Protein AF-A0A1M2V8N3-F1 (afdb_monomer)

Nearest PDB structures (foldseek):
  8k3w-assembly1_B  TM=9.137E-01  e=8.144E-29  Saccharomyces cerevisiae
  8k3q-assembly1_A  TM=8.999E-01  e=1.342E-28  Saccharomyces cerevisiae
  8k3x-assembly1_A  TM=9.120E-01  e=1.845E-27  Saccharomyces cerevisiae
  7xs7-assembly1_A  TM=8.877E-01  e=6.797E-28  Saccharomyces cerevisiae
  8k3t-assembly1_B  TM=9.091E-01  e=4.505E-24  Saccharomyces cerevisiae

InterPro domains:
  IPR004835 Chitin synthase [PTHR22914] (131-414)
  IPR013616 Chitin synthase N-terminal [PF08407] (129-198)

pLDDT: mean 71.53, std 28.72, range [25.53, 98.88]

Secondary structure (DSSP, 8-state):
------PPPPPP--------S------------------PPPPPPPPPP----------------PPP----------------PPPP-------------PPP-----------------------------EETTEEEEEEEPPHHHHHH-S--SSHHHHEEEEEEE-S-GGGTTTTT---GGG-GGGT------SEEEEEEESS--HHHHHHHHHHHHHHHHHHHT-TTSTTHHHHGGGGEEEEEEES-TTTS-HHHHHHHHHTTS----TT--SEETTEEP-EEEEEEEEEEE-PBPTTSPBPSSPEEEEEEEEEEEEEESS--HHHHHHHIIIIIIIHHH--SEEEEEETT----TTHHHHHHHHHHH-TT-----PPP---TTS-TT-HHHHHHHHIIIIIHHHHS--

Foldseek 3Di:
DDDDDDDDDDDDDDDDDDDDPDDDDDDDDDDDDDDDDDDDDDDDDDDDDDDDDDDDDDDDDDDDDDDDDDDDDDDDDDDDDDDDDDDDDDDDDDDDDDDDDDDDDDDDDDDDDDDDDDDDDDPDPPPPPDPQDDDLNWRKDKAFFPPVQQVVFPDDDFPQQGIKMKTQALDALLCQVVSPHADCLCDCVRVDDNQAAAEEEEAEEEADAQLLQQLAVVLVLLLQQVLLCDPPQPPHVACSQSNYEYEYAYQAPVGYDPRNQVQCVLQRQDDDDPSNDQDDPNGGGQKMKMWHWGFWGFHADPVSHTDPDIDGRSYIHIYIYIHGNHRPDPVSSVSNVCNRHCVNNVYNDYHYHYRNFRDHSNRVVVQSVVCVVDVPDPDDDDQGAQPPVPDPPDPVSVVVRCCRPVVCCVVVVD

Organism: Trametes pubescens (NCBI:txid154538)

Solvent-accessible surface area (backbone atoms only — not comparable to full-atom values): 26675 Å² total; per-residue (Å²): 141,82,88,81,88,80,85,87,81,83,84,84,78,88,88,84,84,88,86,77,98,79,86,81,90,86,85,88,87,87,86,88,83,88,84,85,88,91,80,90,81,84,82,83,84,85,83,83,88,80,85,84,80,88,81,90,82,86,88,82,88,87,89,86,88,84,87,76,90,77,89,75,83,88,86,91,83,89,79,86,82,86,82,82,82,88,87,81,86,85,90,81,90,81,84,84,89,87,88,84,88,85,90,85,82,87,87,88,89,84,83,90,79,92,78,95,72,94,74,83,88,70,82,78,77,79,80,74,73,73,80,78,65,54,55,80,83,37,50,50,47,81,39,75,52,59,67,70,61,58,74,70,44,89,67,71,86,53,67,60,54,48,33,30,41,38,36,54,37,61,56,57,37,76,42,30,56,82,68,53,53,81,51,77,66,75,32,70,89,70,71,55,71,84,50,63,28,46,36,36,37,39,34,43,42,46,60,61,51,42,58,33,42,30,41,22,52,36,26,52,51,45,18,51,48,48,37,19,67,34,89,87,40,79,60,34,61,87,50,28,43,66,26,36,40,38,35,37,35,35,42,9,60,88,46,46,39,68,62,26,53,49,49,40,31,73,32,55,50,45,82,92,58,87,84,76,57,66,56,55,95,92,32,58,35,44,30,41,35,26,38,23,48,26,46,41,37,43,41,57,42,99,87,66,44,74,45,96,54,72,40,76,47,95,46,60,41,36,36,38,31,36,39,20,51,56,66,64,58,69,71,50,50,48,34,40,48,48,47,26,49,35,63,69,50,60,46,77,39,80,44,85,41,50,59,58,50,65,58,56,55,56,48,62,44,57,54,51,47,52,45,74,76,34,86,86,58,90,76,84,82,81,91,68,73,65,71,77,86,54,54,94,80,38,68,68,52,50,48,51,35,42,46,57,56,50,44,47,56,69,68,68,73,112

Sequence (414 aa):
MPRNLEADEAQHGHFNDGYSPYRESLDSADSGHDLSPNVAIKHPPPSPLGQLSNALQTPQLSSHHPPRRLDSNSYASGFPQLRSSPQICPSSSSTRPEAAPPPSGDAIPTADVHGSVKSDNVPESDETGEKVMLVGGNYVLELQMPTKLLAESRFDADREFKTMRYSAATCDPNDYEESGFRLRQVDDEYNLPHRRTELFIVMTMYNEDERMFCGTMAAIVRNIEYLCKQSDWEGGSESGWEKVVVCIVADGRSKIPERTLNAIAAIGAYQKGSFAQSEVQTKPVTAHIYESTIQSYIPLTSEGHLAEKNQQSAVPVQVIFCLKEKNQKKLNSHRWFFNAFGKLLEPEVCVLLDVGTIPEDQAIYHMWKAFRNNANIGGACGEIIASRKAHKWSPLVSAQYFEYKISNILDKAL

Radius of gyration: 32.74 Å; Cα contacts (8 Å, |Δi|>4): 536; chains: 1; bounding box: 99×75×97 Å

Mean predicted aligned error: 17.3 Å

Structure (mmCIF, N/CA/C/O backbone):
data_AF-A0A1M2V8N3-F1
#
_entry.id   AF-A0A1M2V8N3-F1
#
loop_
_atom_site.group_PDB
_atom_site.id
_atom_site.type_symbol
_atom_site.label_atom_id
_atom_site.label_alt_id
_atom_site.label_comp_id
_atom_site.label_asym_id
_atom_site.label_entity_id
_atom_site.label_seq_id
_atom_site.pdbx_PDB_ins_code
_atom_site.Cartn_x
_atom_site.Cartn_y
_atom_site.Cartn_z
_atom_site.occupancy
_atom_site.B_iso_or_equiv
_atom_site.auth_seq_id
_atom_site.auth_comp_id
_atom_site.auth_asym_id
_atom_site.auth_atom_id
_atom_site.pdbx_PDB_model_num
ATOM 1 N N . MET A 1 1 ? 29.949 37.146 51.689 1.00 43.06 1 MET A N 1
ATOM 2 C CA . MET A 1 1 ? 29.051 37.319 50.529 1.00 43.06 1 MET A CA 1
ATOM 3 C C . MET A 1 1 ? 29.866 37.762 49.319 1.00 43.06 1 MET A C 1
ATOM 5 O O . MET A 1 1 ? 30.056 38.956 49.117 1.00 43.06 1 MET A O 1
ATOM 9 N N . PRO A 1 2 ? 30.389 36.799 48.552 1.00 40.03 2 PRO A N 1
ATOM 10 C CA . PRO A 1 2 ? 30.344 36.915 47.099 1.00 40.03 2 PRO A CA 1
ATOM 11 C C . PRO A 1 2 ? 29.769 35.647 46.446 1.00 40.03 2 PRO A C 1
ATOM 13 O O . PRO A 1 2 ? 29.735 34.577 47.045 1.00 40.03 2 PRO A O 1
ATOM 16 N N . ARG A 1 3 ? 29.235 35.843 45.240 1.00 35.78 3 ARG A N 1
ATOM 17 C CA . ARG A 1 3 ? 28.434 34.906 44.444 1.00 35.78 3 ARG A CA 1
ATOM 18 C C . ARG A 1 3 ? 29.318 33.825 43.821 1.00 35.78 3 ARG A C 1
ATOM 20 O O . ARG A 1 3 ? 30.265 34.177 43.123 1.00 35.78 3 ARG A O 1
ATOM 27 N N . ASN A 1 4 ? 28.942 32.561 44.002 1.00 29.42 4 ASN A N 1
ATOM 28 C CA . ASN A 1 4 ? 29.393 31.455 43.164 1.00 29.42 4 ASN A CA 1
ATOM 29 C C . ASN A 1 4 ? 28.307 31.147 42.129 1.00 29.42 4 ASN A C 1
ATOM 31 O O . ASN A 1 4 ? 27.137 30.990 42.471 1.00 29.42 4 ASN A O 1
ATOM 35 N N . LEU A 1 5 ? 28.723 31.122 40.866 1.00 37.19 5 LEU A N 1
ATOM 36 C CA . LEU A 1 5 ? 28.028 30.476 39.762 1.00 37.19 5 LEU A CA 1
ATOM 37 C C . LEU A 1 5 ? 28.466 29.009 39.790 1.00 37.19 5 LEU A C 1
ATOM 39 O O . LEU A 1 5 ? 29.643 28.736 39.562 1.00 37.19 5 LEU A O 1
ATOM 43 N N . GLU A 1 6 ? 27.546 28.096 40.085 1.00 31.09 6 GLU A N 1
ATOM 44 C CA . GLU A 1 6 ? 27.730 26.662 39.858 1.00 31.09 6 GLU A CA 1
ATOM 45 C C . GLU A 1 6 ? 26.900 26.244 38.643 1.00 31.09 6 GLU A C 1
ATOM 47 O O . GLU A 1 6 ? 25.746 26.643 38.477 1.00 31.09 6 GLU A O 1
ATOM 52 N N . ALA A 1 7 ? 27.567 25.511 37.758 1.00 30.84 7 ALA A N 1
ATOM 53 C CA . ALA A 1 7 ? 27.002 24.822 36.618 1.00 30.84 7 ALA A CA 1
ATOM 54 C C . ALA A 1 7 ? 26.476 23.463 37.093 1.00 30.84 7 ALA A C 1
ATOM 56 O O . ALA A 1 7 ? 27.214 22.742 37.759 1.00 30.84 7 ALA A O 1
ATOM 57 N N . ASP A 1 8 ? 25.241 23.113 36.730 1.00 28.39 8 ASP A N 1
ATOM 58 C CA . ASP A 1 8 ? 24.701 21.772 36.956 1.00 28.39 8 ASP A CA 1
ATOM 59 C C . ASP A 1 8 ? 24.943 20.890 35.725 1.00 28.39 8 ASP A C 1
ATOM 61 O O . ASP A 1 8 ? 24.518 21.190 34.604 1.00 28.39 8 ASP A O 1
ATOM 65 N N . GLU A 1 9 ? 25.669 19.802 35.971 1.00 29.88 9 GLU A N 1
ATOM 66 C CA . GLU A 1 9 ? 25.993 18.726 35.045 1.00 29.88 9 GLU A CA 1
ATOM 67 C C . GLU A 1 9 ? 24.779 17.822 34.780 1.00 29.88 9 GLU A C 1
ATOM 69 O O . GLU A 1 9 ? 24.028 17.433 35.675 1.00 29.88 9 GLU A O 1
ATOM 74 N N . ALA A 1 10 ? 24.618 17.444 33.513 1.00 29.02 10 ALA A N 1
ATOM 75 C CA . ALA A 1 10 ? 23.605 16.514 33.042 1.00 29.02 10 ALA A CA 1
ATOM 76 C C . ALA A 1 10 ? 23.940 15.064 33.440 1.00 29.02 10 ALA A C 1
ATOM 78 O O . ALA A 1 10 ? 24.962 14.510 33.032 1.00 29.02 10 ALA A O 1
ATOM 79 N N . GLN A 1 11 ? 23.032 14.422 34.177 1.00 28.41 11 GLN A N 1
ATOM 80 C CA . GLN A 1 11 ? 23.100 12.997 34.495 1.00 28.41 11 GLN A CA 1
ATOM 81 C C . GLN A 1 11 ? 22.875 12.129 33.246 1.00 28.41 11 GLN A C 1
ATOM 83 O O . GLN A 1 11 ? 21.833 12.183 32.593 1.00 28.41 11 GLN A O 1
ATOM 88 N N . HIS A 1 12 ? 23.872 11.296 32.944 1.00 28.89 12 HIS A N 1
ATOM 89 C CA . HIS A 1 12 ? 23.793 10.170 32.018 1.00 28.89 12 HIS A CA 1
ATOM 90 C C . HIS A 1 12 ? 22.973 9.025 32.632 1.00 28.89 12 HIS A C 1
ATOM 92 O O . HIS A 1 12 ? 23.352 8.464 33.658 1.00 28.89 12 HIS A O 1
ATOM 98 N N . GLY A 1 13 ? 21.875 8.650 31.971 1.00 26.05 13 GLY A N 1
ATOM 99 C CA . GLY A 1 13 ? 21.113 7.431 32.241 1.00 26.05 13 GLY A CA 1
ATOM 100 C C . GLY A 1 13 ? 21.392 6.377 31.171 1.00 26.05 13 GLY A C 1
ATOM 101 O O . GLY A 1 13 ? 21.183 6.617 29.985 1.00 26.05 13 GLY A O 1
ATOM 102 N N . HIS A 1 14 ? 21.898 5.228 31.610 1.00 26.94 14 HIS A N 1
ATOM 103 C CA . HIS A 1 14 ? 22.282 4.068 30.814 1.00 26.94 14 HIS A CA 1
ATOM 104 C C . HIS A 1 14 ? 21.156 3.531 29.911 1.00 26.94 14 HIS A C 1
ATOM 106 O O . HIS A 1 14 ? 20.071 3.207 30.385 1.00 26.94 14 HIS A O 1
ATOM 112 N N . PHE A 1 15 ? 21.464 3.349 28.623 1.00 26.98 15 PHE A N 1
ATOM 113 C CA . PHE A 1 15 ? 20.713 2.494 27.704 1.00 26.98 15 PHE A CA 1
ATOM 114 C C . PHE A 1 15 ? 21.304 1.085 27.743 1.00 26.98 15 PHE A C 1
ATOM 116 O O . PHE A 1 15 ? 22.464 0.886 27.381 1.00 26.98 15 PHE A O 1
ATOM 123 N N . ASN A 1 16 ? 20.498 0.110 28.145 1.00 29.02 16 ASN A N 1
ATOM 124 C CA . ASN A 1 16 ? 20.711 -1.289 27.813 1.00 29.02 16 ASN A CA 1
ATOM 125 C C . ASN A 1 16 ? 19.332 -1.932 27.654 1.00 29.02 16 ASN A C 1
ATOM 127 O O . ASN A 1 16 ? 18.529 -1.840 28.573 1.00 29.02 16 ASN A O 1
ATOM 131 N N . ASP A 1 17 ? 19.058 -2.486 26.474 1.00 31.64 17 ASP A N 1
ATOM 132 C CA . ASP A 1 17 ? 18.306 -3.732 26.304 1.00 31.64 17 ASP A CA 1
ATOM 133 C C . ASP A 1 17 ? 18.324 -4.117 24.822 1.00 31.64 17 ASP A C 1
ATOM 135 O O . ASP A 1 17 ? 17.626 -3.560 23.972 1.00 31.64 17 ASP A O 1
ATOM 139 N N . GLY A 1 18 ? 19.209 -5.066 24.519 1.00 28.75 18 GLY A N 1
ATOM 140 C CA . GLY A 1 18 ? 19.229 -5.797 23.265 1.00 28.75 18 GLY A CA 1
ATOM 141 C C . GLY A 1 18 ? 18.177 -6.902 23.284 1.00 28.75 18 GLY A C 1
ATOM 142 O O . GLY A 1 18 ? 18.017 -7.605 24.279 1.00 28.75 18 GLY A O 1
ATOM 143 N N . TYR A 1 19 ? 17.487 -7.083 22.162 1.00 33.22 19 TYR A N 1
ATOM 144 C CA . TYR A 1 19 ? 16.591 -8.213 21.942 1.00 33.22 19 TYR A CA 1
ATOM 145 C C . TYR A 1 19 ? 17.042 -8.970 20.690 1.00 33.22 19 TYR A C 1
ATOM 147 O O . TYR A 1 19 ? 17.068 -8.412 19.595 1.00 33.22 19 TYR A O 1
ATOM 155 N N . SER A 1 20 ? 17.414 -10.238 20.870 1.00 33.88 20 SER A N 1
ATOM 156 C CA . SER A 1 20 ? 17.672 -11.226 19.817 1.00 33.88 20 SER A CA 1
ATOM 157 C C . SER A 1 20 ? 16.682 -12.382 20.018 1.00 33.88 20 SER A C 1
ATOM 159 O O . SER A 1 20 ? 16.570 -12.858 21.149 1.00 33.88 20 SER A O 1
ATOM 161 N N . PRO A 1 21 ? 15.936 -12.836 18.992 1.00 33.72 21 PRO A N 1
ATOM 162 C CA . PRO A 1 21 ? 14.768 -13.693 19.199 1.00 33.72 21 PRO A CA 1
ATOM 163 C C . PRO A 1 21 ? 15.055 -15.203 19.281 1.00 33.72 21 PRO A C 1
ATOM 165 O O . PRO A 1 21 ? 14.108 -15.981 19.272 1.00 33.72 21 PRO A O 1
ATOM 168 N N . TYR A 1 22 ? 16.308 -15.650 19.394 1.00 38.22 22 TYR A N 1
ATOM 169 C CA . TYR A 1 22 ? 16.615 -17.081 19.509 1.00 38.22 22 TYR A CA 1
ATOM 170 C C . TYR A 1 22 ? 17.710 -17.350 20.538 1.00 38.22 22 TYR A C 1
ATOM 172 O O . TYR A 1 22 ? 18.896 -17.222 20.238 1.00 38.22 22 TYR A O 1
ATOM 180 N N . ARG A 1 23 ? 17.316 -17.760 21.749 1.00 29.58 23 ARG A N 1
ATOM 181 C CA . ARG A 1 23 ? 18.163 -18.576 22.631 1.00 29.58 23 ARG A CA 1
ATOM 182 C C . ARG A 1 23 ? 17.340 -19.211 23.752 1.00 29.58 23 ARG A C 1
ATOM 184 O O . ARG A 1 23 ? 17.082 -18.584 24.769 1.00 29.58 23 ARG A O 1
ATOM 191 N N . GLU A 1 24 ? 16.997 -20.481 23.569 1.00 31.22 24 GLU A N 1
ATOM 192 C CA . GLU A 1 24 ? 16.757 -21.412 24.669 1.00 31.22 24 GLU A CA 1
ATOM 193 C C . GLU A 1 24 ? 17.458 -22.745 24.380 1.00 31.22 24 GLU A C 1
ATOM 195 O O . GLU A 1 24 ? 17.523 -23.207 23.241 1.00 31.22 24 GLU A O 1
ATOM 200 N N . SER A 1 25 ? 17.941 -23.346 25.468 1.00 30.42 25 SER A N 1
ATOM 201 C CA . SER A 1 25 ? 18.590 -24.653 25.625 1.00 30.42 25 SER A CA 1
ATOM 202 C C . SER A 1 25 ? 20.039 -24.785 25.137 1.00 30.42 25 SER A C 1
ATOM 204 O O . SER A 1 25 ? 20.320 -24.974 23.959 1.00 30.42 25 SER A O 1
ATOM 206 N N . LEU A 1 26 ? 20.974 -24.714 26.089 1.00 29.59 26 LEU A N 1
ATOM 207 C CA . LEU A 1 26 ? 21.889 -25.812 26.439 1.00 29.59 26 LEU A CA 1
ATOM 208 C C . LEU A 1 26 ? 22.814 -25.322 27.560 1.00 29.59 26 LEU A C 1
ATOM 210 O O . LEU A 1 26 ? 23.743 -24.555 27.320 1.00 29.59 26 LEU A O 1
ATOM 214 N N . ASP A 1 27 ? 22.532 -25.774 28.780 1.00 29.14 27 ASP A N 1
ATOM 215 C CA . ASP A 1 27 ? 23.445 -25.667 29.912 1.00 29.14 27 ASP A CA 1
ATOM 216 C C . ASP A 1 27 ? 24.253 -26.961 30.068 1.00 29.14 27 ASP A C 1
ATOM 218 O O . ASP A 1 27 ? 23.740 -28.070 29.910 1.00 29.14 27 ASP A O 1
ATOM 222 N N . SER A 1 28 ? 25.495 -26.762 30.512 1.00 29.86 28 SER A N 1
ATOM 223 C CA . SER A 1 28 ? 26.404 -27.691 31.199 1.00 29.86 28 SER A CA 1
ATOM 224 C C . SER A 1 28 ? 27.083 -28.821 30.404 1.00 29.86 28 SER A C 1
ATOM 226 O O . SER A 1 28 ? 26.545 -29.908 30.225 1.00 29.86 28 SER A O 1
ATOM 228 N N . ALA A 1 29 ? 28.363 -28.608 30.078 1.00 29.62 29 ALA A N 1
ATOM 229 C CA . ALA A 1 29 ? 29.450 -29.458 30.577 1.00 29.62 29 ALA A CA 1
ATOM 230 C C . ALA A 1 29 ? 30.809 -28.742 30.456 1.00 29.62 29 ALA A C 1
ATOM 232 O O . ALA A 1 29 ? 31.114 -28.088 29.463 1.00 29.62 29 ALA A O 1
ATOM 233 N N . ASP A 1 30 ? 31.573 -28.871 31.532 1.00 30.06 30 ASP A N 1
ATOM 234 C CA . ASP A 1 30 ? 32.817 -28.200 31.891 1.00 30.06 30 ASP A CA 1
ATOM 235 C C . ASP A 1 30 ? 34.078 -28.926 31.359 1.00 30.06 30 ASP A C 1
ATOM 237 O O . ASP A 1 30 ? 34.023 -30.069 30.902 1.00 30.06 30 ASP A O 1
ATOM 241 N N . SER A 1 31 ? 35.222 -28.272 31.568 1.00 31.92 31 SER A N 1
ATOM 242 C CA . SER A 1 31 ? 36.627 -28.706 31.532 1.00 31.92 31 SER A CA 1
ATOM 243 C C . SER A 1 31 ? 37.435 -28.407 30.262 1.00 31.92 31 SER A C 1
ATOM 245 O O . SER A 1 31 ? 37.184 -28.896 29.163 1.00 31.92 31 SER A O 1
ATOM 247 N N . GLY A 1 32 ? 38.436 -27.542 30.460 1.00 27.14 32 GLY A N 1
ATOM 248 C CA . GLY A 1 32 ? 39.327 -27.023 29.431 1.00 27.14 32 GLY A CA 1
ATOM 249 C C . GLY A 1 32 ? 40.602 -27.829 29.211 1.00 27.14 32 GLY A C 1
ATOM 250 O O . GLY A 1 32 ? 40.800 -28.882 29.798 1.00 27.14 32 GLY A O 1
ATOM 251 N N . HIS A 1 33 ? 41.478 -27.289 28.365 1.00 32.47 33 HIS A N 1
ATOM 252 C CA . HIS A 1 33 ? 42.924 -27.214 28.570 1.00 32.47 33 HIS A CA 1
ATOM 253 C C . HIS A 1 33 ? 43.557 -26.374 27.449 1.00 32.47 33 HIS A C 1
ATOM 255 O O . HIS A 1 33 ? 43.086 -26.329 26.317 1.00 32.47 33 HIS A O 1
ATOM 261 N N . ASP A 1 34 ? 44.604 -25.672 27.858 1.00 32.66 34 ASP A N 1
ATOM 262 C CA . ASP A 1 34 ? 45.449 -24.716 27.152 1.00 32.66 34 ASP A CA 1
ATOM 263 C C . ASP A 1 34 ? 46.373 -25.374 26.096 1.00 32.66 34 ASP A C 1
ATOM 265 O O . ASP A 1 34 ? 46.552 -26.593 26.098 1.00 32.66 34 ASP A O 1
ATOM 269 N N . LEU A 1 35 ? 47.043 -24.516 25.309 1.00 31.64 35 LEU A N 1
ATOM 270 C CA . LEU A 1 35 ? 48.249 -24.706 24.473 1.00 31.64 35 LEU A CA 1
ATOM 271 C C . LEU A 1 35 ? 48.071 -24.723 22.935 1.00 31.64 35 LEU A C 1
ATOM 273 O O . LEU A 1 35 ? 47.712 -25.713 22.304 1.00 31.64 35 LEU A O 1
ATOM 277 N N . SER A 1 36 ? 48.473 -23.602 22.319 1.00 29.92 36 SER A N 1
ATOM 278 C CA . SER A 1 36 ? 49.040 -23.507 20.953 1.00 29.92 36 SER A CA 1
ATOM 279 C C . SER A 1 36 ? 50.588 -23.624 21.023 1.00 29.92 36 SER A C 1
ATOM 281 O O . SER A 1 36 ? 51.099 -23.605 22.145 1.00 29.92 36 SER A O 1
ATOM 283 N N . PRO A 1 37 ? 51.391 -23.619 19.923 1.00 44.84 37 PRO A N 1
ATOM 284 C CA . PRO A 1 37 ? 51.062 -23.533 18.488 1.00 44.84 37 PRO A CA 1
ATOM 285 C C . PRO A 1 37 ? 51.870 -24.502 17.567 1.00 44.84 37 PRO A C 1
ATOM 287 O O . PRO A 1 37 ? 52.714 -25.270 18.016 1.00 44.84 37 PRO A O 1
ATOM 290 N N . ASN A 1 38 ? 51.668 -24.340 16.249 1.00 30.38 38 ASN A N 1
ATOM 291 C CA . ASN A 1 38 ? 52.479 -24.789 15.096 1.00 30.38 38 ASN A CA 1
ATOM 292 C C . ASN A 1 38 ? 52.097 -26.108 14.406 1.00 30.38 38 ASN A C 1
ATOM 294 O O . ASN A 1 38 ? 52.711 -27.144 14.638 1.00 30.38 38 ASN A O 1
ATOM 298 N N . VAL A 1 39 ? 51.232 -26.011 13.388 1.00 33.06 39 VAL A N 1
ATOM 299 C CA . VAL A 1 39 ? 51.313 -26.868 12.192 1.00 33.06 39 VAL A CA 1
ATOM 300 C C . VAL A 1 39 ? 51.087 -26.014 10.944 1.00 33.06 39 VAL A C 1
ATOM 302 O O . VAL A 1 39 ? 50.048 -25.382 10.774 1.00 33.06 39 VAL A O 1
ATOM 305 N N . ALA A 1 40 ? 52.093 -25.992 10.071 1.00 33.56 40 ALA A N 1
ATOM 306 C CA . ALA A 1 40 ? 52.042 -25.386 8.750 1.00 33.56 40 ALA A CA 1
ATOM 307 C C . ALA A 1 40 ? 51.135 -26.207 7.817 1.00 33.56 40 ALA A C 1
ATOM 309 O O . ALA A 1 40 ? 51.367 -27.401 7.619 1.00 33.56 40 ALA A O 1
ATOM 310 N N . ILE A 1 41 ? 50.135 -25.566 7.210 1.00 35.03 41 ILE A N 1
ATOM 311 C CA . ILE A 1 41 ? 49.263 -26.184 6.204 1.00 35.03 41 ILE A CA 1
ATOM 312 C C . ILE A 1 41 ? 49.735 -25.742 4.813 1.00 35.03 41 ILE A C 1
ATOM 314 O O . ILE A 1 41 ? 49.784 -24.555 4.500 1.00 35.03 41 ILE A O 1
ATOM 318 N N . LYS A 1 42 ? 50.118 -26.720 3.986 1.00 32.81 42 LYS A N 1
ATOM 319 C CA . LYS A 1 42 ? 50.508 -26.549 2.579 1.00 32.81 42 LYS A CA 1
ATOM 320 C C . LYS A 1 42 ? 49.270 -26.305 1.707 1.00 32.81 42 LYS A C 1
ATOM 322 O O . LYS A 1 42 ? 48.312 -27.068 1.779 1.00 32.81 42 LYS A O 1
ATOM 327 N N . HIS A 1 43 ? 49.327 -25.295 0.840 1.00 37.16 43 HIS A N 1
ATOM 328 C CA . HIS A 1 43 ? 48.334 -25.059 -0.212 1.00 37.16 43 HIS A CA 1
ATOM 329 C C . HIS A 1 43 ? 48.476 -26.074 -1.368 1.00 37.16 43 HIS A C 1
ATOM 331 O O . HIS A 1 43 ? 49.605 -26.342 -1.788 1.00 37.16 43 HIS A O 1
ATOM 337 N N . PRO A 1 44 ? 47.371 -26.603 -1.929 1.00 44.44 44 PRO A N 1
ATOM 338 C CA . PRO A 1 44 ? 47.389 -27.318 -3.204 1.00 44.44 44 PRO A CA 1
ATOM 339 C C . PRO A 1 44 ? 47.390 -26.344 -4.408 1.00 44.44 44 PRO A C 1
ATOM 341 O O . PRO A 1 44 ? 46.876 -25.228 -4.290 1.00 44.44 44 PRO A O 1
ATOM 344 N N . PRO A 1 45 ? 47.966 -26.731 -5.566 1.00 44.88 45 PRO A N 1
ATOM 345 C CA . PRO A 1 45 ? 48.073 -25.872 -6.749 1.00 44.88 45 PRO A CA 1
ATOM 346 C C . PRO A 1 45 ? 46.744 -25.740 -7.528 1.00 44.88 45 PRO A C 1
ATOM 348 O O . PRO A 1 45 ? 45.873 -26.605 -7.413 1.00 44.88 45 PRO A O 1
ATOM 351 N N . PRO A 1 46 ? 46.580 -24.678 -8.345 1.00 43.22 46 PRO A N 1
ATOM 352 C CA . PRO A 1 46 ? 45.336 -24.394 -9.059 1.00 43.22 46 PRO A CA 1
ATOM 353 C C . PRO A 1 46 ? 45.132 -25.301 -10.283 1.00 43.22 46 PRO A C 1
ATOM 355 O O . PRO A 1 46 ? 46.080 -25.657 -10.983 1.00 43.22 46 PRO A O 1
ATOM 358 N N . SER A 1 47 ? 43.870 -25.637 -10.563 1.00 41.09 47 SER A N 1
ATOM 359 C CA . SER A 1 47 ? 43.451 -26.360 -11.774 1.00 41.09 47 SER A CA 1
ATOM 360 C C . SER A 1 47 ? 43.346 -25.409 -12.981 1.00 41.09 47 SER A C 1
ATOM 362 O O . SER A 1 47 ? 42.889 -24.277 -12.808 1.00 41.09 47 SER A O 1
ATOM 364 N N . PRO A 1 48 ? 43.751 -25.820 -14.198 1.00 40.56 48 PRO A N 1
ATOM 365 C CA . PRO A 1 48 ? 43.788 -24.932 -15.359 1.00 40.56 48 PRO A CA 1
ATOM 366 C C . PRO A 1 48 ? 42.408 -24.696 -15.997 1.00 40.56 48 PRO A C 1
ATOM 368 O O . PRO A 1 48 ? 41.627 -25.625 -16.200 1.00 40.56 48 PRO A O 1
ATOM 371 N N . LEU A 1 49 ? 42.155 -23.433 -16.363 1.00 32.22 49 LEU A N 1
ATOM 372 C CA . LEU A 1 49 ? 41.047 -22.993 -17.215 1.00 32.22 49 LEU A CA 1
ATOM 373 C C . LEU A 1 49 ? 41.125 -23.662 -18.598 1.00 32.22 49 LEU A C 1
ATOM 375 O O . LEU A 1 49 ? 42.060 -23.415 -19.360 1.00 32.22 49 LEU A O 1
ATOM 379 N N . GLY A 1 50 ? 40.101 -24.441 -18.945 1.00 30.86 50 GLY A N 1
ATOM 380 C CA . GLY A 1 50 ? 39.844 -24.887 -20.311 1.00 30.86 50 GLY A CA 1
ATOM 381 C C . GLY A 1 50 ? 39.050 -23.835 -21.084 1.00 30.86 50 GLY A C 1
ATOM 382 O O . GLY A 1 50 ? 37.906 -23.539 -20.748 1.00 30.86 50 GLY A O 1
ATOM 383 N N . GLN A 1 51 ? 39.671 -23.275 -22.120 1.00 29.52 51 GLN A N 1
ATOM 384 C CA . GLN A 1 51 ? 39.021 -22.483 -23.160 1.00 29.52 51 GLN A CA 1
ATOM 385 C C . GLN A 1 51 ? 38.104 -23.388 -23.997 1.00 29.52 51 GLN A C 1
ATOM 387 O O . GLN A 1 51 ? 38.561 -24.399 -24.524 1.00 29.52 51 GLN A O 1
ATOM 392 N N . LEU A 1 52 ? 36.839 -23.003 -24.178 1.00 30.12 52 LEU A N 1
ATOM 393 C CA . LEU A 1 52 ? 36.004 -23.508 -25.268 1.00 30.12 52 LEU A CA 1
ATOM 394 C C . LEU A 1 52 ? 35.679 -22.343 -26.198 1.00 30.12 52 LEU A C 1
ATOM 396 O O . LEU A 1 52 ? 34.946 -21.419 -25.851 1.00 30.12 52 LEU A O 1
ATOM 400 N N . SER A 1 53 ? 36.311 -22.384 -27.365 1.00 30.77 53 SER A N 1
ATOM 401 C CA . SER A 1 53 ? 36.098 -21.497 -28.497 1.00 30.77 53 SER A CA 1
ATOM 402 C C . SER A 1 53 ? 35.020 -22.048 -29.439 1.00 30.77 53 SER A C 1
ATOM 404 O O . SER A 1 53 ? 34.805 -23.250 -29.560 1.00 30.77 53 SER A O 1
ATOM 406 N N . ASN A 1 54 ? 34.356 -21.096 -30.090 1.00 30.53 54 ASN A N 1
ATOM 407 C CA . ASN A 1 54 ? 33.319 -21.175 -31.118 1.00 30.53 54 ASN A CA 1
ATOM 408 C C . ASN A 1 54 ? 33.346 -22.380 -32.078 1.00 30.53 54 ASN A C 1
ATOM 410 O O . ASN A 1 54 ? 34.351 -22.636 -32.739 1.00 30.53 54 ASN A O 1
ATOM 414 N N . ALA A 1 55 ? 32.159 -22.941 -32.331 1.00 30.42 55 ALA A N 1
ATOM 415 C CA . ALA A 1 55 ? 31.789 -23.492 -33.633 1.00 30.42 55 ALA A CA 1
ATOM 416 C C . ALA A 1 55 ? 30.316 -23.166 -33.948 1.00 30.42 55 ALA A C 1
ATOM 418 O O . ALA A 1 55 ? 29.417 -23.403 -33.145 1.00 30.42 55 ALA A O 1
ATOM 419 N N . LEU A 1 56 ? 30.119 -22.558 -35.118 1.00 29.64 56 LEU A N 1
ATOM 420 C CA . LEU A 1 56 ? 28.854 -22.147 -35.720 1.00 29.64 56 LEU A CA 1
ATOM 421 C C . LEU A 1 56 ? 28.001 -23.351 -36.162 1.00 29.64 56 LEU A C 1
ATOM 423 O O . LEU A 1 56 ? 28.568 -24.318 -36.656 1.00 29.64 56 LEU A O 1
ATOM 427 N N . GLN A 1 57 ? 26.667 -23.222 -36.157 1.00 28.06 57 GLN A N 1
ATOM 428 C CA . GLN A 1 57 ? 25.848 -23.121 -37.385 1.00 28.06 57 GLN A CA 1
ATOM 429 C C . GLN A 1 57 ? 24.339 -23.171 -37.092 1.00 28.06 57 GLN A C 1
ATOM 431 O O . GLN A 1 57 ? 23.827 -24.048 -36.405 1.00 28.06 57 GLN A O 1
ATOM 436 N N . THR A 1 58 ? 23.639 -22.201 -37.672 1.00 29.73 58 THR A N 1
ATOM 437 C CA . THR A 1 58 ? 22.191 -22.152 -37.894 1.00 29.73 58 THR A CA 1
ATOM 438 C C . THR A 1 58 ? 21.743 -23.194 -38.924 1.00 29.73 58 THR A C 1
ATOM 440 O O . THR A 1 58 ? 22.522 -23.586 -39.795 1.00 29.73 58 THR A O 1
ATOM 443 N N . PRO A 1 59 ? 20.448 -23.546 -38.917 1.00 29.52 59 PRO A N 1
ATOM 444 C CA . PRO A 1 59 ? 19.712 -23.548 -40.182 1.00 29.52 59 PRO A CA 1
ATOM 445 C C . PRO A 1 59 ? 18.416 -22.725 -40.113 1.00 29.52 59 PRO A C 1
ATOM 447 O O . PRO A 1 59 ? 17.674 -22.757 -39.135 1.00 29.52 59 PRO A O 1
ATOM 450 N N . GLN A 1 60 ? 18.151 -21.997 -41.197 1.00 26.23 60 GLN A N 1
ATOM 451 C CA . GLN A 1 60 ? 16.896 -21.310 -41.510 1.00 26.23 60 GLN A CA 1
ATOM 452 C C . GLN A 1 60 ? 16.116 -22.073 -42.598 1.00 26.23 60 GLN A C 1
ATOM 454 O O . GLN A 1 60 ? 16.717 -22.806 -43.381 1.00 26.23 60 GLN A O 1
ATOM 459 N N . LEU A 1 61 ? 14.815 -21.740 -42.686 1.00 28.55 61 LEU A N 1
ATOM 460 C CA . LEU A 1 61 ? 13.782 -22.074 -43.694 1.00 28.55 61 LEU A CA 1
ATOM 461 C C . LEU A 1 61 ? 13.113 -23.463 -43.534 1.00 28.55 61 LEU A C 1
ATOM 463 O O . LEU A 1 61 ? 13.791 -24.459 -43.366 1.00 28.55 61 LEU A O 1
ATOM 467 N N . SER A 1 62 ? 11.782 -23.634 -43.598 1.00 26.70 62 SER A N 1
ATOM 468 C CA . SER A 1 62 ? 10.749 -22.919 -44.374 1.00 26.70 62 SER A CA 1
ATOM 469 C C . SER A 1 62 ? 9.299 -23.178 -43.876 1.00 26.70 62 SER A C 1
ATOM 471 O O . SER A 1 62 ? 9.044 -24.019 -43.021 1.00 26.70 62 SER A O 1
ATOM 473 N N . SER A 1 63 ? 8.367 -22.400 -44.436 1.00 28.84 63 SER A N 1
ATOM 474 C CA . SER A 1 63 ? 6.914 -22.237 -44.220 1.00 28.84 63 SER A CA 1
ATOM 475 C C . SER A 1 63 ? 5.988 -23.428 -44.548 1.00 28.84 63 SER A C 1
ATOM 477 O O . SER A 1 63 ? 6.174 -24.048 -45.588 1.00 28.84 63 SER A O 1
ATOM 479 N N . HIS A 1 64 ? 4.895 -23.627 -43.780 1.00 29.97 64 HIS A N 1
ATOM 480 C CA . HIS A 1 64 ? 3.480 -23.508 -44.228 1.00 29.97 64 HIS A CA 1
ATOM 481 C C . HIS A 1 64 ? 2.427 -24.109 -43.254 1.00 29.97 64 HIS A C 1
ATOM 483 O O . HIS A 1 64 ? 2.520 -25.258 -42.846 1.00 29.97 64 HIS A O 1
ATOM 489 N N . HIS A 1 65 ? 1.358 -23.321 -43.054 1.00 30.09 65 HIS A N 1
ATOM 490 C CA . HIS A 1 65 ? -0.038 -23.622 -42.666 1.00 30.09 65 HIS A CA 1
ATOM 491 C C . HIS A 1 65 ? -0.450 -24.020 -41.223 1.00 30.09 65 HIS A C 1
ATOM 493 O O . HIS A 1 65 ? 0.235 -24.789 -40.557 1.00 30.09 65 HIS A O 1
ATOM 499 N N . PRO A 1 66 ? -1.612 -23.501 -40.743 1.00 34.75 66 PRO A N 1
ATOM 500 C CA . PRO A 1 66 ? -2.071 -23.632 -39.358 1.00 34.75 66 PRO A CA 1
ATOM 501 C C . PRO A 1 66 ? -3.007 -24.839 -39.169 1.00 34.75 66 PRO A C 1
ATOM 503 O O . PRO A 1 66 ? -3.743 -25.186 -40.100 1.00 34.75 66 PRO A O 1
ATOM 506 N N . PRO A 1 67 ? -3.106 -25.430 -37.965 1.00 33.75 67 PRO A N 1
ATOM 507 C CA . PRO A 1 67 ? -4.217 -26.308 -37.653 1.00 33.75 67 PRO A CA 1
ATOM 508 C C . PRO A 1 67 ? -5.405 -25.531 -37.071 1.00 33.75 67 PRO A C 1
ATOM 510 O O . PRO A 1 67 ? -5.281 -24.532 -36.364 1.00 33.75 67 PRO A O 1
ATOM 513 N N . ARG A 1 68 ? -6.579 -26.032 -37.451 1.00 27.75 68 ARG A N 1
ATOM 514 C CA . ARG A 1 68 ? -7.930 -25.556 -37.160 1.00 27.75 68 ARG A CA 1
ATOM 515 C C . ARG A 1 68 ? -8.276 -25.565 -35.669 1.00 27.75 68 ARG A C 1
ATOM 517 O O . ARG A 1 68 ? -7.813 -26.417 -34.918 1.00 27.75 68 ARG A O 1
ATOM 524 N N . ARG A 1 69 ? -9.226 -24.685 -35.329 1.00 29.41 69 ARG A N 1
ATOM 525 C CA . ARG A 1 69 ? -10.118 -24.791 -34.166 1.00 29.41 69 ARG A CA 1
ATOM 526 C C . ARG A 1 69 ? -10.686 -26.206 -34.041 1.00 29.41 69 ARG A C 1
ATOM 528 O O . ARG A 1 69 ? -11.214 -26.745 -35.015 1.00 29.41 69 ARG A O 1
ATOM 535 N N . LEU A 1 70 ? -10.630 -26.741 -32.829 1.00 28.78 70 LEU A N 1
ATOM 536 C CA . LEU A 1 70 ? -11.452 -27.852 -32.376 1.00 28.78 70 LEU A CA 1
ATOM 537 C C . LEU A 1 70 ? -12.326 -27.322 -31.244 1.00 28.78 70 LEU A C 1
ATOM 539 O O . LEU A 1 70 ? -11.844 -27.052 -30.147 1.00 28.78 70 LEU A O 1
ATOM 543 N N . ASP A 1 71 ? -13.605 -27.147 -31.560 1.00 29.98 71 ASP A N 1
ATOM 544 C CA . ASP A 1 71 ? -14.668 -27.167 -30.570 1.00 29.98 71 ASP A CA 1
ATOM 545 C C . ASP A 1 71 ? -14.743 -28.591 -30.006 1.00 29.98 71 ASP A C 1
ATOM 547 O O . ASP A 1 71 ? -14.867 -29.558 -30.760 1.00 29.98 71 ASP A O 1
ATOM 551 N N . SER A 1 72 ? -14.693 -28.733 -28.685 1.00 30.64 72 SER A N 1
ATOM 552 C CA . SER A 1 72 ? -15.092 -29.971 -28.019 1.00 30.64 72 SER A CA 1
ATOM 553 C C . SER A 1 72 ? -15.863 -29.648 -26.750 1.00 30.64 72 SER A C 1
ATOM 555 O O . SER A 1 72 ? -15.307 -29.449 -25.672 1.00 30.64 72 SER A O 1
ATOM 557 N N . ASN A 1 73 ? -17.180 -29.613 -26.925 1.00 27.39 73 ASN A N 1
ATOM 558 C CA . ASN A 1 73 ? -18.139 -29.957 -25.892 1.00 27.39 73 ASN A CA 1
ATOM 559 C C . ASN A 1 73 ? -17.968 -31.446 -25.524 1.00 27.39 73 ASN A C 1
ATOM 561 O O . ASN A 1 73 ? -17.583 -32.253 -26.369 1.00 27.39 73 ASN A O 1
ATOM 565 N N . SER A 1 74 ? -18.366 -31.797 -24.300 1.00 29.20 74 SER A N 1
ATOM 566 C CA . SER A 1 74 ? -18.477 -33.147 -23.716 1.00 29.20 74 SER A CA 1
ATOM 567 C C . SER A 1 74 ? -17.187 -33.813 -23.217 1.00 29.20 74 SER A C 1
ATOM 569 O O . SER A 1 74 ? -16.460 -34.424 -23.981 1.00 29.20 74 SER A O 1
ATOM 571 N N . TYR A 1 75 ? -16.986 -33.784 -21.894 1.00 29.08 75 TYR A N 1
ATOM 572 C CA . TYR A 1 75 ? -16.790 -34.999 -21.095 1.00 29.08 75 TYR A CA 1
ATOM 573 C C . TYR A 1 75 ? -17.390 -34.781 -19.704 1.00 29.08 75 TYR A C 1
ATOM 575 O O . TYR A 1 75 ? -16.954 -33.937 -18.927 1.00 29.08 75 TYR A O 1
ATOM 583 N N . ALA A 1 76 ? -18.444 -35.547 -19.437 1.00 28.19 76 ALA A N 1
ATOM 584 C CA . ALA A 1 76 ? -19.054 -35.725 -18.137 1.00 28.19 76 ALA A CA 1
ATOM 585 C C . ALA A 1 76 ? -18.402 -36.930 -17.445 1.00 28.19 76 ALA A C 1
ATOM 587 O O . ALA A 1 76 ? -18.401 -38.029 -17.993 1.00 28.19 76 ALA A O 1
ATOM 588 N N . SER A 1 77 ? -17.885 -36.713 -16.240 1.00 30.83 77 SER A N 1
ATOM 589 C CA . SER A 1 77 ? -17.590 -37.715 -15.202 1.00 30.83 77 SER A CA 1
ATOM 590 C C . SER A 1 77 ? -17.147 -36.901 -13.981 1.00 30.83 77 SER A C 1
ATOM 592 O O . SER A 1 77 ? -16.174 -36.168 -14.072 1.00 30.83 77 SER A O 1
ATOM 594 N N . GLY A 1 78 ? -17.843 -36.839 -12.853 1.00 27.17 78 GLY A N 1
ATOM 595 C CA . GLY A 1 78 ? -18.490 -37.923 -12.133 1.00 27.17 78 GLY A CA 1
ATOM 596 C C . GLY A 1 78 ? -17.806 -38.018 -10.769 1.00 27.17 78 GLY A C 1
ATOM 597 O O . GLY A 1 78 ? -16.940 -38.860 -10.591 1.00 27.17 78 GLY A O 1
ATOM 598 N N . PHE A 1 79 ? -18.175 -37.141 -9.829 1.00 29.94 79 PHE A N 1
ATOM 599 C CA . PHE A 1 79 ? -17.893 -37.315 -8.400 1.00 29.94 79 PHE A CA 1
ATOM 600 C C . PHE A 1 79 ? -19.121 -36.902 -7.566 1.00 29.94 79 PHE A C 1
ATOM 602 O O . PHE A 1 79 ? -19.865 -36.011 -7.984 1.00 29.94 79 PHE A O 1
ATOM 609 N N . PRO A 1 80 ? -19.400 -37.589 -6.442 1.00 30.34 80 PRO A N 1
ATOM 610 C CA . PRO A 1 80 ? -20.742 -37.670 -5.869 1.00 30.34 80 PRO A CA 1
ATOM 611 C C . PRO A 1 80 ? -21.114 -36.446 -5.027 1.00 30.34 80 PRO A C 1
ATOM 613 O O . PRO A 1 80 ? -20.367 -36.036 -4.143 1.00 30.34 80 PRO A O 1
ATOM 616 N N . GLN A 1 81 ? -22.328 -35.932 -5.242 1.00 26.64 81 GLN A N 1
ATOM 617 C CA . GLN A 1 81 ? -22.994 -35.022 -4.314 1.00 26.64 81 GLN A CA 1
ATOM 618 C C . GLN A 1 81 ? -23.451 -35.783 -3.063 1.00 26.64 81 GLN A C 1
ATOM 620 O O . GLN A 1 81 ? -24.320 -36.653 -3.140 1.00 26.64 81 GLN A O 1
ATOM 625 N N . LEU A 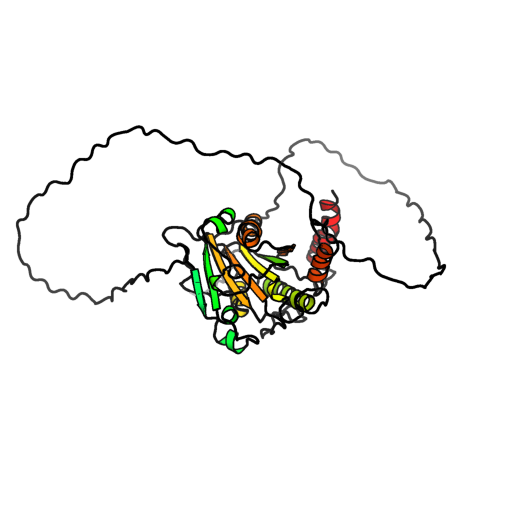1 82 ? -22.931 -35.403 -1.897 1.00 26.58 82 LEU A N 1
ATOM 626 C CA . LEU A 1 82 ? -23.565 -35.694 -0.613 1.00 26.58 82 LEU A CA 1
ATOM 627 C C . LEU A 1 82 ? -24.703 -34.688 -0.399 1.00 26.58 82 LEU A C 1
ATOM 629 O O . LEU A 1 82 ? -24.499 -33.563 0.046 1.00 26.58 82 LEU A O 1
ATOM 633 N N . ARG A 1 83 ? -25.919 -35.115 -0.755 1.00 25.53 83 ARG A N 1
ATOM 634 C CA . ARG A 1 83 ? -27.173 -34.516 -0.286 1.00 25.53 83 ARG A CA 1
ATOM 635 C C . ARG A 1 83 ? -27.397 -34.922 1.170 1.00 25.53 83 ARG A C 1
ATOM 637 O O . ARG A 1 83 ? -27.573 -36.105 1.447 1.00 25.53 83 ARG A O 1
ATOM 644 N N . SER A 1 84 ? -27.535 -33.950 2.060 1.00 27.83 84 SER A N 1
ATOM 645 C CA . SER A 1 84 ? -28.336 -34.099 3.275 1.00 27.83 84 SER A CA 1
ATOM 646 C C . SER A 1 84 ? -29.462 -33.065 3.231 1.00 27.83 84 SER A C 1
ATOM 648 O O . SER A 1 84 ? -29.246 -31.858 3.246 1.00 27.83 84 SER A O 1
ATOM 650 N N . SER A 1 85 ? -30.688 -33.561 3.081 1.00 28.92 85 SER A N 1
ATOM 651 C CA . SER A 1 85 ? -31.925 -32.790 3.226 1.00 28.92 85 SER A CA 1
ATOM 652 C C . SER A 1 85 ? -32.466 -32.945 4.659 1.00 28.92 85 SER A C 1
ATOM 654 O O . SER A 1 85 ? -32.070 -33.879 5.359 1.00 28.92 85 SER A O 1
ATOM 656 N N . PRO A 1 86 ? -33.328 -32.021 5.115 1.00 31.38 86 PRO A N 1
ATOM 657 C CA . PRO A 1 86 ? -33.487 -31.673 6.524 1.00 31.38 86 PRO A CA 1
ATOM 658 C C . PRO A 1 86 ? -34.517 -32.549 7.246 1.00 31.38 86 PRO A C 1
ATOM 660 O O . PRO A 1 86 ? -35.524 -32.948 6.661 1.00 31.38 86 PRO A O 1
ATOM 663 N N . GLN A 1 87 ? -34.297 -32.788 8.542 1.00 27.30 87 GLN A N 1
ATOM 664 C CA . GLN A 1 87 ? -35.316 -33.326 9.444 1.00 27.30 87 GLN A CA 1
ATOM 665 C C . GLN A 1 87 ? -35.911 -32.230 10.330 1.00 27.30 87 GLN A C 1
ATOM 667 O O . GLN A 1 87 ? -35.215 -31.382 10.883 1.00 27.30 87 GLN A O 1
ATOM 672 N N . ILE A 1 88 ? -37.235 -32.291 10.431 1.00 27.20 88 ILE A N 1
ATOM 673 C CA . ILE A 1 88 ? -38.148 -31.417 11.161 1.00 27.20 88 ILE A CA 1
ATOM 674 C C . ILE A 1 88 ? -38.503 -32.083 12.507 1.00 27.20 88 ILE A C 1
ATOM 676 O O . ILE A 1 88 ? -39.005 -33.202 12.484 1.00 27.20 88 ILE A O 1
ATOM 680 N N . CYS A 1 89 ? -38.300 -31.334 13.609 1.00 25.83 89 CYS A N 1
ATOM 681 C CA . CYS A 1 89 ? -39.038 -31.278 14.902 1.00 25.83 89 CYS A CA 1
ATOM 682 C C . CYS A 1 89 ? -39.140 -32.548 15.803 1.00 25.83 89 CYS A C 1
ATOM 684 O O . CYS A 1 89 ? -39.156 -33.656 15.281 1.00 25.83 89 CYS A O 1
ATOM 686 N N . PRO A 1 90 ? -39.254 -32.429 17.159 1.00 31.14 90 PRO A N 1
ATOM 687 C CA . PRO A 1 90 ? -40.150 -31.488 17.843 1.00 31.14 90 PRO A CA 1
ATOM 688 C C . PRO A 1 90 ? -39.647 -30.762 19.107 1.00 31.14 90 PRO A C 1
ATOM 690 O O . PRO A 1 90 ? -38.666 -31.100 19.758 1.00 31.14 90 PRO A O 1
ATOM 693 N N . SER A 1 91 ? -40.435 -29.734 19.414 1.00 27.75 91 SER A N 1
ATOM 694 C CA . SER A 1 91 ? -40.491 -28.864 20.583 1.00 27.75 91 SER A CA 1
ATOM 695 C C . SER A 1 91 ? -40.536 -29.580 21.936 1.00 27.75 91 SER A C 1
ATOM 697 O O . SER A 1 91 ? -41.373 -30.460 22.141 1.00 27.75 91 SER A O 1
ATOM 699 N N . SER A 1 92 ? -39.778 -29.064 22.906 1.00 30.77 92 SER A N 1
ATOM 700 C CA . SER A 1 92 ? -40.049 -29.245 24.334 1.00 30.77 92 SER A CA 1
ATOM 701 C C . SER A 1 92 ? -40.186 -27.886 25.019 1.00 30.77 92 SER A C 1
ATOM 703 O O . SER A 1 92 ? -39.249 -27.094 25.095 1.00 30.77 92 SER A O 1
ATOM 705 N N . SER A 1 93 ? -41.399 -27.652 25.500 1.00 27.95 93 SER A N 1
ATOM 706 C CA . SER A 1 93 ? -41.840 -26.605 26.412 1.00 27.95 93 SER A CA 1
ATOM 707 C C . SER A 1 93 ? -40.996 -26.521 27.687 1.00 27.95 93 SER A C 1
ATOM 709 O O . SER A 1 93 ? -40.831 -27.527 28.374 1.00 27.95 93 SER A O 1
ATOM 711 N N . SER A 1 94 ? -40.590 -25.312 28.078 1.00 31.86 94 SER A N 1
ATOM 712 C CA . SER A 1 94 ? -40.359 -24.989 29.488 1.00 31.86 94 SER A CA 1
ATOM 713 C C . SER A 1 94 ? -40.873 -23.586 29.787 1.00 31.86 94 SER A C 1
ATOM 715 O O . SER A 1 94 ? -40.483 -22.594 29.179 1.00 31.86 94 SER A O 1
ATOM 717 N N . THR A 1 95 ? -41.814 -23.571 30.715 1.00 29.48 95 THR A N 1
ATOM 718 C CA . THR A 1 95 ? -42.592 -22.472 31.272 1.00 29.48 95 THR A CA 1
ATOM 719 C C . THR A 1 95 ? -41.754 -21.416 31.997 1.00 29.48 95 THR A C 1
ATOM 721 O O . THR A 1 95 ? -40.826 -21.728 32.738 1.00 29.48 95 THR A O 1
ATOM 724 N N . ARG A 1 96 ? -42.174 -20.160 31.814 1.00 33.19 96 ARG A N 1
ATOM 725 C CA . ARG A 1 96 ? -41.843 -18.959 32.599 1.00 33.19 96 ARG A CA 1
ATOM 726 C C . ARG A 1 96 ? -42.440 -19.065 34.017 1.00 33.19 96 ARG A C 1
ATOM 728 O O . ARG A 1 96 ? -43.436 -19.767 34.195 1.00 33.19 96 ARG A O 1
ATOM 735 N N . PRO A 1 97 ? -41.934 -18.286 34.985 1.00 34.16 97 PRO A N 1
ATOM 736 C CA . PRO A 1 97 ? -42.860 -17.369 35.655 1.00 34.16 97 PRO A CA 1
ATOM 737 C C . PRO A 1 97 ? -42.342 -15.926 35.694 1.00 34.16 97 PRO A C 1
ATOM 739 O O . PRO A 1 97 ? -41.168 -15.657 35.923 1.00 34.16 97 PRO A O 1
ATOM 742 N N . GLU A 1 98 ? -43.273 -15.006 35.465 1.00 31.31 98 GLU A N 1
ATOM 743 C CA . GLU A 1 98 ? -43.164 -13.553 35.582 1.00 31.31 98 GLU A CA 1
ATOM 744 C C . GLU A 1 98 ? -44.027 -13.101 36.770 1.00 31.31 98 GLU A C 1
ATOM 746 O O . GLU A 1 98 ? -45.160 -13.563 36.882 1.00 31.31 98 GLU A O 1
ATOM 751 N N . ALA A 1 99 ? -43.490 -12.227 37.631 1.00 32.50 99 ALA A N 1
ATOM 752 C CA . ALA A 1 99 ? -44.174 -11.283 38.542 1.00 32.50 99 ALA A CA 1
ATOM 753 C C . ALA A 1 99 ? -43.079 -10.574 39.384 1.00 32.50 99 ALA A C 1
ATOM 755 O O . ALA A 1 99 ? -42.129 -11.241 39.778 1.00 32.50 99 ALA A O 1
ATOM 756 N N . ALA A 1 100 ? -43.075 -9.279 39.724 1.00 35.06 100 ALA A N 1
ATOM 757 C CA . ALA A 1 100 ? -44.062 -8.195 39.665 1.00 35.06 100 ALA A CA 1
ATOM 758 C C . ALA A 1 100 ? -43.348 -6.803 39.712 1.00 35.06 100 ALA A C 1
ATOM 760 O O . ALA A 1 100 ? -42.187 -6.743 40.122 1.00 35.06 100 ALA A O 1
ATOM 761 N N . PRO A 1 101 ? -44.020 -5.694 39.326 1.00 39.91 101 PRO A N 1
ATOM 762 C CA . PRO A 1 101 ? -43.536 -4.303 39.437 1.00 39.91 101 PRO A CA 1
ATOM 763 C C . PRO A 1 101 ? -43.854 -3.650 40.821 1.00 39.91 101 PRO A C 1
ATOM 765 O O . PRO A 1 101 ? -44.478 -4.304 41.658 1.00 39.91 101 PRO A O 1
ATOM 768 N N . PRO A 1 102 ? -43.383 -2.410 41.113 1.00 41.62 102 PRO A N 1
ATOM 769 C CA . PRO A 1 102 ? -42.946 -1.966 42.449 1.00 41.62 102 PRO A CA 1
ATOM 770 C C . PRO A 1 102 ? -44.048 -1.314 43.311 1.00 41.62 102 PRO A C 1
ATOM 772 O O . PRO A 1 102 ? -45.091 -0.931 42.780 1.00 41.62 102 PRO A O 1
ATOM 775 N N . PRO A 1 103 ? -43.817 -1.111 44.627 1.00 40.75 103 PRO A N 1
ATOM 776 C CA . PRO A 1 103 ? -44.738 -0.361 45.470 1.00 40.75 103 PRO A CA 1
ATOM 777 C C . PRO A 1 103 ? -44.529 1.159 45.360 1.00 40.75 103 PRO A C 1
ATOM 779 O O . PRO A 1 103 ? -43.422 1.682 45.474 1.00 40.75 103 PRO A O 1
ATOM 782 N N . SER A 1 104 ? -45.650 1.847 45.179 1.00 33.25 104 SER A N 1
ATOM 783 C CA . SER A 1 104 ? -45.885 3.280 45.351 1.00 33.25 104 SER A CA 1
ATOM 784 C C . SER A 1 104 ? -45.919 3.686 46.831 1.00 33.25 104 SER A C 1
ATOM 786 O O . SER A 1 104 ? -46.517 2.971 47.635 1.00 33.25 104 SER A O 1
ATOM 788 N N . GLY A 1 105 ? -45.370 4.860 47.167 1.00 30.67 105 GLY A N 1
ATOM 789 C CA . GLY A 1 105 ? -45.488 5.470 48.495 1.00 30.67 105 GLY A CA 1
ATOM 790 C C . GLY A 1 105 ? -45.141 6.964 48.507 1.00 30.67 105 GLY A C 1
ATOM 791 O O . GLY A 1 105 ? -43.982 7.328 48.361 1.00 30.67 105 GLY A O 1
ATOM 792 N N . ASP A 1 106 ? -46.191 7.765 48.692 1.00 30.28 106 ASP A N 1
ATOM 793 C CA . ASP A 1 106 ? -46.304 9.046 49.406 1.00 30.28 106 ASP A CA 1
ATOM 794 C C . ASP A 1 106 ? -45.633 10.344 48.905 1.00 30.28 106 ASP A C 1
ATOM 796 O O . ASP A 1 106 ? -44.426 10.564 48.957 1.00 30.28 106 ASP A O 1
ATOM 800 N N . ALA A 1 107 ? -46.516 11.281 48.544 1.00 28.22 107 ALA A N 1
ATOM 801 C CA . ALA A 1 107 ? -46.308 12.724 48.542 1.00 28.22 107 ALA A CA 1
ATOM 802 C C . ALA A 1 107 ? -46.753 13.324 49.891 1.00 28.22 107 ALA A C 1
ATOM 804 O O . ALA A 1 107 ? -47.707 12.806 50.468 1.00 28.22 107 ALA A O 1
ATOM 805 N N . ILE A 1 108 ? -46.129 14.432 50.335 1.00 31.33 108 ILE A N 1
ATOM 806 C CA . ILE A 1 108 ? -46.716 15.619 51.025 1.00 31.33 108 ILE A CA 1
ATOM 807 C C . ILE A 1 108 ? -45.582 16.629 51.391 1.00 31.33 108 ILE A C 1
ATOM 809 O O . ILE A 1 108 ? -44.428 16.218 51.493 1.00 31.33 108 ILE A O 1
ATOM 813 N N . PRO A 1 109 ? -45.861 17.952 51.503 1.00 39.72 109 PRO A N 1
ATOM 814 C CA . PRO A 1 109 ? -45.018 19.038 50.983 1.00 39.72 109 PRO A CA 1
ATOM 815 C C . PRO A 1 109 ? -44.405 19.963 52.053 1.00 39.72 109 PRO A C 1
ATOM 817 O O . PRO A 1 109 ? -44.948 20.074 53.146 1.00 39.72 109 PRO A O 1
ATOM 820 N N . THR A 1 110 ? -43.379 20.745 51.688 1.00 29.53 110 THR A N 1
ATOM 821 C CA . THR A 1 110 ? -42.970 22.006 52.361 1.00 29.53 110 THR A CA 1
ATOM 822 C C . THR A 1 110 ? -42.155 22.854 51.367 1.00 29.53 110 THR A C 1
ATOM 824 O O . THR A 1 110 ? -41.174 22.357 50.828 1.00 29.53 110 THR A O 1
ATOM 827 N N . ALA A 1 111 ? -42.646 24.008 50.909 1.00 30.30 111 ALA A N 1
ATOM 828 C CA . ALA A 1 111 ? -42.553 25.347 51.515 1.00 30.30 111 ALA A CA 1
ATOM 829 C C . ALA A 1 111 ? -41.347 26.162 50.994 1.00 30.30 111 ALA A C 1
ATOM 831 O O . ALA A 1 111 ? -40.197 25.744 51.089 1.00 30.30 111 ALA A O 1
ATOM 832 N N . ASP A 1 112 ? -41.674 27.332 50.443 1.00 27.16 112 ASP A N 1
ATOM 833 C CA . ASP A 1 112 ? -40.796 28.355 49.874 1.00 27.16 112 ASP A CA 1
ATOM 834 C C . ASP A 1 112 ? -39.698 28.845 50.826 1.00 27.16 112 ASP A C 1
ATOM 836 O O . ASP A 1 112 ? -39.991 29.218 51.961 1.00 27.16 112 ASP A O 1
ATOM 840 N N . VAL A 1 113 ? -38.472 29.017 50.310 1.00 32.03 113 VAL A N 1
ATOM 841 C CA . VAL A 1 113 ? -37.550 30.065 50.777 1.00 32.03 113 VAL A CA 1
ATOM 842 C C . VAL A 1 113 ? -36.792 30.666 49.588 1.00 32.03 113 VAL A C 1
ATOM 844 O O . VAL A 1 113 ? -36.077 29.993 48.852 1.00 32.03 113 VAL A O 1
ATOM 847 N N . HIS A 1 114 ? -36.971 31.976 49.437 1.00 28.56 114 HIS A N 1
ATOM 848 C CA . HIS A 1 114 ? -36.234 32.902 48.580 1.00 28.56 114 HIS A CA 1
ATOM 849 C C . HIS A 1 114 ? -34.707 32.817 48.776 1.00 28.56 114 HIS A C 1
ATOM 851 O O . HIS A 1 114 ? -34.220 32.910 49.900 1.00 28.56 114 HIS A O 1
ATOM 857 N N . GLY A 1 115 ? -33.947 32.785 47.678 1.00 27.69 115 GLY A N 1
ATOM 858 C CA . GLY A 1 115 ? -32.491 32.941 47.705 1.00 27.69 115 GLY A CA 1
ATOM 859 C C . GLY A 1 115 ? -31.906 33.107 46.307 1.00 27.69 115 GLY A C 1
ATOM 860 O O . GLY A 1 115 ? -31.520 32.137 45.670 1.00 27.69 115 GLY A O 1
ATOM 861 N N . SER A 1 116 ? -31.870 34.346 45.816 1.00 28.52 116 SER A N 1
ATOM 862 C CA . SER A 1 116 ? -31.246 34.713 44.542 1.00 28.52 116 SER A CA 1
ATOM 863 C C . SER A 1 116 ? -29.722 34.581 44.638 1.00 28.52 116 SER A C 1
ATOM 865 O O . SER A 1 116 ? -29.087 35.327 45.383 1.00 28.52 116 SER A O 1
ATOM 867 N N . VAL A 1 117 ? -29.136 33.654 43.876 1.00 30.22 117 VAL A N 1
ATOM 868 C CA . VAL A 1 117 ? -27.692 33.589 43.614 1.00 30.22 117 VAL A CA 1
ATOM 869 C C . VAL A 1 117 ? -27.499 33.446 42.109 1.00 30.22 117 VAL A C 1
ATOM 871 O O . VAL A 1 117 ? -28.018 32.528 41.480 1.00 30.22 117 VAL A O 1
ATOM 874 N N . LYS A 1 118 ? -26.785 34.414 41.530 1.00 32.81 118 LYS A N 1
ATOM 875 C CA . LYS A 1 118 ? -26.390 34.446 40.122 1.00 32.81 118 LYS A CA 1
ATOM 876 C C . LYS A 1 118 ? -25.457 33.265 39.842 1.00 32.81 118 LYS A C 1
ATOM 878 O O . LYS A 1 118 ? -24.413 33.172 40.479 1.00 32.81 118 LYS A O 1
ATOM 883 N N . SER A 1 119 ? -25.835 32.404 38.901 1.00 27.83 119 SER A N 1
ATOM 884 C CA . SER A 1 119 ? -24.967 31.373 38.329 1.00 27.83 119 SER A CA 1
ATOM 885 C C . SER A 1 119 ? -24.604 31.791 36.913 1.00 27.83 119 SER A C 1
ATOM 887 O O . SER A 1 119 ? -25.483 32.099 36.108 1.00 27.83 119 SER A O 1
ATOM 889 N N . ASP A 1 120 ? -23.306 31.829 36.649 1.00 29.19 120 ASP A N 1
ATOM 890 C CA . ASP A 1 120 ? -22.716 32.118 35.353 1.00 29.19 120 ASP A CA 1
ATOM 891 C C . ASP A 1 120 ? -23.198 31.112 34.297 1.00 29.19 120 ASP A C 1
ATOM 893 O O . ASP A 1 120 ? -23.202 29.901 34.522 1.00 29.19 120 ASP A O 1
ATOM 897 N N . ASN A 1 121 ? -23.617 31.625 33.138 1.00 30.27 121 ASN A N 1
ATOM 898 C CA . ASN A 1 121 ? -23.945 30.822 31.964 1.00 30.27 121 ASN A CA 1
ATOM 899 C C . ASN A 1 121 ? -22.653 30.219 31.394 1.00 30.27 121 ASN A C 1
ATOM 901 O O . ASN A 1 121 ? -21.950 30.867 30.617 1.00 30.27 121 ASN A O 1
ATOM 905 N N . VAL A 1 122 ? -22.357 28.974 31.757 1.00 33.41 122 VAL A N 1
ATOM 906 C CA . VAL A 1 122 ? -21.522 28.094 30.935 1.00 33.41 122 VAL A CA 1
ATOM 907 C C . VAL A 1 122 ? -22.445 27.530 29.853 1.00 33.41 122 VAL A C 1
ATOM 909 O O . VAL A 1 122 ? -23.454 26.923 30.211 1.00 33.41 122 VAL A O 1
ATOM 912 N N . PRO A 1 123 ? -22.184 27.745 28.552 1.00 32.91 123 PRO A N 1
ATOM 913 C CA . PRO A 1 123 ? -22.962 27.077 27.525 1.00 32.91 123 PRO A CA 1
ATOM 914 C C . PRO A 1 123 ? -22.663 25.579 27.612 1.00 32.91 123 PRO A C 1
ATOM 916 O O . PRO A 1 123 ? -21.546 25.143 27.334 1.00 32.91 123 PRO A O 1
ATOM 919 N N . GLU A 1 124 ? -23.662 24.818 28.052 1.00 32.03 124 GLU A N 1
ATOM 920 C CA . GLU A 1 124 ? -23.737 23.372 27.879 1.00 32.03 124 GLU A CA 1
ATOM 921 C C . GLU A 1 124 ? -23.556 23.106 26.382 1.00 32.03 124 GLU A C 1
ATOM 923 O O . GLU A 1 124 ? -24.347 23.554 25.551 1.00 32.03 124 GLU A O 1
ATOM 928 N N . SER A 1 125 ? -22.436 22.485 26.017 1.00 34.41 125 SER A N 1
ATOM 929 C CA . SER A 1 125 ? -22.229 22.021 24.657 1.00 34.41 125 SER A CA 1
ATOM 930 C C . SER A 1 125 ? -23.263 20.940 24.394 1.00 34.41 125 SER A C 1
ATOM 932 O O . SER A 1 125 ? -23.166 19.857 24.969 1.00 34.41 125 SER A O 1
ATOM 934 N N . ASP A 1 126 ? -24.236 21.246 23.541 1.00 30.48 126 ASP A N 1
ATOM 935 C CA . ASP A 1 126 ? -25.116 20.258 22.935 1.00 30.48 126 ASP A CA 1
ATOM 936 C C . ASP A 1 126 ? -24.241 19.171 22.289 1.00 30.48 126 ASP A C 1
ATOM 938 O O . ASP A 1 126 ? -23.722 19.329 21.181 1.00 30.48 126 ASP A O 1
ATOM 942 N N . GLU A 1 127 ? -24.066 18.045 22.982 1.00 43.25 127 GLU A N 1
ATOM 943 C CA . GLU A 1 127 ? -23.676 16.780 22.369 1.00 43.25 127 GLU A CA 1
ATOM 944 C C . GLU A 1 127 ? -24.870 16.285 21.545 1.00 43.25 127 GLU A C 1
ATOM 946 O O . GLU A 1 127 ? -25.532 15.294 21.856 1.00 43.25 127 GLU A O 1
ATOM 951 N N . THR A 1 128 ? -25.175 16.991 20.456 1.00 36.94 128 THR A N 1
ATOM 952 C CA . THR A 1 128 ? -25.936 16.414 19.355 1.00 36.94 128 THR A CA 1
ATOM 953 C C . THR A 1 128 ? -25.062 15.326 18.754 1.00 36.94 128 THR A C 1
ATOM 955 O O . THR A 1 128 ? -24.281 15.574 17.838 1.00 36.94 128 THR A O 1
ATOM 958 N N . GLY A 1 129 ? -25.150 14.123 19.323 1.00 40.03 129 GLY A N 1
ATOM 959 C CA . GLY A 1 129 ? -24.574 12.918 18.753 1.00 40.03 129 GLY A CA 1
ATOM 960 C C . GLY A 1 129 ? -25.166 12.724 17.365 1.00 40.03 129 GLY A C 1
ATOM 961 O O . GLY A 1 129 ? -26.280 12.215 17.227 1.00 40.03 129 GLY A O 1
ATOM 962 N N . GLU A 1 130 ? -24.446 13.180 16.338 1.00 46.53 130 GLU A N 1
ATOM 963 C CA . GLU A 1 130 ? -24.781 12.881 14.955 1.00 46.53 130 GLU A CA 1
ATOM 964 C C . GLU A 1 130 ? -24.940 11.368 14.848 1.00 46.53 130 GLU A C 1
ATOM 966 O O . GLU A 1 130 ? -24.022 10.599 15.147 1.00 46.53 130 GLU A O 1
ATOM 971 N N . LYS A 1 131 ? -26.144 10.929 14.471 1.00 52.47 131 LYS A N 1
ATOM 972 C CA . LYS A 1 131 ? -26.412 9.523 14.198 1.00 52.47 131 LYS A CA 1
ATOM 973 C C . LYS A 1 131 ? -25.470 9.090 13.086 1.00 52.47 131 LYS A C 1
ATOM 975 O O . LYS A 1 131 ? -25.666 9.428 11.922 1.00 52.47 131 LYS A O 1
ATOM 980 N N . VAL A 1 132 ? -24.446 8.348 13.481 1.00 63.47 132 VAL A N 1
ATOM 981 C CA . VAL A 1 132 ? -23.454 7.767 12.592 1.00 63.47 132 VAL A CA 1
ATOM 982 C C . VAL A 1 132 ? -24.174 6.932 11.533 1.00 63.47 132 VAL A C 1
ATOM 984 O O . VAL A 1 132 ? -24.850 5.957 11.864 1.00 63.47 132 VAL A O 1
ATOM 987 N N . MET A 1 133 ? -24.065 7.329 10.262 1.00 62.78 133 MET A N 1
ATOM 988 C CA . MET A 1 133 ? -24.590 6.530 9.157 1.00 62.78 133 MET A CA 1
ATOM 989 C C . MET A 1 133 ? -23.767 5.250 9.024 1.00 62.78 133 MET A C 1
ATOM 991 O O . MET A 1 133 ? -22.536 5.280 9.033 1.00 62.78 133 MET A O 1
ATOM 995 N N . LEU A 1 134 ? -24.468 4.124 8.927 1.00 77.81 134 LEU A N 1
ATOM 996 C CA . LEU A 1 134 ? -23.874 2.802 8.802 1.00 77.81 134 LEU A CA 1
ATOM 997 C C . LEU A 1 134 ? -24.235 2.226 7.441 1.00 77.81 134 LEU A C 1
ATOM 999 O O . LEU A 1 134 ? -25.414 2.157 7.092 1.00 77.81 134 LEU A O 1
ATOM 1003 N N . VAL A 1 135 ? -23.233 1.764 6.706 1.00 76.50 135 VAL A N 1
ATOM 1004 C CA . VAL A 1 135 ? -23.412 1.031 5.451 1.00 76.50 135 VAL A CA 1
ATOM 1005 C C . VAL A 1 135 ? -23.338 -0.452 5.788 1.00 76.50 135 VAL A C 1
ATOM 1007 O O . VAL A 1 135 ? -22.321 -0.930 6.285 1.00 76.50 135 VAL A O 1
ATOM 1010 N N . GLY A 1 136 ? -24.450 -1.174 5.627 1.00 74.38 136 GLY A N 1
ATOM 1011 C CA . GLY A 1 136 ? -24.516 -2.599 5.978 1.00 74.38 136 GLY A CA 1
ATOM 1012 C C . GLY A 1 136 ? -24.222 -2.904 7.457 1.00 74.38 136 GLY A C 1
ATOM 1013 O O . GLY A 1 136 ? -23.759 -3.992 7.773 1.00 74.38 136 GLY A O 1
ATOM 1014 N N . GLY A 1 137 ? -24.450 -1.945 8.364 1.00 83.50 137 GLY A N 1
ATOM 1015 C CA . GLY A 1 137 ? -24.124 -2.068 9.793 1.00 83.50 137 GLY A CA 1
ATOM 1016 C C . GLY A 1 137 ? -22.697 -1.645 10.170 1.00 83.50 137 GLY A C 1
ATOM 1017 O O . GLY A 1 137 ? -22.392 -1.550 11.360 1.00 83.50 137 GLY A O 1
ATOM 1018 N N . ASN A 1 138 ? -21.861 -1.313 9.184 1.00 90.56 138 ASN A N 1
ATOM 1019 C CA . ASN A 1 138 ? -20.478 -0.883 9.367 1.00 90.56 138 ASN A CA 1
ATOM 1020 C C . ASN A 1 138 ? -20.336 0.637 9.248 1.00 90.56 138 ASN A C 1
ATOM 1022 O O . ASN A 1 138 ? -21.038 1.283 8.471 1.00 90.56 138 ASN A O 1
ATOM 1026 N N . TYR A 1 139 ? -19.412 1.222 10.014 1.00 93.56 139 TYR A N 1
ATOM 1027 C CA . TYR A 1 139 ? -19.117 2.649 9.910 1.00 93.56 139 TYR A CA 1
ATOM 1028 C C . TYR A 1 139 ? -18.182 2.906 8.733 1.00 93.56 139 TYR A C 1
ATOM 1030 O O . TYR A 1 139 ? -16.979 2.633 8.800 1.00 93.56 139 TYR A O 1
ATOM 1038 N N . VAL A 1 140 ? -18.781 3.409 7.657 1.00 93.12 140 VAL A N 1
ATOM 1039 C CA . VAL A 1 140 ? -18.128 3.719 6.391 1.00 93.12 140 VAL A CA 1
ATOM 1040 C C . VAL A 1 140 ? -18.496 5.145 6.013 1.00 93.12 140 VAL A C 1
ATOM 1042 O O . VAL A 1 140 ? -19.663 5.530 6.077 1.00 93.12 140 VAL A O 1
ATOM 1045 N N . LEU A 1 141 ? -17.499 5.932 5.632 1.00 93.19 141 LEU A N 1
ATOM 1046 C CA . LEU A 1 141 ? -17.663 7.309 5.194 1.00 93.19 141 LEU A CA 1
ATOM 1047 C C . LEU A 1 141 ? -17.005 7.513 3.843 1.00 93.19 141 LEU A C 1
ATOM 1049 O O . LEU A 1 141 ? -15.955 6.946 3.549 1.00 93.19 141 LEU A O 1
ATOM 1053 N N . GLU A 1 142 ? -17.584 8.408 3.063 1.00 92.62 142 GLU A N 1
ATOM 1054 C CA . GLU A 1 142 ? -16.950 8.934 1.871 1.00 92.62 142 GLU A CA 1
ATOM 1055 C C . GLU A 1 142 ? -16.497 10.371 2.131 1.00 92.62 142 GLU A C 1
ATOM 1057 O O . GLU A 1 142 ? -17.289 11.254 2.461 1.00 92.62 142 GLU A O 1
ATOM 1062 N N . LEU A 1 143 ? -15.195 10.594 2.009 1.00 94.50 143 LEU A N 1
ATOM 1063 C CA . LEU A 1 143 ? -14.526 11.855 2.285 1.00 94.50 143 LEU A CA 1
ATOM 1064 C C . LEU A 1 143 ? -14.137 12.509 0.966 1.00 94.50 143 LEU A C 1
ATOM 1066 O O . LEU A 1 143 ? -13.593 11.853 0.080 1.00 94.50 143 LEU A O 1
ATOM 1070 N N . GLN A 1 144 ? -14.362 13.813 0.835 1.00 95.44 144 GLN A N 1
ATOM 1071 C CA . GLN A 1 144 ? -13.860 14.558 -0.318 1.00 95.44 144 GLN A CA 1
ATOM 1072 C C . GLN A 1 144 ? -12.336 14.660 -0.253 1.00 95.44 144 GLN A C 1
ATOM 1074 O O . GLN A 1 144 ? -11.758 14.877 0.816 1.00 95.44 144 GLN A O 1
ATOM 1079 N N . MET A 1 145 ? -11.674 14.506 -1.394 1.00 94.88 145 MET A N 1
ATOM 1080 C CA . MET A 1 145 ? -10.232 14.700 -1.483 1.00 94.88 145 MET A CA 1
ATOM 1081 C C . MET A 1 145 ? -9.870 16.179 -1.268 1.00 94.88 145 MET A C 1
ATOM 1083 O O . MET A 1 145 ? -10.613 17.066 -1.699 1.00 94.88 145 MET A O 1
ATOM 1087 N N . PRO A 1 146 ? -8.727 16.485 -0.623 1.00 93.44 146 PRO A N 1
ATOM 1088 C CA . PRO A 1 146 ? -8.278 17.859 -0.437 1.00 93.44 146 PRO A CA 1
ATOM 1089 C C . PRO A 1 146 ? -8.208 18.630 -1.761 1.00 93.44 146 PRO A C 1
ATOM 1091 O O . PRO A 1 146 ? -7.611 18.165 -2.731 1.00 93.44 146 PRO A O 1
ATOM 1094 N N . THR A 1 147 ? -8.742 19.854 -1.781 1.00 92.50 147 THR A N 1
ATOM 1095 C CA . THR A 1 147 ? -8.815 20.699 -2.990 1.00 92.50 147 THR A CA 1
ATOM 1096 C C . THR A 1 147 ? -7.460 20.942 -3.649 1.00 92.50 147 THR A C 1
ATOM 1098 O O . THR A 1 147 ? -7.391 21.030 -4.870 1.00 92.50 147 THR A O 1
ATOM 1101 N N . LYS A 1 148 ? -6.374 20.999 -2.866 1.00 91.44 148 LYS A N 1
ATOM 1102 C CA . LYS A 1 148 ? -5.006 21.105 -3.397 1.00 91.44 148 LYS A CA 1
ATOM 1103 C C . LYS A 1 148 ? -4.613 19.890 -4.243 1.00 91.44 148 LYS A C 1
ATOM 1105 O O . LYS A 1 148 ? -4.087 20.071 -5.330 1.00 91.44 148 LYS A O 1
ATOM 1110 N N . LEU A 1 149 ? -4.920 18.677 -3.778 1.00 90.62 149 LEU A N 1
ATOM 1111 C CA . LEU A 1 149 ? -4.630 17.450 -4.526 1.00 90.62 149 LEU A CA 1
ATOM 1112 C C . LEU A 1 149 ? -5.504 17.341 -5.775 1.00 90.62 149 LEU A C 1
ATOM 1114 O O . LEU A 1 149 ? -5.021 16.939 -6.829 1.00 90.62 149 LEU A O 1
ATOM 1118 N N . LEU A 1 150 ? -6.772 17.752 -5.681 1.00 91.00 150 LEU A N 1
ATOM 1119 C CA . LEU A 1 150 ? -7.672 17.790 -6.835 1.00 91.00 150 LEU A CA 1
ATOM 1120 C C . LEU A 1 150 ? -7.202 18.778 -7.908 1.00 91.00 150 LEU A C 1
ATOM 1122 O O . LEU A 1 150 ? -7.270 18.461 -9.088 1.00 91.00 150 LEU A O 1
ATOM 1126 N N . ALA A 1 151 ? -6.679 19.941 -7.514 1.00 89.50 151 ALA A N 1
ATOM 1127 C CA . ALA A 1 151 ? -6.161 20.938 -8.452 1.00 89.50 151 ALA A CA 1
ATOM 1128 C C . ALA A 1 151 ? -4.898 20.475 -9.205 1.00 89.50 151 ALA A C 1
ATOM 1130 O O . ALA A 1 151 ? -4.632 20.956 -10.303 1.00 89.50 151 ALA A O 1
ATOM 1131 N N . GLU A 1 152 ? -4.123 19.563 -8.617 1.00 86.56 152 GLU A N 1
ATOM 1132 C CA . GLU A 1 152 ? -2.908 18.988 -9.212 1.00 86.56 152 GLU A CA 1
ATOM 1133 C C . GLU A 1 152 ? -3.178 17.663 -9.951 1.00 86.56 152 GLU A C 1
ATOM 1135 O O . GLU A 1 152 ? -2.298 17.134 -10.629 1.00 86.56 152 GLU A O 1
ATOM 1140 N N . SER A 1 153 ? -4.395 17.121 -9.841 1.00 86.50 153 SER A N 1
ATOM 1141 C CA . SER A 1 153 ? -4.767 15.836 -10.431 1.00 86.50 153 SER A CA 1
ATOM 1142 C C . SER A 1 153 ? -4.880 15.919 -11.952 1.00 86.50 153 SER A C 1
ATOM 1144 O O . SER A 1 153 ? -5.446 16.856 -12.509 1.00 86.50 153 SER A O 1
ATOM 1146 N N . ARG A 1 154 ? -4.356 14.898 -12.637 1.00 87.88 154 ARG A N 1
ATOM 1147 C CA . ARG A 1 154 ? -4.447 14.764 -14.099 1.00 87.88 154 ARG A CA 1
ATOM 1148 C C . ARG A 1 154 ? -5.788 14.166 -14.530 1.00 87.88 154 ARG A C 1
ATOM 1150 O O . ARG A 1 154 ? -6.267 14.471 -15.617 1.00 87.88 154 ARG A O 1
ATOM 1157 N N . PHE A 1 155 ? -6.341 13.288 -13.702 1.00 86.88 155 PHE A N 1
ATOM 1158 C CA . PHE A 1 155 ? -7.594 12.581 -13.917 1.00 86.88 155 PHE A CA 1
ATOM 1159 C C . PHE A 1 155 ? -8.627 13.103 -12.917 1.00 86.88 155 PHE A C 1
ATOM 1161 O O . PHE A 1 155 ? -8.388 13.093 -11.711 1.00 86.88 155 PHE A O 1
ATOM 1168 N N . ASP A 1 156 ? -9.766 13.582 -13.404 1.00 83.31 156 ASP A N 1
ATOM 1169 C CA . ASP A 1 156 ? -10.776 14.240 -12.566 1.00 83.31 156 ASP A CA 1
ATOM 1170 C C . ASP A 1 156 ? -12.220 13.917 -12.978 1.00 83.31 156 ASP A C 1
ATOM 1172 O O . ASP A 1 156 ? -13.163 14.446 -12.388 1.00 83.31 156 ASP A O 1
ATOM 1176 N N . ALA A 1 157 ? -12.424 13.050 -13.971 1.00 78.62 157 ALA A N 1
ATOM 1177 C CA . ALA A 1 157 ? -13.757 12.729 -14.466 1.00 78.62 157 ALA A CA 1
ATOM 1178 C C . ALA A 1 157 ? -14.567 11.969 -13.402 1.00 78.62 157 ALA A C 1
ATOM 1180 O O . ALA A 1 157 ? -15.631 12.430 -12.968 1.00 78.62 157 ALA A O 1
ATOM 1181 N N . ASP A 1 158 ? -14.010 10.863 -12.911 1.00 83.81 158 ASP A N 1
ATOM 1182 C CA . ASP A 1 158 ? -14.738 9.884 -12.109 1.00 83.81 158 ASP A CA 1
ATOM 1183 C C . ASP A 1 158 ? -14.763 10.194 -10.608 1.00 83.81 158 ASP A C 1
ATOM 1185 O O . ASP A 1 158 ? -13.876 10.845 -10.046 1.00 83.81 158 ASP A O 1
ATOM 1189 N N . ARG A 1 159 ? -15.801 9.681 -9.932 1.00 87.12 159 ARG A N 1
ATOM 1190 C CA . ARG A 1 159 ? -15.982 9.783 -8.471 1.00 87.12 159 ARG A CA 1
ATOM 1191 C C . ARG A 1 159 ? -14.768 9.242 -7.714 1.00 87.12 159 ARG A C 1
ATOM 1193 O O . ARG A 1 159 ? -14.383 9.831 -6.709 1.00 87.12 159 ARG A O 1
ATOM 1200 N N . GLU A 1 160 ? -14.124 8.189 -8.223 1.00 87.56 160 GLU A N 1
ATOM 1201 C CA . GLU A 1 160 ? -12.987 7.533 -7.563 1.00 87.56 160 GLU A CA 1
ATOM 1202 C C . GLU A 1 160 ? -11.760 8.434 -7.354 1.00 87.56 160 GLU A C 1
ATOM 1204 O O . GLU A 1 160 ? -10.962 8.165 -6.452 1.00 87.56 160 GLU A O 1
ATOM 1209 N N . PHE A 1 161 ? -11.620 9.489 -8.167 1.00 91.62 161 PHE A N 1
ATOM 1210 C CA . PHE A 1 161 ? -10.542 10.476 -8.070 1.00 91.62 161 PHE A CA 1
ATOM 1211 C C . PHE A 1 161 ? -10.899 11.644 -7.144 1.00 91.62 161 PHE A C 1
ATOM 1213 O O . PHE A 1 161 ? -10.021 12.382 -6.703 1.00 91.62 161 PHE A O 1
ATOM 1220 N N . LYS A 1 162 ? -12.192 11.824 -6.854 1.00 93.19 162 LYS A N 1
ATOM 1221 C CA . LYS A 1 162 ? -12.724 12.933 -6.052 1.00 93.19 162 LYS A CA 1
ATOM 1222 C C . LYS A 1 162 ? -12.902 12.571 -4.589 1.00 93.19 162 LYS A C 1
ATOM 1224 O O . LYS A 1 162 ? -12.938 13.467 -3.746 1.00 93.19 162 LYS A O 1
ATOM 1229 N N . THR A 1 163 ? -13.002 11.281 -4.283 1.00 94.12 163 THR A N 1
ATOM 1230 C CA . THR A 1 163 ? -13.325 10.810 -2.941 1.00 94.12 163 THR A CA 1
ATOM 1231 C C . THR A 1 163 ? -12.370 9.739 -2.427 1.00 94.12 163 THR A C 1
ATOM 1233 O O . THR A 1 163 ? -11.776 8.963 -3.175 1.00 94.12 163 THR A O 1
ATOM 1236 N N . MET A 1 164 ? -12.241 9.703 -1.104 1.00 95.38 164 MET A N 1
ATOM 1237 C CA . MET A 1 164 ? -11.593 8.652 -0.334 1.00 95.38 164 MET A CA 1
ATOM 1238 C C . MET A 1 164 ? -12.653 7.951 0.502 1.00 95.38 164 MET A C 1
ATOM 1240 O O . MET A 1 164 ? -13.426 8.611 1.196 1.00 95.38 164 MET A O 1
ATOM 1244 N N . ARG A 1 165 ? -12.668 6.621 0.489 1.00 95.12 165 ARG A N 1
ATOM 1245 C CA . ARG A 1 165 ? -13.524 5.855 1.392 1.00 95.12 165 ARG A CA 1
ATOM 1246 C C . ARG A 1 165 ? -12.772 5.555 2.679 1.00 95.12 165 ARG A C 1
ATOM 1248 O O . ARG A 1 165 ? -11.634 5.100 2.638 1.00 95.12 165 ARG A O 1
ATOM 1255 N N . TYR A 1 166 ? -13.408 5.812 3.809 1.00 97.12 166 TYR A N 1
ATOM 1256 C CA . TYR A 1 166 ? -12.925 5.449 5.130 1.00 97.12 166 TYR A CA 1
ATOM 1257 C C . TYR A 1 166 ? -13.830 4.372 5.722 1.00 97.12 166 TYR A C 1
ATOM 1259 O O . TYR A 1 166 ? -15.046 4.536 5.717 1.00 97.12 166 TYR A O 1
ATOM 1267 N N . SER A 1 167 ? -13.245 3.312 6.275 1.00 96.56 167 SER A N 1
ATOM 1268 C CA . SER A 1 167 ? -13.959 2.276 7.024 1.00 96.56 167 SER A CA 1
ATOM 1269 C C . SER A 1 167 ? -13.301 2.047 8.382 1.00 96.56 167 SER A C 1
ATOM 1271 O O . SER A 1 167 ? -12.085 1.857 8.470 1.00 96.56 167 SER A O 1
ATOM 1273 N N . ALA A 1 168 ? -14.105 2.016 9.443 1.00 97.31 168 ALA A N 1
ATOM 1274 C CA . ALA A 1 168 ? -13.657 1.628 10.777 1.00 97.31 168 ALA A CA 1
ATOM 1275 C C . ALA A 1 168 ? -13.946 0.138 11.006 1.00 97.31 168 ALA A C 1
ATOM 1277 O O . ALA A 1 168 ? -15.072 -0.241 11.340 1.00 97.31 168 ALA A O 1
ATOM 1278 N N . ALA A 1 169 ? -12.942 -0.719 10.811 1.00 97.62 169 ALA A N 1
ATOM 1279 C CA . ALA A 1 169 ? -13.117 -2.149 11.027 1.00 97.62 169 ALA A CA 1
ATOM 1280 C C . ALA A 1 169 ? -13.211 -2.463 12.519 1.00 97.62 169 ALA A C 1
ATOM 1282 O O . ALA A 1 169 ? -12.344 -2.072 13.293 1.00 97.62 169 ALA A O 1
ATOM 1283 N N . THR A 1 170 ? -14.250 -3.194 12.918 1.00 96.88 170 THR A N 1
ATOM 1284 C CA . THR A 1 170 ? -14.510 -3.599 14.315 1.00 96.88 170 THR A CA 1
ATOM 1285 C C . THR A 1 170 ? -14.451 -5.118 14.504 1.00 96.88 170 THR A C 1
ATOM 1287 O O . THR A 1 170 ? -14.990 -5.665 15.465 1.00 96.88 170 THR A O 1
ATOM 1290 N N . CYS A 1 171 ? -13.806 -5.812 13.566 1.00 96.75 171 CYS A N 1
ATOM 1291 C CA . CYS A 1 171 ? -13.715 -7.266 13.497 1.00 96.75 171 CYS A CA 1
ATOM 1292 C C . CYS A 1 171 ? -12.256 -7.735 13.392 1.00 96.75 171 CYS A C 1
ATOM 1294 O O . CYS A 1 171 ? -11.334 -6.939 13.183 1.00 96.75 171 CYS A O 1
ATOM 1296 N N . ASP A 1 172 ? -12.044 -9.041 13.535 1.00 97.75 172 ASP A N 1
ATOM 1297 C CA . ASP A 1 172 ? -10.776 -9.679 13.193 1.00 97.75 172 ASP A CA 1
ATOM 1298 C C . ASP A 1 172 ? -10.587 -9.706 11.656 1.00 97.75 172 ASP A C 1
ATOM 1300 O O . ASP A 1 172 ? -11.582 -9.777 10.928 1.00 97.75 172 ASP A O 1
ATOM 1304 N N . PRO A 1 173 ? -9.344 -9.655 11.130 1.00 97.75 173 PRO A N 1
ATOM 1305 C CA . PRO A 1 173 ? -9.094 -9.748 9.690 1.00 97.75 173 PRO A CA 1
ATOM 1306 C C . PRO A 1 173 ? -9.729 -10.960 9.001 1.00 97.75 173 PRO A C 1
ATOM 1308 O O . PRO A 1 173 ? -10.141 -10.858 7.852 1.00 97.75 173 PRO A O 1
ATOM 1311 N N . ASN A 1 174 ? -9.801 -12.107 9.680 1.00 97.75 174 ASN A N 1
ATOM 1312 C CA . ASN A 1 174 ? -10.374 -13.326 9.108 1.00 97.75 174 ASN A CA 1
ATOM 1313 C C . ASN A 1 174 ? -11.881 -13.191 8.857 1.00 97.75 174 ASN A C 1
ATOM 1315 O O . ASN A 1 174 ? -12.405 -13.800 7.929 1.00 97.75 174 ASN A O 1
ATOM 1319 N N . ASP A 1 175 ? -12.545 -12.362 9.660 1.00 97.31 175 ASP A N 1
ATOM 1320 C CA . ASP A 1 175 ? -13.994 -12.194 9.655 1.00 97.31 175 ASP A CA 1
ATOM 1321 C C . ASP A 1 175 ? -14.413 -10.958 8.842 1.00 97.31 175 ASP A C 1
ATOM 1323 O O . ASP A 1 175 ? -15.578 -10.573 8.876 1.00 97.31 175 ASP A O 1
ATOM 1327 N N . TYR A 1 176 ? -13.485 -10.290 8.144 1.00 96.62 176 TYR A N 1
ATOM 1328 C CA . TYR A 1 176 ? -13.721 -8.987 7.508 1.00 96.62 176 TYR A CA 1
ATOM 1329 C C . TYR A 1 176 ? -14.885 -9.013 6.509 1.00 96.62 176 TYR A C 1
ATOM 1331 O O . TYR A 1 176 ? -15.828 -8.228 6.619 1.00 96.62 176 TYR A O 1
ATOM 1339 N N . GLU A 1 177 ? -14.856 -9.960 5.572 1.00 93.75 177 GLU A N 1
ATOM 1340 C CA . GLU A 1 177 ? -15.921 -10.149 4.584 1.00 93.75 177 GLU A CA 1
ATOM 1341 C C . GLU A 1 177 ? -17.244 -10.598 5.228 1.00 93.75 177 GLU A C 1
ATOM 1343 O O . GLU A 1 177 ? -18.311 -10.100 4.856 1.00 93.75 177 GLU A O 1
ATOM 1348 N N . GLU A 1 178 ? -17.173 -11.524 6.191 1.00 94.12 178 GLU A N 1
ATOM 1349 C CA . GLU A 1 178 ? -18.332 -12.102 6.890 1.00 94.12 178 GLU A CA 1
ATOM 1350 C C . GLU A 1 178 ? -19.017 -11.079 7.805 1.00 94.12 178 GLU A C 1
ATOM 1352 O O . GLU A 1 178 ? -20.235 -11.094 7.966 1.00 94.12 178 GLU A O 1
ATOM 1357 N N . SER A 1 179 ? -18.247 -10.121 8.324 1.00 93.69 179 SER A N 1
ATOM 1358 C CA . SER A 1 179 ? -18.723 -8.953 9.074 1.00 93.69 179 SER A CA 1
ATOM 1359 C C . SER A 1 179 ? -19.341 -7.879 8.168 1.00 93.69 179 SER A C 1
ATOM 1361 O O . SER A 1 179 ? -19.709 -6.805 8.642 1.00 93.69 179 SER A O 1
ATOM 1363 N N . GLY A 1 180 ? -19.455 -8.142 6.863 1.00 91.75 180 GLY A N 1
ATOM 1364 C CA . GLY A 1 180 ? -20.122 -7.267 5.903 1.00 91.75 180 GLY A CA 1
ATOM 1365 C C . GLY A 1 180 ? -19.269 -6.102 5.403 1.00 91.75 180 GLY A C 1
ATOM 1366 O O . GLY A 1 180 ? -19.815 -5.200 4.770 1.00 91.75 180 GLY A O 1
ATOM 1367 N N . PHE A 1 181 ? -17.957 -6.079 5.667 1.00 92.94 181 PHE A N 1
ATOM 1368 C CA . PHE A 1 181 ? -17.079 -5.109 5.014 1.00 92.94 181 PHE A CA 1
ATOM 1369 C C . PHE A 1 181 ? -16.832 -5.515 3.555 1.00 92.94 181 PHE A C 1
ATOM 1371 O O . PHE A 1 181 ? -16.790 -6.698 3.201 1.00 92.94 181 PHE A O 1
ATOM 1378 N N . ARG A 1 182 ? -16.669 -4.517 2.690 1.00 91.19 182 ARG A N 1
ATOM 1379 C CA . ARG A 1 182 ? -16.335 -4.666 1.266 1.00 91.19 182 ARG A CA 1
ATOM 1380 C C . ARG A 1 182 ? -15.165 -3.757 0.930 1.00 91.19 182 ARG A C 1
ATOM 1382 O O . ARG A 1 182 ? -14.857 -2.874 1.722 1.00 91.19 182 ARG A O 1
ATOM 1389 N N . LEU A 1 183 ? -14.536 -3.950 -0.227 1.00 91.88 183 LEU A N 1
ATOM 1390 C CA . LEU A 1 183 ? -13.493 -3.074 -0.779 1.00 91.88 183 LEU A CA 1
ATOM 1391 C C . LEU A 1 183 ? -14.01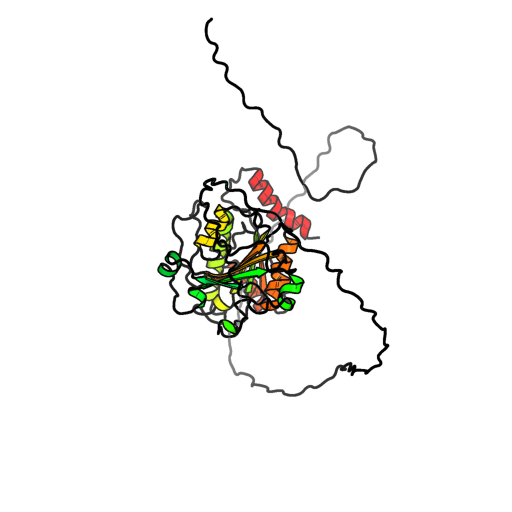9 -2.347 -2.016 1.00 91.88 183 LEU A C 1
ATOM 1393 O O . LEU A 1 183 ? -14.757 -2.943 -2.793 1.00 91.88 183 LEU A O 1
ATOM 1397 N N . ARG A 1 184 ? -13.627 -1.088 -2.218 1.00 88.75 184 ARG A N 1
ATOM 1398 C CA . ARG A 1 184 ? -14.137 -0.210 -3.283 1.00 88.75 184 ARG A CA 1
ATOM 1399 C C . ARG A 1 184 ? -13.961 -0.827 -4.673 1.00 88.75 184 ARG A C 1
ATOM 1401 O O . ARG A 1 184 ? -14.784 -0.599 -5.546 1.00 88.75 184 ARG A O 1
ATOM 1408 N N . GLN A 1 185 ? -12.903 -1.611 -4.868 1.00 86.25 185 GLN A N 1
ATOM 1409 C CA . GLN A 1 185 ? -12.565 -2.287 -6.123 1.00 86.25 185 GLN A CA 1
ATOM 1410 C C . GLN A 1 185 ? -13.579 -3.364 -6.539 1.00 86.25 185 GLN A C 1
ATOM 1412 O O . GLN A 1 185 ? -13.679 -3.668 -7.724 1.00 86.25 185 GLN A O 1
ATOM 1417 N N . VAL A 1 186 ? -14.304 -3.938 -5.575 1.00 84.56 186 VAL A N 1
ATOM 1418 C CA . VAL A 1 186 ? -15.265 -5.040 -5.778 1.00 84.56 186 VAL A CA 1
ATOM 1419 C C . VAL A 1 186 ? -16.676 -4.670 -5.318 1.00 84.56 186 VAL A C 1
ATOM 1421 O O . VAL A 1 186 ? -17.543 -5.529 -5.201 1.00 84.56 186 VAL A O 1
ATOM 1424 N N . ASP A 1 187 ? -16.897 -3.397 -4.998 1.00 77.06 187 ASP A N 1
ATOM 1425 C CA . ASP A 1 187 ? -18.164 -2.894 -4.486 1.00 77.06 187 ASP A CA 1
ATOM 1426 C C . ASP A 1 187 ? -18.996 -2.303 -5.629 1.00 77.06 187 ASP A C 1
ATOM 1428 O O . ASP A 1 187 ? -18.626 -1.286 -6.227 1.00 77.06 187 ASP A O 1
ATOM 1432 N N . ASP A 1 188 ? -20.132 -2.938 -5.914 1.00 68.62 188 ASP A N 1
ATOM 1433 C CA . ASP A 1 188 ? -21.048 -2.547 -6.987 1.00 68.62 188 ASP A CA 1
ATOM 1434 C C . ASP A 1 188 ? -21.588 -1.113 -6.811 1.00 68.62 188 ASP A C 1
ATOM 1436 O O . ASP A 1 188 ? -21.947 -0.464 -7.796 1.00 68.62 188 ASP A O 1
ATOM 1440 N N . GLU A 1 189 ? -21.601 -0.568 -5.584 1.00 66.56 189 GLU A N 1
ATOM 1441 C CA . GLU A 1 189 ? -22.076 0.797 -5.301 1.00 66.56 189 GLU A CA 1
ATOM 1442 C C . GLU A 1 189 ? -21.232 1.880 -5.998 1.00 66.56 189 GLU A C 1
ATOM 1444 O O . GLU A 1 189 ? -21.719 2.974 -6.311 1.00 66.56 189 GLU A O 1
ATOM 1449 N N . TYR A 1 190 ? -19.963 1.587 -6.286 1.00 61.47 190 TYR A N 1
ATOM 1450 C CA . TYR A 1 190 ? -19.082 2.532 -6.968 1.00 61.47 190 TYR A CA 1
ATOM 1451 C C . TYR A 1 190 ? -19.264 2.543 -8.492 1.00 61.47 190 TYR A C 1
ATOM 1453 O O . TYR A 1 190 ? -18.588 3.328 -9.159 1.00 61.47 190 TYR A O 1
ATOM 1461 N N . ASN A 1 191 ? -20.189 1.739 -9.045 1.00 54.00 191 ASN A N 1
ATOM 1462 C CA . ASN A 1 191 ? -20.406 1.568 -10.491 1.00 54.00 191 ASN A CA 1
ATOM 1463 C C . ASN A 1 191 ? -19.104 1.285 -11.262 1.00 54.00 191 ASN A C 1
ATOM 1465 O O . ASN A 1 191 ? -19.003 1.571 -12.458 1.00 54.00 191 ASN A O 1
ATOM 1469 N N . LEU A 1 192 ? -18.094 0.744 -10.581 1.00 64.56 192 LEU A N 1
ATOM 1470 C CA . LEU A 1 192 ? -16.877 0.309 -11.234 1.00 64.56 192 LEU A CA 1
ATOM 1471 C C . LEU A 1 192 ? -17.205 -1.016 -11.933 1.00 64.56 192 LEU A C 1
ATOM 1473 O O . LEU A 1 192 ? -17.790 -1.900 -11.300 1.00 64.56 192 LEU A O 1
ATOM 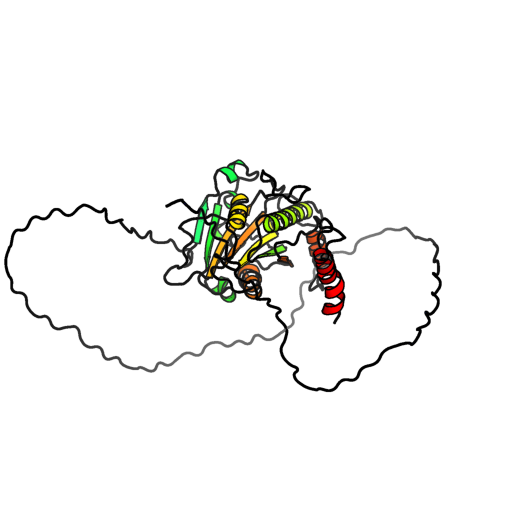1477 N N . PRO A 1 193 ? -16.880 -1.186 -13.229 1.00 64.00 193 PRO A N 1
ATOM 1478 C CA . PRO A 1 193 ? -16.934 -2.513 -13.831 1.00 64.00 193 PRO A CA 1
ATOM 1479 C C . PRO A 1 193 ? -16.089 -3.443 -12.959 1.00 64.00 193 PRO A C 1
ATOM 1481 O O . PRO A 1 193 ? -15.041 -3.004 -12.500 1.00 64.00 193 PRO A O 1
ATOM 1484 N N . HIS A 1 194 ? -16.536 -4.677 -12.700 1.00 65.81 194 HIS A N 1
ATOM 1485 C CA . HIS A 1 194 ? -15.818 -5.632 -11.843 1.00 65.81 194 HIS A CA 1
ATOM 1486 C C . HIS A 1 194 ? -14.323 -5.673 -12.222 1.00 65.81 194 HIS A C 1
ATOM 1488 O O . HIS A 1 194 ? -13.936 -6.286 -13.224 1.00 65.81 194 HIS A O 1
ATOM 1494 N N . ARG A 1 195 ? -13.488 -4.961 -11.449 1.00 78.56 195 ARG A N 1
ATOM 1495 C CA . ARG A 1 195 ? -12.064 -4.789 -11.733 1.00 78.56 195 ARG A CA 1
ATOM 1496 C C . ARG A 1 195 ? -11.358 -6.018 -11.204 1.00 78.56 195 ARG A C 1
ATOM 1498 O O . ARG A 1 195 ? -11.228 -6.220 -10.000 1.00 78.56 195 ARG A O 1
ATOM 1505 N N . ARG A 1 196 ? -10.899 -6.856 -12.124 1.00 86.00 196 ARG A N 1
ATOM 1506 C CA . ARG A 1 196 ? -10.063 -7.997 -11.777 1.00 86.00 196 ARG A CA 1
ATOM 1507 C C . ARG A 1 196 ? -8.722 -7.496 -11.246 1.00 86.00 196 ARG A C 1
ATOM 1509 O O . ARG A 1 196 ? -8.003 -6.804 -11.965 1.00 86.00 196 ARG A O 1
ATOM 1516 N N . THR A 1 197 ? -8.365 -7.891 -10.028 1.00 93.06 197 THR A N 1
ATOM 1517 C CA . THR A 1 197 ? -7.028 -7.623 -9.488 1.00 93.06 197 THR A CA 1
ATOM 1518 C C . THR A 1 197 ? -6.069 -8.699 -9.996 1.00 93.06 197 THR A C 1
ATOM 1520 O O . THR A 1 197 ? -6.239 -9.876 -9.704 1.00 93.06 197 THR A O 1
ATOM 1523 N N . GLU A 1 198 ? -5.054 -8.323 -10.771 1.00 93.88 198 GLU A N 1
ATOM 1524 C CA . GLU A 1 198 ? -3.980 -9.248 -11.169 1.00 93.88 198 GLU A CA 1
ATOM 1525 C C . GLU A 1 198 ? -2.794 -9.153 -10.207 1.00 93.88 198 GLU A C 1
ATOM 1527 O O . GLU A 1 198 ? -2.225 -10.174 -9.825 1.00 93.88 198 GLU A O 1
ATOM 1532 N N . LEU A 1 199 ? -2.451 -7.938 -9.764 1.00 96.44 199 LEU A N 1
ATOM 1533 C CA . LEU A 1 199 ? -1.363 -7.703 -8.817 1.00 96.44 199 LEU A CA 1
ATOM 1534 C C . LEU A 1 199 ? -1.864 -7.031 -7.545 1.00 96.44 199 LEU A C 1
ATOM 1536 O O . LEU A 1 199 ? -2.409 -5.927 -7.584 1.00 96.44 199 LEU A O 1
ATOM 1540 N N . PHE A 1 200 ? -1.585 -7.662 -6.407 1.00 98.31 200 PHE A N 1
ATOM 1541 C CA . PHE A 1 200 ? -1.811 -7.080 -5.091 1.00 98.31 200 PHE A CA 1
ATOM 1542 C C . PHE A 1 200 ? -0.481 -6.917 -4.356 1.00 98.31 200 PHE A C 1
ATOM 1544 O O . PHE A 1 200 ? 0.183 -7.893 -4.008 1.00 98.31 200 PHE A O 1
ATOM 1551 N N . ILE A 1 201 ? -0.049 -5.673 -4.166 1.00 98.69 201 ILE A N 1
ATOM 1552 C CA . ILE A 1 201 ? 1.281 -5.340 -3.646 1.00 98.69 201 ILE A CA 1
ATOM 1553 C C . ILE A 1 201 ? 1.126 -4.839 -2.215 1.00 98.69 201 ILE A C 1
ATOM 1555 O O . ILE A 1 201 ? 0.530 -3.785 -2.011 1.00 98.69 201 ILE A O 1
ATOM 1559 N N . VAL A 1 202 ? 1.673 -5.545 -1.226 1.00 98.75 202 VAL A N 1
ATOM 1560 C CA . VAL A 1 202 ? 1.693 -5.070 0.163 1.00 98.75 202 VAL A CA 1
ATOM 1561 C C . VAL A 1 202 ? 2.986 -4.347 0.499 1.00 98.75 202 VAL A C 1
ATOM 1563 O O . VAL A 1 202 ? 4.073 -4.799 0.151 1.00 98.75 202 VAL A O 1
ATOM 1566 N N . MET A 1 203 ? 2.844 -3.250 1.233 1.00 98.19 203 MET A N 1
ATOM 1567 C CA . MET A 1 203 ? 3.889 -2.546 1.960 1.00 98.19 203 MET A CA 1
ATOM 1568 C C . MET A 1 203 ? 3.602 -2.685 3.456 1.00 98.19 203 MET A C 1
ATOM 1570 O O . MET A 1 203 ? 2.753 -1.969 3.998 1.00 98.19 203 MET A O 1
ATOM 1574 N N . THR A 1 204 ? 4.275 -3.612 4.138 1.00 98.19 204 THR A N 1
ATOM 1575 C CA . THR A 1 204 ? 4.196 -3.694 5.602 1.00 98.19 204 THR A CA 1
ATOM 1576 C C . THR A 1 204 ? 5.126 -2.675 6.246 1.00 98.19 204 THR A C 1
ATOM 1578 O O . THR A 1 204 ? 6.273 -2.521 5.825 1.00 98.19 204 THR A O 1
ATOM 1581 N N . MET A 1 205 ? 4.626 -1.975 7.266 1.00 97.25 205 MET A N 1
ATOM 1582 C CA . MET A 1 205 ? 5.389 -0.969 8.002 1.00 97.25 205 MET A CA 1
ATOM 1583 C C . MET A 1 205 ? 5.035 -0.959 9.494 1.00 97.25 205 MET A C 1
ATOM 1585 O O . MET A 1 205 ? 3.907 -1.274 9.883 1.00 97.25 205 MET A O 1
ATOM 1589 N N . TYR A 1 206 ? 5.996 -0.583 10.329 1.00 96.00 206 TYR A N 1
ATOM 1590 C CA . TYR A 1 206 ? 5.856 -0.383 11.766 1.00 96.00 206 TYR A CA 1
ATOM 1591 C C . TYR A 1 206 ? 6.094 1.082 12.149 1.00 96.00 206 TYR A C 1
ATOM 1593 O O . TYR A 1 206 ? 5.140 1.803 12.447 1.00 96.00 206 TYR A O 1
ATOM 1601 N N . ASN A 1 207 ? 7.355 1.519 12.154 1.00 96.62 207 ASN A N 1
ATOM 1602 C CA . ASN A 1 207 ? 7.769 2.847 12.612 1.00 96.62 207 ASN A CA 1
ATOM 1603 C C . ASN A 1 207 ? 8.753 3.541 11.656 1.00 96.62 207 ASN A C 1
ATOM 1605 O O . ASN A 1 207 ? 9.473 4.454 12.063 1.00 96.62 207 ASN A O 1
ATOM 1609 N N . GLU A 1 208 ? 8.798 3.100 10.402 1.00 97.56 208 GLU A N 1
ATOM 1610 C CA . GLU A 1 208 ? 9.667 3.648 9.372 1.00 97.56 208 GLU A CA 1
ATOM 1611 C C . GLU A 1 208 ? 9.345 5.127 9.101 1.00 97.56 208 GLU A C 1
ATOM 1613 O O . GLU A 1 208 ? 8.188 5.567 9.121 1.00 97.56 208 GLU A O 1
ATOM 1618 N N . ASP A 1 209 ? 10.399 5.901 8.849 1.00 97.38 209 ASP A N 1
ATOM 1619 C CA . ASP A 1 209 ? 10.311 7.327 8.563 1.00 97.38 209 ASP A CA 1
ATOM 1620 C C . ASP A 1 209 ? 9.735 7.633 7.170 1.00 97.38 209 ASP A C 1
ATOM 1622 O O . ASP A 1 209 ? 9.552 6.764 6.306 1.00 97.38 209 ASP A O 1
ATOM 1626 N N . GLU A 1 210 ? 9.459 8.917 6.942 1.00 97.50 210 GLU A N 1
ATOM 1627 C CA . GLU A 1 210 ? 8.880 9.402 5.698 1.00 97.50 210 GLU A CA 1
ATOM 1628 C C . GLU A 1 210 ? 9.778 9.140 4.482 1.00 97.50 210 GLU A C 1
ATOM 1630 O O . GLU A 1 210 ? 9.275 8.995 3.371 1.00 97.50 210 GLU A O 1
ATOM 1635 N N . ARG A 1 211 ? 11.103 9.046 4.660 1.00 96.88 211 ARG A N 1
ATOM 1636 C CA . ARG A 1 211 ? 12.039 8.818 3.551 1.00 96.88 211 ARG A CA 1
ATOM 1637 C C . ARG A 1 211 ? 11.976 7.377 3.078 1.00 96.88 211 ARG A C 1
ATOM 1639 O O . ARG A 1 211 ? 11.915 7.145 1.870 1.00 96.88 211 ARG A O 1
ATOM 1646 N N . MET A 1 212 ? 11.961 6.423 4.005 1.00 97.06 212 MET A N 1
ATOM 1647 C CA . MET A 1 212 ? 11.813 5.001 3.692 1.00 97.06 212 MET A CA 1
ATOM 1648 C C . MET A 1 212 ? 10.456 4.718 3.042 1.00 97.06 212 MET A C 1
ATOM 1650 O O . MET A 1 212 ? 10.399 4.022 2.020 1.00 97.06 212 MET A O 1
ATOM 1654 N N . PHE A 1 213 ? 9.382 5.314 3.573 1.00 98.38 213 PHE A N 1
ATOM 1655 C CA . PHE A 1 213 ? 8.046 5.224 2.983 1.00 98.38 213 PHE A CA 1
ATOM 1656 C C . PHE A 1 213 ? 8.014 5.785 1.557 1.00 98.38 213 PHE A C 1
ATOM 1658 O O . PHE A 1 213 ? 7.700 5.051 0.617 1.00 98.38 213 PHE A O 1
ATOM 1665 N N . CYS A 1 214 ? 8.397 7.053 1.373 1.00 98.25 214 CYS A N 1
ATOM 1666 C CA . CYS A 1 214 ? 8.357 7.711 0.067 1.00 98.25 214 CYS A CA 1
ATOM 1667 C C . CYS A 1 214 ? 9.269 7.024 -0.954 1.00 98.25 214 CYS A C 1
ATOM 1669 O O . CYS A 1 214 ? 8.873 6.856 -2.104 1.00 98.25 214 CYS A O 1
ATOM 1671 N N . GLY A 1 215 ? 10.458 6.566 -0.547 1.00 97.25 215 GLY A N 1
ATOM 1672 C CA . GLY A 1 215 ? 11.368 5.822 -1.421 1.00 97.25 215 GLY A CA 1
ATOM 1673 C C . GLY A 1 215 ? 10.758 4.530 -1.959 1.00 97.25 215 GLY A C 1
ATOM 1674 O O . GLY A 1 215 ? 10.830 4.272 -3.162 1.00 97.25 215 GLY A O 1
ATOM 1675 N N . THR A 1 216 ? 10.112 3.758 -1.081 1.00 98.19 216 THR A N 1
ATOM 1676 C CA . THR A 1 216 ? 9.423 2.510 -1.448 1.00 98.19 216 THR A CA 1
ATOM 1677 C C . THR A 1 216 ? 8.220 2.797 -2.344 1.00 98.19 216 THR A C 1
ATOM 1679 O O . THR A 1 216 ? 8.100 2.221 -3.425 1.00 98.19 216 THR A O 1
ATOM 1682 N N . MET A 1 217 ? 7.361 3.739 -1.939 1.00 98.50 217 MET A N 1
ATOM 1683 C CA . MET A 1 217 ? 6.144 4.085 -2.675 1.00 98.50 217 MET A CA 1
ATOM 1684 C C . MET A 1 217 ? 6.463 4.629 -4.071 1.00 98.50 217 MET A C 1
ATOM 1686 O O . MET A 1 217 ? 5.882 4.184 -5.056 1.00 98.50 217 MET A O 1
ATOM 1690 N N . ALA A 1 218 ? 7.442 5.531 -4.190 1.00 98.00 218 ALA A N 1
ATOM 1691 C CA . ALA A 1 218 ? 7.873 6.074 -5.476 1.00 98.00 218 ALA A CA 1
ATOM 1692 C C . ALA A 1 218 ? 8.394 4.983 -6.426 1.00 98.00 218 ALA A C 1
ATOM 1694 O O . ALA A 1 218 ? 8.180 5.060 -7.633 1.00 98.00 218 ALA A O 1
ATOM 1695 N N . ALA A 1 219 ? 9.086 3.968 -5.902 1.00 97.75 219 ALA A N 1
ATOM 1696 C CA . ALA A 1 219 ? 9.571 2.845 -6.700 1.00 97.75 219 ALA A CA 1
ATOM 1697 C C . ALA A 1 219 ? 8.445 1.906 -7.152 1.00 97.75 219 ALA A C 1
ATOM 1699 O O . ALA A 1 219 ? 8.464 1.445 -8.294 1.00 97.75 219 ALA A O 1
ATOM 1700 N N . ILE A 1 220 ? 7.441 1.672 -6.303 1.00 98.50 220 ILE A N 1
ATOM 1701 C CA . ILE A 1 220 ? 6.228 0.936 -6.685 1.00 98.50 220 ILE A CA 1
ATOM 1702 C C . ILE A 1 220 ? 5.477 1.684 -7.787 1.00 98.50 220 ILE A C 1
ATOM 1704 O O . ILE A 1 220 ? 5.134 1.072 -8.794 1.00 98.50 220 ILE A O 1
ATOM 1708 N N . VAL A 1 221 ? 5.294 3.003 -7.657 1.00 98.12 221 VAL A N 1
ATOM 1709 C CA . VAL A 1 221 ? 4.646 3.817 -8.699 1.00 98.12 221 VAL A CA 1
ATOM 1710 C C . VAL A 1 221 ? 5.391 3.693 -10.031 1.00 98.12 221 VAL A C 1
ATOM 1712 O O . VAL A 1 221 ? 4.769 3.358 -11.036 1.00 98.12 221 VAL A O 1
ATOM 1715 N N . ARG A 1 222 ? 6.724 3.845 -10.050 1.00 97.56 222 ARG A N 1
ATOM 1716 C CA . ARG A 1 222 ? 7.524 3.658 -11.279 1.00 97.56 222 ARG A CA 1
ATOM 1717 C C . ARG A 1 222 ? 7.404 2.252 -11.870 1.00 97.56 222 ARG A C 1
ATOM 1719 O O . ARG A 1 222 ? 7.346 2.116 -13.089 1.00 97.56 222 ARG A O 1
ATOM 1726 N N . ASN A 1 223 ? 7.331 1.218 -11.030 1.00 97.62 223 ASN A N 1
ATOM 1727 C CA . ASN A 1 223 ? 7.091 -0.150 -11.489 1.00 97.62 223 ASN A CA 1
ATOM 1728 C C . ASN A 1 223 ? 5.715 -0.295 -12.153 1.00 97.62 223 ASN A C 1
ATOM 1730 O O . ASN A 1 223 ? 5.620 -0.926 -13.201 1.00 97.62 223 ASN A O 1
ATOM 1734 N N . ILE A 1 224 ? 4.663 0.307 -11.588 1.00 97.31 224 ILE A N 1
ATOM 1735 C CA . ILE A 1 224 ? 3.312 0.294 -12.174 1.00 97.31 224 ILE A CA 1
ATOM 1736 C C . ILE A 1 224 ? 3.296 1.063 -13.501 1.00 97.31 224 ILE A C 1
ATOM 1738 O O . ILE A 1 224 ? 2.748 0.578 -14.490 1.00 97.31 224 ILE A O 1
ATOM 1742 N N . GLU A 1 225 ? 3.950 2.224 -13.568 1.00 95.31 225 GLU A N 1
ATOM 1743 C CA . GLU A 1 225 ? 4.103 2.972 -14.819 1.00 95.31 225 GLU A CA 1
ATOM 1744 C C . GLU A 1 225 ? 4.859 2.172 -15.886 1.00 95.31 225 GLU A C 1
ATOM 1746 O O . GLU A 1 225 ? 4.509 2.230 -17.066 1.00 95.31 225 GLU A O 1
ATOM 1751 N N . TYR A 1 226 ? 5.917 1.454 -15.497 1.00 95.69 226 TYR A N 1
ATOM 1752 C CA . TYR A 1 226 ? 6.673 0.595 -16.402 1.00 95.69 226 TYR A CA 1
ATOM 1753 C C . TYR A 1 226 ? 5.816 -0.571 -16.896 1.00 95.69 226 TYR A C 1
ATOM 1755 O O . TYR A 1 226 ? 5.775 -0.815 -18.101 1.00 95.69 226 TYR A O 1
ATOM 1763 N N . LEU A 1 227 ? 5.108 -1.240 -15.983 1.00 94.75 227 LEU A N 1
ATOM 1764 C CA . LEU A 1 227 ? 4.200 -2.352 -16.251 1.00 94.75 227 LEU A CA 1
ATOM 1765 C C . LEU A 1 227 ? 3.123 -1.965 -17.269 1.00 94.75 227 LEU A C 1
ATOM 1767 O O . LEU A 1 227 ? 2.974 -2.633 -18.286 1.00 94.75 227 LEU A O 1
ATOM 1771 N N . CYS A 1 228 ? 2.455 -0.827 -17.061 1.00 93.94 228 CYS A N 1
ATOM 1772 C CA . CYS A 1 228 ? 1.399 -0.338 -17.951 1.00 93.94 228 CYS A CA 1
ATOM 1773 C C . CYS A 1 228 ? 1.908 0.024 -19.361 1.00 93.94 228 CYS A C 1
ATOM 1775 O O . CYS A 1 228 ? 1.119 0.105 -20.299 1.00 93.94 228 CYS A O 1
ATOM 1777 N N . LYS A 1 229 ? 3.218 0.238 -19.547 1.00 93.19 229 LYS A N 1
ATOM 1778 C CA . LYS A 1 229 ? 3.824 0.470 -20.873 1.00 93.19 229 LYS A CA 1
ATOM 1779 C C . LYS A 1 229 ? 4.133 -0.825 -21.628 1.00 93.19 229 LYS A C 1
ATOM 1781 O O . LYS A 1 229 ? 4.442 -0.750 -22.817 1.00 93.19 229 LYS A O 1
ATOM 1786 N N . GLN A 1 230 ? 4.106 -1.984 -20.969 1.00 92.31 230 GLN A N 1
ATOM 1787 C CA . GLN A 1 230 ? 4.472 -3.246 -21.609 1.00 92.31 230 GLN A CA 1
ATOM 1788 C C . GLN A 1 230 ? 3.323 -3.782 -22.459 1.00 92.31 230 GLN A C 1
ATOM 1790 O O . GLN A 1 230 ? 2.167 -3.784 -22.049 1.00 92.31 230 GLN A O 1
ATOM 1795 N N . SER A 1 231 ? 3.645 -4.261 -23.659 1.00 87.81 231 SER A N 1
ATOM 1796 C CA . SER A 1 231 ? 2.645 -4.763 -24.610 1.00 87.81 231 SER A CA 1
ATOM 1797 C C . SER A 1 231 ? 1.984 -6.070 -24.170 1.00 87.81 231 SER A C 1
ATOM 1799 O O . SER A 1 231 ? 0.894 -6.388 -24.633 1.00 87.81 231 SER A O 1
ATOM 1801 N N . ASP A 1 232 ? 2.667 -6.853 -23.334 1.00 88.00 232 ASP A N 1
ATOM 1802 C CA . ASP A 1 232 ? 2.147 -8.097 -22.770 1.00 88.00 232 ASP A CA 1
ATOM 1803 C C . ASP A 1 232 ? 1.310 -7.878 -21.500 1.00 88.00 232 ASP A C 1
ATOM 1805 O O . ASP A 1 232 ? 0.642 -8.811 -21.062 1.00 88.00 232 ASP A O 1
ATOM 1809 N N . TRP A 1 233 ? 1.277 -6.656 -20.955 1.00 89.62 233 TRP A N 1
ATOM 1810 C CA . TRP A 1 233 ? 0.342 -6.268 -19.903 1.00 89.62 233 TRP A CA 1
ATOM 1811 C C . TRP A 1 233 ? -1.016 -5.895 -20.515 1.00 89.62 233 TRP A C 1
ATOM 1813 O O . TRP A 1 233 ? -1.205 -4.829 -21.112 1.00 89.62 233 TRP A O 1
ATOM 1823 N N . GLU A 1 234 ? -1.975 -6.813 -20.404 1.00 71.50 234 GLU A N 1
ATOM 1824 C CA . GLU A 1 234 ? -3.319 -6.660 -20.961 1.00 71.50 234 GLU A CA 1
ATOM 1825 C C . GLU A 1 234 ? -4.025 -5.416 -20.380 1.00 71.50 234 GLU A C 1
ATOM 1827 O O . GLU A 1 234 ? -4.146 -5.284 -19.164 1.00 71.50 234 GLU A O 1
ATOM 1832 N N . GLY A 1 235 ? -4.538 -4.528 -21.242 1.00 62.50 235 GLY A N 1
ATOM 1833 C CA . GLY A 1 235 ? -5.192 -3.261 -20.856 1.00 62.50 235 GLY A CA 1
ATOM 1834 C C . GLY A 1 235 ? -4.405 -1.997 -21.234 1.00 62.50 235 GLY A C 1
ATOM 1835 O O . GLY A 1 235 ? -4.957 -0.893 -21.200 1.00 62.50 235 GLY A O 1
ATOM 1836 N N . GLY A 1 236 ? -3.142 -2.155 -21.655 1.00 64.00 236 GLY 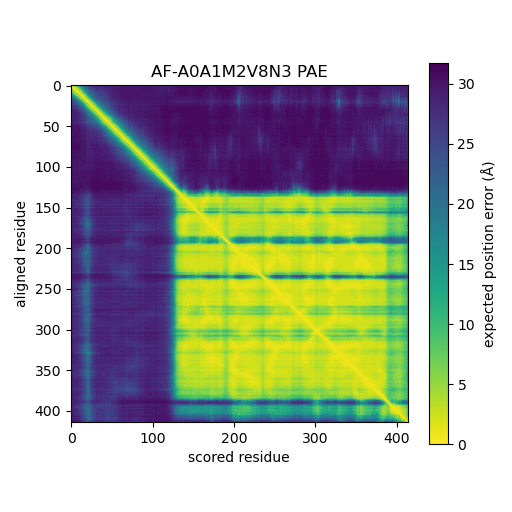A N 1
ATOM 1837 C CA . GLY A 1 236 ? -2.287 -1.062 -22.126 1.00 64.00 236 GLY A CA 1
ATOM 1838 C C . GLY A 1 236 ? -2.056 0.038 -21.081 1.00 64.00 236 GLY A C 1
ATOM 1839 O O . GLY A 1 236 ? -2.399 -0.101 -19.905 1.00 64.00 236 GLY A O 1
ATOM 1840 N N . SER A 1 237 ? -1.489 1.168 -21.515 1.00 64.94 237 SER A N 1
ATOM 1841 C CA . SER A 1 237 ? -1.096 2.257 -20.609 1.00 64.94 237 SER A CA 1
ATOM 1842 C C . SER A 1 237 ? -2.260 2.985 -19.943 1.00 64.94 237 SER A C 1
ATOM 1844 O O . SER A 1 237 ? -2.052 3.643 -18.929 1.00 64.94 237 SER A O 1
ATOM 1846 N N . GLU A 1 238 ? -3.462 2.914 -20.517 1.00 72.19 238 GLU A N 1
ATOM 1847 C CA . GLU A 1 238 ? -4.604 3.723 -20.074 1.00 72.19 238 GLU A CA 1
ATOM 1848 C C . GLU A 1 238 ? -5.415 3.061 -18.955 1.00 72.19 238 GLU A C 1
ATOM 1850 O O . GLU A 1 238 ? -5.851 3.758 -18.042 1.00 72.19 238 GLU A O 1
ATOM 1855 N N . SER A 1 239 ? -5.567 1.731 -18.979 1.00 85.12 239 SER A N 1
ATOM 1856 C CA . SER A 1 239 ? -6.382 0.989 -17.996 1.00 85.12 239 SER A CA 1
ATOM 1857 C C . SER A 1 239 ? -5.608 -0.078 -17.223 1.00 85.12 239 SER A C 1
ATOM 1859 O O . SER A 1 239 ? -6.116 -0.635 -16.254 1.00 85.12 239 SER A O 1
ATOM 1861 N N . GLY A 1 240 ? -4.350 -0.350 -17.592 1.00 91.12 240 GLY A N 1
ATOM 1862 C CA . GLY A 1 240 ? -3.547 -1.392 -16.954 1.00 91.12 240 GLY A CA 1
ATOM 1863 C C . GLY A 1 240 ? -3.361 -1.213 -15.442 1.00 91.12 240 GLY A C 1
ATOM 1864 O O . GLY A 1 240 ? -3.186 -2.200 -14.733 1.00 91.12 240 GLY A O 1
ATOM 1865 N N . TRP A 1 241 ? -3.431 0.019 -14.937 1.00 93.31 241 TRP A N 1
ATOM 1866 C CA . TRP A 1 241 ? -3.307 0.330 -13.512 1.00 93.31 241 TRP A CA 1
ATOM 1867 C C . TRP A 1 241 ? -4.508 -0.148 -12.682 1.00 93.31 241 TRP A C 1
ATOM 1869 O O . TRP A 1 241 ? -4.359 -0.413 -11.490 1.00 93.31 241 TRP A O 1
ATOM 1879 N N . GLU A 1 242 ? -5.682 -0.315 -13.299 1.00 92.38 242 GLU A N 1
ATOM 1880 C CA . GLU A 1 242 ? -6.906 -0.776 -12.629 1.00 92.38 242 GLU A CA 1
ATOM 1881 C C . GLU A 1 242 ? -6.792 -2.218 -12.118 1.00 92.38 242 GLU A C 1
ATOM 1883 O O . GLU A 1 242 ? -7.509 -2.624 -11.205 1.00 92.38 242 GLU A O 1
ATOM 1888 N N . LYS A 1 243 ? -5.853 -2.982 -12.682 1.00 93.88 243 LYS A N 1
ATOM 1889 C CA . LYS A 1 243 ? -5.548 -4.365 -12.303 1.00 93.88 243 LYS A CA 1
ATOM 1890 C C . LYS A 1 243 ? -4.548 -4.474 -11.152 1.00 93.88 243 LYS A C 1
ATOM 1892 O O . LYS A 1 243 ? -4.227 -5.586 -10.727 1.00 93.88 243 LYS A O 1
ATOM 1897 N N . VAL A 1 244 ? -4.020 -3.345 -10.675 1.00 96.38 244 VAL A N 1
ATOM 1898 C CA . VAL A 1 244 ? -3.028 -3.290 -9.600 1.00 96.38 244 VAL A CA 1
ATOM 1899 C C . VAL A 1 244 ? -3.617 -2.582 -8.388 1.00 96.38 244 VAL A C 1
ATOM 1901 O O . VAL A 1 244 ? -4.125 -1.463 -8.491 1.00 96.38 244 VAL A O 1
ATOM 1904 N N . VAL A 1 245 ? -3.495 -3.213 -7.222 1.00 98.00 245 VAL A N 1
ATOM 1905 C CA . VAL A 1 245 ? -3.845 -2.612 -5.932 1.00 98.00 245 VAL A CA 1
ATOM 1906 C C . VAL A 1 245 ? -2.611 -2.599 -5.034 1.00 98.00 245 VAL A C 1
ATOM 1908 O O . VAL A 1 245 ? -1.933 -3.613 -4.869 1.00 98.00 245 VAL A O 1
ATOM 1911 N N . VAL A 1 246 ? -2.315 -1.446 -4.439 1.00 98.75 246 VAL A N 1
ATOM 1912 C CA . VAL A 1 246 ? -1.248 -1.279 -3.447 1.00 98.75 246 VAL A CA 1
ATOM 1913 C C . VAL A 1 246 ? -1.877 -1.214 -2.057 1.00 98.75 246 VAL A C 1
ATOM 1915 O O . VAL A 1 246 ? -2.724 -0.368 -1.790 1.00 98.75 246 VAL A O 1
ATOM 1918 N N . CYS A 1 247 ? -1.468 -2.098 -1.153 1.00 98.81 247 CYS A N 1
ATOM 1919 C CA . CYS A 1 247 ? -1.916 -2.132 0.233 1.00 98.81 247 CYS A CA 1
ATOM 1920 C C . CYS A 1 247 ? -0.793 -1.697 1.169 1.00 98.81 247 CYS A C 1
ATOM 1922 O O . CYS A 1 247 ? 0.230 -2.363 1.272 1.00 98.81 247 CYS A O 1
ATOM 1924 N N . ILE A 1 248 ? -0.983 -0.603 1.893 1.00 98.81 248 ILE A N 1
ATOM 1925 C CA . ILE A 1 248 ? -0.068 -0.161 2.944 1.00 98.81 248 ILE A CA 1
ATOM 1926 C C . ILE A 1 248 ? -0.652 -0.628 4.276 1.00 98.81 248 ILE A C 1
ATOM 1928 O O . ILE A 1 248 ? -1.755 -0.217 4.629 1.00 98.81 248 ILE A O 1
ATOM 1932 N N . VAL A 1 249 ? 0.070 -1.457 5.032 1.00 98.81 249 VAL A N 1
ATOM 1933 C CA . VAL A 1 249 ? -0.375 -1.924 6.356 1.00 98.81 249 VAL A CA 1
ATOM 1934 C C . VAL A 1 249 ? 0.566 -1.396 7.432 1.00 98.81 249 VAL A C 1
ATOM 1936 O O . VAL A 1 249 ? 1.682 -1.897 7.585 1.00 98.81 249 VAL A O 1
ATOM 1939 N N . ALA A 1 250 ? 0.097 -0.407 8.196 1.00 98.62 250 ALA A N 1
ATOM 1940 C CA . ALA A 1 250 ? 0.830 0.191 9.307 1.00 98.62 250 ALA A CA 1
ATOM 1941 C C . ALA A 1 250 ? 0.448 -0.449 10.650 1.00 98.62 250 ALA A C 1
ATOM 1943 O O . ALA A 1 250 ? -0.720 -0.455 11.054 1.00 98.62 250 ALA A O 1
ATOM 1944 N N . ASP A 1 251 ? 1.444 -0.993 11.352 1.00 98.31 251 ASP A N 1
ATOM 1945 C CA . ASP A 1 251 ? 1.273 -1.798 12.563 1.00 98.31 251 ASP A CA 1
ATOM 1946 C C . ASP A 1 251 ? 1.219 -0.971 13.857 1.00 98.31 251 ASP A C 1
ATOM 1948 O O . ASP A 1 251 ? 2.133 -0.974 14.686 1.00 98.31 251 ASP A O 1
ATOM 1952 N N . GLY A 1 252 ? 0.091 -0.290 14.046 1.00 97.75 252 GLY A N 1
ATOM 1953 C CA . GLY A 1 252 ? -0.2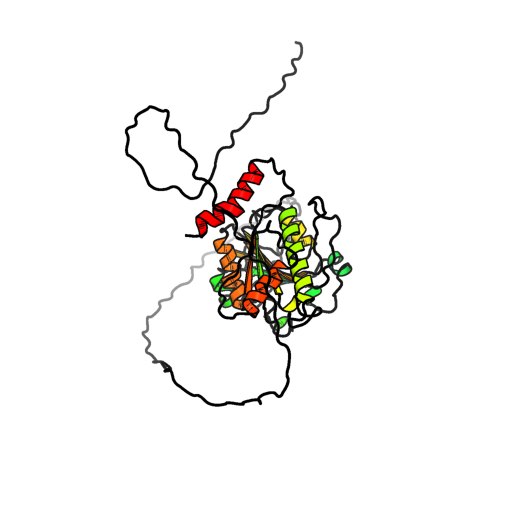38 0.436 15.267 1.00 97.75 252 GLY A CA 1
ATOM 1954 C C . GLY A 1 252 ? -0.324 1.943 15.050 1.00 97.75 252 GLY A C 1
ATOM 1955 O O . GLY A 1 252 ? 0.654 2.606 14.703 1.00 97.75 252 GLY A O 1
ATOM 1956 N N . ARG A 1 253 ? -1.492 2.506 15.357 1.00 97.12 253 ARG A N 1
ATOM 1957 C CA . ARG A 1 253 ? -1.815 3.926 15.182 1.00 97.12 253 ARG A CA 1
ATOM 1958 C C . ARG A 1 253 ? -0.907 4.857 15.980 1.00 97.12 253 ARG A C 1
ATOM 1960 O O . ARG A 1 253 ? -0.576 5.936 15.509 1.00 97.12 253 ARG A O 1
ATOM 1967 N N . SER A 1 254 ? -0.463 4.422 17.157 1.00 96.75 254 SER A N 1
ATOM 1968 C CA . SER A 1 254 ? 0.483 5.161 18.005 1.00 96.75 254 SER A CA 1
ATOM 1969 C C . SER A 1 254 ? 1.958 4.921 17.661 1.00 96.75 254 SER A C 1
ATOM 1971 O O . SER A 1 254 ? 2.832 5.485 18.317 1.00 96.75 254 SER A O 1
ATOM 1973 N N . LYS A 1 255 ? 2.251 4.043 16.693 1.00 98.06 255 LYS A N 1
ATOM 1974 C CA . LYS A 1 255 ? 3.613 3.608 16.346 1.00 98.06 255 LYS A CA 1
ATOM 1975 C C . LYS A 1 255 ? 4.123 4.234 15.060 1.00 98.06 255 LYS A C 1
ATOM 1977 O O . LYS A 1 255 ? 5.316 4.515 14.968 1.00 98.06 255 LYS A O 1
ATOM 1982 N N . ILE A 1 256 ? 3.224 4.496 14.117 1.00 98.06 256 ILE A N 1
ATOM 1983 C CA . ILE A 1 256 ? 3.567 5.212 12.895 1.00 98.06 256 ILE A CA 1
ATOM 1984 C C . ILE A 1 256 ? 4.010 6.658 13.215 1.00 98.06 256 ILE A C 1
ATOM 1986 O O . ILE A 1 256 ? 3.315 7.364 13.953 1.00 98.06 256 ILE A O 1
ATOM 1990 N N . PRO A 1 257 ? 5.145 7.136 12.672 1.00 98.19 257 PRO A N 1
ATOM 1991 C CA . PRO A 1 257 ? 5.571 8.517 12.863 1.00 98.19 257 PRO A CA 1
ATOM 1992 C C . PRO A 1 257 ? 4.598 9.510 12.217 1.00 98.19 257 PRO A C 1
ATOM 1994 O O . PRO A 1 257 ? 4.121 9.297 11.101 1.00 98.19 257 PRO A O 1
ATOM 1997 N N . GLU A 1 258 ? 4.359 10.652 12.871 1.00 97.75 258 GLU A N 1
ATOM 1998 C CA . GLU A 1 258 ? 3.461 11.690 12.336 1.00 97.75 258 GLU A CA 1
ATOM 1999 C C . GLU A 1 258 ? 3.941 12.231 10.981 1.00 97.75 258 GLU A C 1
ATOM 2001 O O . GLU A 1 258 ? 3.131 12.489 10.095 1.00 97.75 258 GLU A O 1
ATOM 2006 N N . ARG A 1 259 ? 5.260 12.339 10.770 1.00 97.75 259 ARG A N 1
ATOM 2007 C CA . ARG A 1 259 ? 5.822 12.737 9.469 1.00 97.75 259 ARG A CA 1
ATOM 2008 C C . ARG A 1 259 ? 5.493 11.740 8.363 1.00 97.75 259 ARG A C 1
ATOM 2010 O O . ARG A 1 259 ? 5.158 12.165 7.260 1.00 97.75 259 ARG A O 1
ATOM 2017 N N . THR A 1 260 ? 5.517 10.444 8.663 1.00 98.25 260 THR A N 1
ATOM 2018 C CA . THR A 1 260 ? 5.131 9.404 7.708 1.00 98.25 260 THR A CA 1
ATOM 2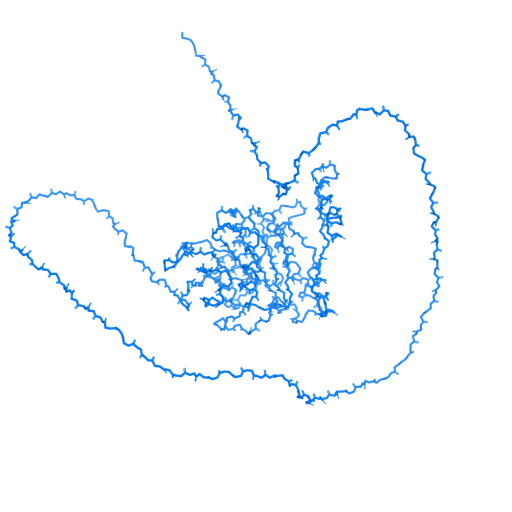019 C C . THR A 1 260 ? 3.633 9.467 7.409 1.00 98.25 260 THR A C 1
ATOM 2021 O O . THR A 1 260 ? 3.256 9.453 6.242 1.00 98.25 260 THR A O 1
ATOM 2024 N N . LEU A 1 261 ? 2.772 9.662 8.419 1.00 97.94 261 LEU A N 1
ATOM 2025 C CA . LEU A 1 261 ? 1.336 9.916 8.197 1.00 97.94 261 LEU A CA 1
ATOM 2026 C C . LEU A 1 261 ? 1.088 11.160 7.334 1.00 97.94 261 LEU A C 1
ATOM 2028 O O . LEU A 1 261 ? 0.236 11.132 6.447 1.00 97.94 261 LEU A O 1
ATOM 2032 N N . ASN A 1 262 ? 1.841 12.238 7.558 1.00 97.69 262 ASN A N 1
ATOM 2033 C CA . ASN A 1 262 ? 1.750 13.451 6.749 1.00 97.69 262 ASN A CA 1
ATOM 2034 C C . ASN A 1 262 ? 2.187 13.199 5.301 1.00 97.69 262 ASN A C 1
ATOM 2036 O O . ASN A 1 262 ? 1.566 13.737 4.390 1.00 97.69 262 ASN A O 1
ATOM 2040 N N . ALA A 1 263 ? 3.199 12.358 5.070 1.00 98.06 263 ALA A N 1
ATOM 2041 C CA . ALA A 1 263 ? 3.600 11.948 3.726 1.00 98.06 263 ALA A CA 1
ATOM 2042 C C . ALA A 1 263 ? 2.512 11.107 3.029 1.00 98.06 263 ALA A C 1
ATOM 2044 O O . ALA A 1 263 ? 2.201 11.359 1.867 1.00 98.06 263 ALA A O 1
ATOM 2045 N N . ILE A 1 264 ? 1.874 10.170 3.743 1.00 98.38 264 ILE A N 1
ATOM 2046 C CA . ILE A 1 264 ? 0.737 9.383 3.229 1.00 98.38 264 ILE A CA 1
ATOM 2047 C C . ILE A 1 264 ? -0.453 10.306 2.897 1.00 98.38 264 ILE A C 1
ATOM 2049 O O . ILE A 1 264 ? -1.096 10.148 1.857 1.00 98.38 264 ILE A O 1
ATOM 2053 N N . ALA A 1 265 ? -0.728 11.314 3.731 1.00 97.81 265 ALA A N 1
ATOM 2054 C CA . ALA A 1 265 ? -1.750 12.322 3.442 1.00 97.81 265 ALA A CA 1
ATOM 2055 C C . ALA A 1 265 ? -1.390 13.198 2.236 1.00 97.81 265 ALA A C 1
ATOM 2057 O O . ALA A 1 265 ? -2.252 13.489 1.408 1.00 97.81 265 ALA A O 1
ATOM 2058 N N . ALA A 1 266 ? -0.121 13.593 2.109 1.00 96.56 266 ALA A N 1
ATOM 2059 C CA . ALA A 1 266 ? 0.364 14.445 1.028 1.00 96.56 266 ALA A CA 1
ATOM 2060 C C . ALA A 1 266 ? 0.269 13.785 -0.354 1.00 96.56 266 ALA A C 1
ATOM 2062 O O . ALA A 1 266 ? 0.185 14.502 -1.344 1.00 96.56 266 ALA A O 1
ATOM 2063 N N . ILE A 1 267 ? 0.248 12.451 -0.435 1.00 96.94 267 ILE A N 1
ATOM 2064 C CA . ILE A 1 267 ? -0.014 11.720 -1.688 1.00 96.94 267 ILE A CA 1
ATOM 2065 C C . ILE A 1 267 ? -1.499 11.379 -1.885 1.00 96.94 267 ILE A C 1
ATOM 2067 O O . ILE A 1 267 ? -1.870 10.832 -2.919 1.00 96.94 267 ILE A O 1
ATOM 2071 N N . GLY A 1 268 ? -2.353 11.702 -0.909 1.00 96.56 268 GLY A N 1
ATOM 2072 C CA . GLY A 1 268 ? -3.794 11.473 -0.973 1.00 96.56 268 GLY A CA 1
ATOM 2073 C C . GLY A 1 268 ? -4.273 10.111 -0.472 1.00 96.56 268 GLY A C 1
ATOM 2074 O O . GLY A 1 268 ? -5.415 9.761 -0.738 1.00 96.56 268 GLY A O 1
ATOM 2075 N N . ALA A 1 269 ? -3.447 9.360 0.261 1.00 98.00 269 ALA A N 1
ATOM 2076 C CA . ALA A 1 269 ? -3.794 8.031 0.777 1.00 98.00 269 ALA A CA 1
ATOM 2077 C C . ALA A 1 269 ? -4.275 8.028 2.243 1.00 98.00 269 ALA A C 1
ATOM 2079 O O . ALA A 1 269 ? -4.626 6.981 2.781 1.00 98.00 269 ALA A O 1
ATOM 2080 N N . TYR A 1 270 ? -4.299 9.188 2.907 1.00 98.12 270 TYR A N 1
ATOM 2081 C CA . TYR A 1 270 ? -4.779 9.338 4.283 1.00 98.12 270 TYR A CA 1
ATOM 2082 C C . TYR A 1 270 ? -5.401 10.720 4.513 1.00 98.12 270 TYR A C 1
ATOM 2084 O O . TYR A 1 270 ? -4.937 11.720 3.968 1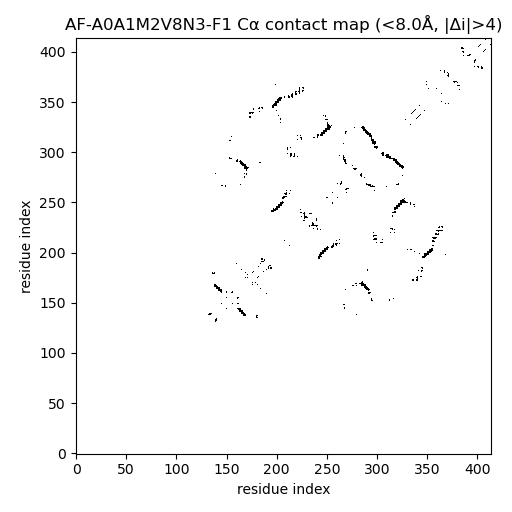.00 98.12 270 TYR A O 1
ATOM 2092 N N . GLN A 1 271 ? -6.424 10.787 5.366 1.00 96.69 271 GLN A N 1
ATOM 2093 C CA . GLN A 1 271 ? -6.952 12.043 5.895 1.00 96.69 271 GLN A CA 1
ATOM 2094 C C . GLN A 1 271 ? -7.089 11.953 7.416 1.00 96.69 271 GLN A C 1
ATOM 2096 O O . GLN A 1 271 ? -7.685 11.018 7.951 1.00 96.69 271 GLN A O 1
ATOM 2101 N N . LYS A 1 272 ? -6.542 12.949 8.120 1.00 94.00 272 LYS A N 1
ATOM 2102 C CA . LYS A 1 272 ? -6.707 13.098 9.570 1.00 94.00 272 LYS A CA 1
ATOM 2103 C C . LYS A 1 272 ? -8.040 13.795 9.844 1.00 94.00 272 LYS A C 1
ATOM 2105 O O . LYS A 1 272 ? -8.294 14.859 9.290 1.00 94.00 272 LYS A O 1
ATOM 2110 N N . GLY A 1 273 ? -8.854 13.242 10.737 1.00 91.31 273 GLY A N 1
ATOM 2111 C CA . GLY A 1 273 ? -10.099 13.878 11.162 1.00 91.31 273 GLY A CA 1
ATOM 2112 C C . GLY A 1 273 ? -10.729 13.205 12.377 1.00 91.31 273 GLY A C 1
ATOM 2113 O O . GLY A 1 273 ? -10.354 12.092 12.748 1.00 91.31 273 GLY A O 1
ATOM 2114 N N . SER A 1 274 ? -11.690 13.896 12.995 1.00 90.06 274 SER A N 1
ATOM 2115 C CA . SER A 1 274 ? -12.448 13.423 14.166 1.00 90.06 274 SER A CA 1
ATOM 2116 C C . SER A 1 274 ? -13.332 12.209 13.870 1.00 90.06 274 SER A C 1
ATOM 2118 O O . SER A 1 274 ? -13.721 11.496 14.789 1.00 90.06 274 SER A O 1
ATOM 2120 N N . PHE A 1 275 ? -13.599 11.934 12.592 1.00 91.88 275 PHE A N 1
ATOM 2121 C CA . PHE A 1 275 ? -14.311 10.740 12.147 1.00 91.88 275 PHE A CA 1
ATOM 2122 C C . PHE A 1 275 ? -13.556 9.435 12.462 1.00 91.88 275 PHE A C 1
ATOM 2124 O O . PHE A 1 275 ? -14.159 8.370 12.519 1.00 91.88 275 PHE A O 1
ATOM 2131 N N . ALA A 1 276 ? -12.237 9.475 12.678 1.00 93.00 276 ALA A N 1
ATOM 2132 C CA . ALA A 1 276 ? -11.441 8.282 12.962 1.00 93.00 276 ALA A CA 1
ATOM 2133 C C . ALA A 1 276 ? -11.495 7.887 14.452 1.00 93.00 276 ALA A C 1
ATOM 2135 O O . ALA A 1 276 ? -10.500 8.015 15.178 1.00 93.00 276 ALA A O 1
ATOM 2136 N N . GLN A 1 277 ? -12.669 7.429 14.896 1.00 90.94 277 GLN A N 1
ATOM 2137 C CA . GLN A 1 277 ? -12.971 7.021 16.275 1.00 90.94 277 GLN A CA 1
ATOM 2138 C C . GLN A 1 277 ? -12.402 5.633 16.611 1.00 90.94 277 GLN A C 1
ATOM 2140 O O . GLN A 1 277 ? -12.387 4.754 15.756 1.00 90.94 277 GLN A O 1
ATOM 2145 N N . SER A 1 278 ? -11.964 5.419 17.856 1.00 93.69 278 SER A N 1
ATOM 2146 C CA . SER A 1 278 ? -11.426 4.125 18.329 1.00 93.69 278 SER A CA 1
ATOM 2147 C C . SER A 1 278 ? -12.505 3.099 18.702 1.00 93.69 278 SER A C 1
ATOM 2149 O O . SER A 1 278 ? -12.190 1.943 18.980 1.00 93.69 278 SER A O 1
ATOM 2151 N N . GLU A 1 279 ? -13.775 3.499 18.712 1.00 94.06 279 GLU A N 1
ATOM 2152 C CA . GLU A 1 279 ? -14.919 2.648 19.031 1.00 94.06 279 GLU A CA 1
ATOM 2153 C C . GLU A 1 279 ? -16.100 3.033 18.138 1.00 94.06 279 GLU A C 1
ATOM 2155 O O . GLU A 1 279 ? -16.341 4.214 17.895 1.00 94.06 279 GLU A O 1
ATOM 2160 N N . VAL A 1 280 ? -16.834 2.038 17.645 1.00 91.88 280 VAL A N 1
ATOM 2161 C CA . VAL A 1 280 ? -18.048 2.213 16.842 1.00 91.88 280 VAL A CA 1
ATOM 2162 C C . VAL A 1 280 ? -19.111 1.284 17.405 1.00 91.88 280 VAL A C 1
ATOM 2164 O O . VAL A 1 280 ? -18.896 0.077 17.477 1.00 91.88 280 VAL A O 1
ATOM 2167 N N . GLN A 1 281 ? -20.271 1.826 17.788 1.00 87.56 281 GLN A N 1
ATOM 2168 C CA . GLN A 1 281 ? -21.378 1.048 18.370 1.00 87.56 281 GLN A CA 1
ATOM 2169 C C . GLN A 1 281 ? -20.919 0.108 19.501 1.00 87.56 281 GLN A C 1
ATOM 2171 O O . GLN A 1 281 ? -21.248 -1.078 19.496 1.00 87.56 281 GLN A O 1
ATOM 2176 N N . THR A 1 282 ? -20.124 0.599 20.456 1.00 89.06 282 THR A N 1
ATOM 2177 C CA . THR A 1 282 ? -19.556 -0.199 21.568 1.00 89.06 282 THR A CA 1
ATOM 2178 C C . THR A 1 282 ? -18.551 -1.284 21.176 1.00 89.06 282 THR A C 1
ATOM 2180 O O . THR A 1 282 ? -18.053 -2.009 22.038 1.00 89.06 282 THR A O 1
ATOM 2183 N N . LYS A 1 283 ? -18.206 -1.402 19.887 1.00 94.56 283 LYS A N 1
ATOM 2184 C CA . LYS A 1 283 ? -17.165 -2.315 19.413 1.00 94.56 283 LYS A CA 1
ATOM 2185 C C . LYS A 1 283 ? -15.857 -1.556 19.194 1.00 94.56 283 LYS A C 1
ATOM 2187 O O . LYS A 1 283 ? -15.854 -0.557 18.470 1.00 94.56 283 LYS A O 1
ATOM 2192 N N . PRO A 1 284 ? -14.735 -2.026 19.763 1.00 96.75 284 PRO A N 1
ATOM 2193 C CA . PRO A 1 284 ? -13.443 -1.401 19.535 1.00 96.75 284 PRO A CA 1
ATOM 2194 C C . PRO A 1 284 ? -13.033 -1.544 18.067 1.00 96.75 284 PRO A C 1
ATOM 2196 O O . PRO A 1 284 ? -13.164 -2.614 17.468 1.00 96.75 284 PRO A O 1
ATOM 2199 N N . VAL A 1 285 ? -12.497 -0.469 17.501 1.00 97.81 285 VAL A N 1
ATOM 2200 C CA . VAL A 1 285 ? -11.920 -0.475 16.158 1.00 97.81 285 VAL A CA 1
ATOM 2201 C C . VAL A 1 285 ? -10.589 -1.225 16.192 1.00 97.81 285 VAL A C 1
ATOM 2203 O O . VAL A 1 285 ? -9.736 -0.998 17.049 1.00 97.81 285 VAL A O 1
ATOM 2206 N N . THR A 1 286 ? -10.415 -2.164 15.269 1.00 98.19 286 THR A N 1
ATOM 2207 C CA . THR A 1 286 ? -9.209 -2.985 15.120 1.00 98.19 286 THR A CA 1
ATOM 2208 C C . THR A 1 286 ? -8.268 -2.408 14.064 1.00 98.19 286 THR A C 1
ATOM 2210 O O . THR A 1 286 ? -7.045 -2.497 14.222 1.00 98.19 286 THR A O 1
ATOM 2213 N N . ALA A 1 287 ? -8.818 -1.773 13.026 1.00 98.44 287 ALA A N 1
ATOM 2214 C CA . ALA A 1 287 ? -8.072 -1.021 12.026 1.00 98.44 287 ALA A CA 1
ATOM 2215 C C . ALA A 1 287 ? -8.919 0.077 11.368 1.00 98.44 287 ALA A C 1
ATOM 2217 O O . ALA A 1 287 ? -10.135 -0.039 11.215 1.00 98.44 287 ALA A O 1
ATOM 2218 N N . HIS A 1 288 ? -8.228 1.120 10.924 1.00 98.50 288 HIS A N 1
ATOM 2219 C CA . HIS A 1 288 ? -8.748 2.191 10.089 1.00 98.50 288 HIS A CA 1
ATOM 2220 C C . HIS A 1 288 ? -8.319 1.949 8.644 1.00 98.50 288 HIS A C 1
ATOM 2222 O O . HIS A 1 288 ? -7.121 1.896 8.361 1.00 98.50 288 HIS A O 1
ATOM 2228 N N . ILE A 1 289 ? -9.280 1.801 7.738 1.00 98.56 289 ILE A N 1
ATOM 2229 C CA . ILE A 1 289 ? -9.025 1.524 6.325 1.00 98.56 289 ILE A CA 1
ATOM 2230 C C . ILE A 1 289 ? -9.372 2.765 5.512 1.00 98.56 289 ILE A C 1
ATOM 2232 O O . ILE A 1 289 ? -10.482 3.281 5.618 1.00 98.56 289 ILE A O 1
ATOM 2236 N N . TYR A 1 290 ? -8.423 3.227 4.706 1.00 98.44 290 TYR A N 1
ATOM 2237 C CA . TYR A 1 290 ? -8.565 4.342 3.780 1.00 98.44 290 TYR A CA 1
ATOM 2238 C C . TYR A 1 290 ? -8.347 3.830 2.360 1.00 98.44 290 TYR A C 1
ATOM 2240 O O . TYR A 1 290 ? -7.309 3.244 2.060 1.00 98.44 290 TYR A O 1
ATOM 2248 N N . GLU A 1 291 ? -9.307 4.057 1.475 1.00 97.62 291 GLU A N 1
ATOM 2249 C CA . GLU A 1 291 ? -9.254 3.617 0.084 1.00 97.62 291 GLU A CA 1
ATOM 2250 C C . GLU A 1 291 ? -9.336 4.829 -0.831 1.00 97.62 291 GLU A C 1
ATOM 2252 O O . GLU A 1 291 ? -10.251 5.648 -0.728 1.00 97.62 291 GLU A O 1
ATOM 2257 N N . SER A 1 292 ? -8.362 4.956 -1.724 1.00 96.38 292 SER A N 1
ATOM 2258 C CA . SER A 1 292 ? -8.236 6.106 -2.621 1.00 96.38 292 SER A CA 1
ATOM 2259 C C . SER A 1 292 ? -7.528 5.706 -3.910 1.00 96.38 292 SER A C 1
ATOM 2261 O O . SER A 1 292 ? -6.814 4.702 -3.955 1.00 96.38 292 SER A O 1
ATOM 2263 N N . THR A 1 293 ? -7.728 6.488 -4.969 1.00 95.88 293 THR A N 1
ATOM 2264 C CA . THR A 1 293 ? -6.922 6.385 -6.189 1.00 95.88 293 THR A CA 1
ATOM 2265 C C . THR A 1 293 ? -5.986 7.585 -6.222 1.00 95.88 293 THR A C 1
ATOM 2267 O O . THR A 1 293 ? -6.417 8.707 -6.488 1.00 95.88 293 THR A O 1
ATOM 2270 N N . ILE A 1 294 ? -4.710 7.364 -5.912 1.00 96.25 294 ILE A N 1
ATOM 2271 C CA . ILE A 1 294 ? -3.714 8.436 -5.896 1.00 96.25 294 ILE A CA 1
ATOM 2272 C C . ILE A 1 294 ? -3.206 8.712 -7.310 1.00 96.25 294 ILE A C 1
ATOM 2274 O O . ILE A 1 294 ? -3.197 7.835 -8.175 1.00 96.25 294 ILE A O 1
ATOM 2278 N N . GLN A 1 295 ? -2.735 9.935 -7.534 1.00 95.44 295 GLN A N 1
ATOM 2279 C CA . GLN A 1 295 ? -2.177 10.356 -8.826 1.00 95.44 295 GLN A CA 1
ATOM 2280 C C . GLN A 1 295 ? -0.814 11.037 -8.698 1.00 95.44 295 GLN A C 1
ATOM 2282 O O . GLN A 1 295 ? -0.216 11.426 -9.698 1.00 95.44 295 GLN A O 1
ATOM 2287 N N . SER A 1 296 ? -0.310 11.175 -7.474 1.00 95.44 296 SER A N 1
ATOM 2288 C CA . SER A 1 296 ? 0.960 11.828 -7.187 1.00 95.44 296 SER A CA 1
ATOM 2289 C C . SER A 1 296 ? 1.737 11.034 -6.146 1.00 95.44 296 SER A C 1
ATOM 2291 O O . SER A 1 296 ? 1.148 10.304 -5.348 1.00 95.44 296 SER A O 1
ATOM 2293 N N . TYR A 1 297 ? 3.055 11.176 -6.151 1.00 96.88 297 TYR A N 1
ATOM 2294 C CA . TYR A 1 297 ? 3.946 10.577 -5.165 1.00 96.88 297 TYR A CA 1
ATOM 2295 C C . TYR A 1 297 ? 5.091 11.536 -4.836 1.00 96.88 297 TYR A C 1
ATOM 2297 O O . TYR A 1 297 ? 5.365 12.470 -5.586 1.00 96.88 297 TYR A O 1
ATOM 2305 N N . ILE A 1 298 ? 5.783 11.311 -3.720 1.00 97.25 298 ILE A N 1
ATOM 2306 C CA . ILE A 1 298 ? 6.943 12.121 -3.323 1.00 97.25 298 ILE A CA 1
ATOM 2307 C C . ILE A 1 298 ? 8.218 11.358 -3.711 1.00 97.25 298 ILE A C 1
ATOM 2309 O O . ILE A 1 298 ? 8.516 10.335 -3.090 1.00 97.25 298 ILE A O 1
ATOM 2313 N N . PRO A 1 299 ? 8.975 11.791 -4.736 1.00 95.75 299 PRO A N 1
ATOM 2314 C CA . PRO A 1 299 ? 10.221 11.130 -5.106 1.00 95.75 299 PRO A CA 1
ATOM 2315 C C . PRO A 1 299 ? 11.345 11.426 -4.106 1.00 95.75 299 PRO A C 1
ATOM 2317 O O . PRO A 1 299 ? 11.310 12.402 -3.352 1.00 95.75 299 PRO A O 1
ATOM 2320 N N . LEU A 1 300 ? 12.388 10.594 -4.158 1.00 93.19 300 LEU A N 1
ATOM 2321 C CA . LEU A 1 300 ? 13.673 10.899 -3.538 1.00 93.19 300 LEU A CA 1
ATOM 2322 C C . LEU A 1 300 ? 14.589 11.609 -4.541 1.00 93.19 300 LEU A C 1
ATOM 2324 O O . LEU A 1 300 ? 14.635 11.234 -5.713 1.00 93.19 300 LEU A O 1
ATOM 2328 N N . THR A 1 301 ? 15.351 12.596 -4.077 1.00 91.12 301 THR A N 1
ATOM 2329 C CA . THR A 1 301 ? 16.432 13.213 -4.851 1.00 91.12 301 THR A CA 1
ATOM 2330 C C . THR A 1 301 ? 17.594 12.231 -5.042 1.00 91.12 301 THR A C 1
ATOM 2332 O O . THR A 1 301 ? 17.670 11.181 -4.394 1.00 91.12 301 THR A O 1
ATOM 2335 N N . SER A 1 302 ? 18.555 12.580 -5.900 1.00 84.81 302 SER A N 1
ATOM 2336 C CA . SER A 1 302 ? 19.776 11.790 -6.121 1.00 84.81 302 SER A CA 1
ATOM 2337 C C . SER A 1 302 ? 20.566 11.532 -4.828 1.00 84.81 302 SER A C 1
ATOM 2339 O O . SER A 1 302 ? 21.206 10.481 -4.682 1.00 84.81 302 SER A O 1
ATOM 2341 N N . GLU A 1 303 ? 20.476 12.460 -3.878 1.00 83.81 303 GLU A N 1
ATOM 2342 C CA . GLU A 1 303 ? 21.095 12.445 -2.549 1.00 83.81 303 GLU A CA 1
ATOM 2343 C C . GLU A 1 303 ? 20.275 11.651 -1.514 1.00 83.81 303 GLU A C 1
ATOM 2345 O O . GLU A 1 303 ? 20.750 11.411 -0.407 1.00 83.81 303 GLU A O 1
ATOM 2350 N N . GLY A 1 304 ? 19.064 11.201 -1.862 1.00 84.06 304 GLY A N 1
ATOM 2351 C CA . GLY A 1 304 ? 18.185 10.439 -0.968 1.00 84.06 304 GLY A CA 1
ATOM 2352 C C . GLY A 1 304 ? 17.349 11.303 -0.018 1.00 84.06 304 GLY A C 1
ATOM 2353 O O . GLY A 1 304 ? 16.885 10.815 1.014 1.00 84.06 304 GLY A O 1
ATOM 2354 N N . HIS A 1 305 ? 17.163 12.585 -0.331 1.00 90.19 305 HIS A N 1
ATOM 2355 C CA . HIS A 1 305 ? 16.241 13.465 0.389 1.00 90.19 305 HIS A CA 1
ATOM 2356 C C . HIS A 1 305 ? 14.850 13.421 -0.242 1.00 90.19 305 HIS A C 1
ATOM 2358 O O . HIS A 1 305 ? 14.722 13.075 -1.410 1.00 90.19 305 HIS A O 1
ATOM 2364 N N . LEU A 1 306 ? 13.804 13.774 0.510 1.00 93.44 306 LEU A N 1
ATOM 2365 C CA . LEU A 1 306 ? 12.488 13.983 -0.094 1.00 93.44 306 LEU A CA 1
ATOM 2366 C C . LEU A 1 306 ? 12.554 15.180 -1.046 1.00 93.44 306 LEU A C 1
ATOM 2368 O O . LEU A 1 306 ? 13.127 16.212 -0.694 1.00 93.44 306 LEU A O 1
ATOM 2372 N N . ALA A 1 307 ? 11.962 15.049 -2.228 1.00 92.56 307 ALA A N 1
ATOM 2373 C CA . ALA A 1 307 ? 11.761 16.192 -3.103 1.00 92.56 307 ALA A CA 1
ATOM 2374 C C . ALA A 1 307 ? 10.770 17.190 -2.484 1.00 92.56 307 ALA A C 1
ATOM 2376 O O . ALA A 1 307 ? 9.839 16.809 -1.777 1.00 92.56 307 ALA A O 1
ATOM 2377 N N . GLU A 1 308 ? 10.953 18.476 -2.787 1.00 88.19 308 GLU A N 1
ATOM 2378 C CA . 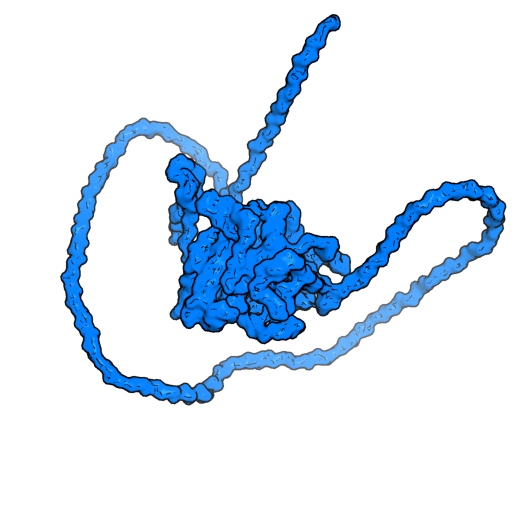GLU A 1 308 ? 10.096 19.553 -2.268 1.00 88.19 308 GLU A CA 1
ATOM 2379 C C . GLU A 1 308 ? 8.682 19.542 -2.856 1.00 88.19 308 GLU A C 1
ATOM 2381 O O . GLU A 1 308 ? 7.755 20.094 -2.264 1.00 88.19 308 GLU A O 1
ATOM 2386 N N . LYS A 1 309 ? 8.522 18.950 -4.043 1.00 87.00 309 LYS A N 1
ATOM 2387 C CA . LYS A 1 309 ? 7.252 18.874 -4.759 1.00 87.00 309 LYS A CA 1
ATOM 2388 C C . LYS A 1 309 ? 6.881 17.428 -5.018 1.00 87.00 309 LYS A C 1
ATOM 2390 O O . LYS A 1 309 ? 7.741 16.608 -5.350 1.00 87.00 309 LYS A O 1
ATOM 2395 N N . ASN A 1 310 ? 5.583 17.164 -4.939 1.00 90.00 310 ASN A N 1
ATOM 2396 C CA . ASN A 1 310 ? 5.015 15.932 -5.446 1.00 90.00 310 ASN A CA 1
ATOM 2397 C C . ASN A 1 310 ? 5.296 15.823 -6.948 1.00 90.00 310 ASN A C 1
ATOM 2399 O O . ASN A 1 310 ? 5.290 16.814 -7.685 1.00 90.00 310 ASN A O 1
ATOM 2403 N N . GLN A 1 311 ? 5.536 14.600 -7.393 1.00 92.62 311 GLN A N 1
ATOM 2404 C CA . GLN A 1 311 ? 5.622 14.256 -8.795 1.00 92.62 311 GLN A CA 1
ATOM 2405 C C . GLN A 1 311 ? 4.314 13.606 -9.226 1.00 92.62 311 GLN A C 1
ATOM 2407 O O . GLN A 1 311 ? 3.775 12.744 -8.529 1.00 92.62 311 GLN A O 1
ATOM 2412 N N . GLN A 1 312 ? 3.821 14.015 -10.392 1.00 93.50 312 GLN A N 1
ATOM 2413 C CA . GLN A 1 312 ? 2.650 13.396 -10.987 1.00 93.50 312 GLN A CA 1
ATOM 2414 C C . GLN A 1 312 ? 3.008 12.010 -11.519 1.00 93.50 312 GLN A C 1
ATOM 2416 O O . GLN A 1 312 ? 3.995 11.853 -12.240 1.00 93.50 312 GLN A O 1
ATOM 2421 N N . SER A 1 313 ? 2.181 11.027 -11.180 1.00 89.56 313 SER A N 1
ATOM 2422 C CA . SER A 1 313 ? 2.252 9.689 -11.752 1.00 89.56 313 SER A CA 1
ATOM 2423 C C . SER A 1 313 ? 1.706 9.698 -13.180 1.00 89.56 313 SER A C 1
ATOM 2425 O O . SER A 1 313 ? 0.706 10.359 -13.482 1.00 89.56 313 SER A O 1
ATOM 2427 N N . ALA A 1 314 ? 2.342 8.951 -14.077 1.00 90.50 314 ALA A N 1
ATOM 2428 C CA . ALA A 1 314 ? 1.888 8.804 -15.456 1.00 90.50 314 ALA A CA 1
ATOM 2429 C C . ALA A 1 314 ? 0.540 8.067 -15.547 1.00 90.50 314 ALA A C 1
ATOM 2431 O O . ALA A 1 314 ? -0.234 8.341 -16.468 1.00 90.50 314 ALA A O 1
ATOM 2432 N N . VAL A 1 315 ? 0.263 7.178 -14.586 1.00 93.81 315 VAL A N 1
ATOM 2433 C CA . VAL A 1 315 ? -0.998 6.434 -14.423 1.00 93.81 315 VAL A CA 1
ATOM 2434 C C . VAL A 1 315 ? -1.494 6.531 -12.970 1.00 93.81 315 VAL A C 1
ATOM 2436 O O . VAL A 1 315 ? -0.666 6.661 -12.067 1.00 93.81 315 VAL A O 1
ATOM 2439 N N . PRO A 1 316 ? -2.806 6.481 -12.694 1.00 95.12 316 PRO A N 1
ATOM 2440 C CA . PRO A 1 316 ? -3.306 6.425 -11.321 1.00 95.12 316 PRO A CA 1
ATOM 2441 C C . PRO A 1 316 ? -2.865 5.150 -10.585 1.00 95.12 316 PRO A C 1
ATOM 2443 O O . PRO A 1 316 ? -2.483 4.164 -11.210 1.00 95.12 316 PRO A O 1
ATOM 2446 N N . VAL A 1 317 ? -2.923 5.153 -9.251 1.00 96.44 317 VAL A N 1
ATOM 2447 C CA . VAL A 1 317 ? -2.606 3.978 -8.421 1.00 96.44 317 VAL A CA 1
ATOM 2448 C C . VAL A 1 317 ? -3.685 3.779 -7.362 1.00 96.44 317 VAL A C 1
ATOM 2450 O O . VAL A 1 317 ? -3.965 4.680 -6.571 1.00 96.44 317 VAL A O 1
ATOM 2453 N N . GLN A 1 318 ? -4.282 2.587 -7.325 1.00 96.44 318 GLN A N 1
ATOM 2454 C CA . GLN A 1 318 ? -5.279 2.222 -6.317 1.00 96.44 318 GLN A CA 1
ATOM 2455 C C . GLN A 1 318 ? -4.578 1.868 -5.007 1.00 96.44 318 GLN A C 1
ATOM 2457 O O . GLN A 1 318 ? -3.747 0.958 -4.977 1.00 96.44 318 GLN A O 1
ATOM 2462 N N . VAL A 1 319 ? -4.921 2.569 -3.927 1.00 98.50 319 VAL A N 1
ATOM 2463 C CA . VAL A 1 319 ? -4.285 2.406 -2.618 1.00 98.50 319 VAL A CA 1
ATOM 2464 C C . VAL A 1 319 ? -5.315 2.039 -1.558 1.00 98.50 319 VAL A C 1
ATOM 2466 O O . VAL A 1 319 ? -6.330 2.718 -1.403 1.00 98.50 319 VAL A O 1
ATOM 2469 N N . ILE A 1 320 ? -5.002 0.993 -0.796 1.00 98.69 320 ILE A N 1
ATOM 2470 C CA . ILE A 1 320 ? -5.640 0.642 0.472 1.00 98.69 320 ILE A CA 1
ATOM 2471 C C . ILE A 1 320 ? -4.627 0.939 1.577 1.00 98.69 320 ILE A C 1
ATOM 2473 O O . ILE A 1 320 ? -3.635 0.228 1.710 1.00 98.69 320 ILE A O 1
ATOM 2477 N N . PHE A 1 321 ? -4.857 1.965 2.386 1.00 98.88 321 PHE A N 1
ATOM 2478 C CA . PHE A 1 321 ? -4.072 2.216 3.589 1.00 98.88 321 PHE A CA 1
ATOM 2479 C C . PHE A 1 321 ? -4.813 1.681 4.816 1.00 98.88 321 PHE A C 1
ATOM 2481 O O . PHE A 1 321 ? -5.852 2.198 5.211 1.00 98.88 321 PHE A O 1
ATOM 2488 N N . CYS A 1 322 ? -4.269 0.628 5.418 1.00 98.81 322 CYS A N 1
ATOM 2489 C CA . CYS A 1 322 ? -4.766 -0.009 6.627 1.00 98.81 322 CYS A CA 1
ATOM 2490 C C . CYS A 1 322 ? -3.886 0.383 7.820 1.00 98.81 322 CYS A C 1
ATOM 2492 O O . CYS A 1 322 ? -2.784 -0.141 8.008 1.00 98.81 322 CYS A O 1
ATOM 2494 N N . LEU A 1 323 ? -4.393 1.281 8.660 1.00 98.69 323 LEU A N 1
ATOM 2495 C CA . LEU A 1 323 ? -3.761 1.694 9.907 1.00 98.69 323 LEU A CA 1
ATOM 2496 C C . LEU A 1 323 ? -4.353 0.899 11.071 1.00 98.69 323 LEU A C 1
ATOM 2498 O O . LEU A 1 323 ? -5.467 1.165 11.522 1.00 98.69 323 LEU A O 1
ATOM 2502 N N . LYS A 1 324 ? -3.610 -0.091 11.565 1.00 98.62 324 LYS A N 1
ATOM 2503 C CA . LYS A 1 324 ? -4.051 -0.929 12.686 1.00 98.62 324 LYS A CA 1
ATOM 2504 C C . LYS A 1 324 ? -4.143 -0.098 13.957 1.00 98.62 324 LYS A C 1
ATOM 2506 O O . LYS A 1 324 ? -3.233 0.672 14.249 1.00 98.62 324 LYS A O 1
ATOM 2511 N N . GLU A 1 325 ? -5.182 -0.306 14.759 1.00 98.12 325 GLU A N 1
ATOM 2512 C CA . GLU A 1 325 ? -5.346 0.459 16.002 1.00 98.12 325 GLU A CA 1
ATOM 2513 C C . GLU A 1 325 ? -4.247 0.104 17.017 1.00 98.12 325 GLU A C 1
ATOM 2515 O O . GLU A 1 325 ? -3.659 0.971 17.666 1.00 98.12 325 GLU A O 1
ATOM 2520 N N . LYS A 1 326 ? -3.886 -1.183 17.091 1.00 97.94 326 LYS A N 1
ATOM 2521 C CA . LYS A 1 326 ? -2.854 -1.718 17.994 1.00 97.94 326 LYS A CA 1
ATOM 2522 C C . LYS A 1 326 ? -1.716 -2.378 17.216 1.00 97.94 326 LYS A C 1
ATOM 2524 O O . LYS A 1 326 ? -1.959 -3.009 16.189 1.00 97.94 326 LYS A O 1
ATOM 2529 N N . ASN A 1 327 ? -0.502 -2.303 17.767 1.00 97.81 327 ASN A N 1
ATOM 2530 C CA . ASN A 1 327 ? 0.629 -3.110 17.303 1.00 97.81 327 ASN A CA 1
ATOM 2531 C C . ASN A 1 327 ? 0.353 -4.591 17.607 1.00 97.81 327 ASN A C 1
ATOM 2533 O O . ASN A 1 327 ? 0.195 -4.970 18.769 1.00 97.81 327 ASN A O 1
ATOM 2537 N N . GLN A 1 328 ? 0.293 -5.412 16.562 1.00 97.06 328 GLN A N 1
ATOM 2538 C CA . GLN A 1 328 ? 0.046 -6.856 16.635 1.00 97.06 328 GLN A CA 1
ATOM 2539 C C . GLN A 1 328 ? 1.076 -7.671 15.840 1.00 97.06 328 GLN A C 1
ATOM 2541 O O . GLN A 1 328 ? 0.847 -8.847 15.546 1.00 97.06 328 GLN A O 1
ATOM 2546 N N . LYS A 1 329 ? 2.224 -7.063 15.525 1.00 95.94 329 LYS A N 1
ATOM 2547 C CA . LYS A 1 329 ? 3.335 -7.633 14.758 1.00 95.94 329 LYS A CA 1
ATOM 2548 C C . LYS A 1 329 ? 2.992 -7.918 13.287 1.00 95.94 329 LYS A C 1
ATOM 2550 O O . LYS A 1 329 ? 1.832 -7.974 12.859 1.00 95.94 329 LYS A O 1
ATOM 2555 N N . LYS A 1 330 ? 4.051 -8.184 12.514 1.00 93.88 330 LYS A N 1
ATOM 2556 C CA . LYS A 1 330 ? 4.020 -8.414 11.060 1.00 93.88 330 LYS A CA 1
ATOM 2557 C C . LYS A 1 330 ? 3.082 -9.543 10.622 1.00 93.88 330 LYS A C 1
ATOM 2559 O O . LYS A 1 330 ? 2.370 -9.389 9.636 1.00 93.88 330 LYS A O 1
ATOM 2564 N N . LEU A 1 331 ? 3.015 -10.647 11.373 1.00 96.12 331 LEU A N 1
ATOM 2565 C CA . LEU A 1 331 ? 2.132 -11.769 11.027 1.00 96.12 331 LEU A CA 1
ATOM 2566 C C . LEU A 1 331 ? 0.654 -11.347 11.003 1.00 96.12 331 LEU A C 1
ATOM 2568 O O . LEU A 1 331 ? -0.086 -11.740 10.107 1.00 96.12 331 LEU A O 1
ATOM 2572 N N . ASN A 1 332 ? 0.223 -10.502 11.944 1.00 98.00 332 ASN A N 1
ATOM 2573 C CA . ASN A 1 332 ? -1.133 -9.961 11.928 1.00 98.00 332 ASN A CA 1
ATOM 2574 C C . ASN A 1 332 ? -1.337 -8.960 10.777 1.00 98.00 332 ASN A C 1
ATOM 2576 O O . ASN A 1 332 ? -2.409 -8.935 10.182 1.00 98.00 332 ASN A O 1
ATOM 2580 N N . SER A 1 333 ? -0.314 -8.186 10.405 1.00 98.44 333 SER A N 1
ATOM 2581 C CA . SER A 1 333 ? -0.379 -7.321 9.217 1.00 98.44 333 SER A CA 1
ATOM 2582 C C . SER A 1 333 ? -0.585 -8.126 7.926 1.00 98.44 333 SER A C 1
ATOM 2584 O O . SER A 1 333 ? -1.384 -7.734 7.080 1.00 98.44 333 SER A O 1
ATOM 2586 N N . HIS A 1 334 ? 0.030 -9.306 7.806 1.00 98.25 334 HIS A N 1
ATOM 2587 C CA . HIS A 1 334 ? -0.250 -10.224 6.696 1.00 98.25 334 HIS A CA 1
ATOM 2588 C C . HIS A 1 334 ? -1.654 -10.843 6.755 1.00 98.25 334 HIS A C 1
ATOM 2590 O O . HIS A 1 334 ? -2.211 -11.133 5.704 1.00 98.25 334 HIS A O 1
ATOM 2596 N N . ARG A 1 335 ? -2.268 -11.012 7.936 1.00 98.44 335 ARG A N 1
ATOM 2597 C CA . ARG A 1 335 ? -3.677 -11.449 8.031 1.00 98.44 335 ARG A CA 1
ATOM 2598 C C . ARG A 1 335 ? -4.632 -10.406 7.453 1.00 98.44 335 ARG A C 1
ATOM 2600 O O . ARG A 1 335 ? -5.545 -10.782 6.732 1.00 98.44 335 ARG A O 1
ATOM 2607 N N . TRP A 1 336 ? -4.396 -9.116 7.708 1.00 98.69 336 TRP A N 1
ATOM 2608 C CA . TRP A 1 336 ? -5.127 -8.037 7.026 1.00 98.69 336 TRP A CA 1
ATOM 2609 C C . TRP A 1 336 ? -4.957 -8.120 5.510 1.00 98.69 336 TRP A C 1
ATOM 2611 O O . TRP A 1 336 ? -5.933 -8.090 4.770 1.00 98.69 336 TRP A O 1
ATOM 2621 N N . PHE A 1 337 ? -3.723 -8.296 5.046 1.00 98.69 337 PHE A N 1
ATOM 2622 C CA . PHE A 1 337 ? -3.453 -8.391 3.619 1.00 98.69 337 PHE A CA 1
ATOM 2623 C C . PHE A 1 337 ? -4.112 -9.614 2.958 1.00 98.69 337 PHE A C 1
ATOM 2625 O O . PHE A 1 337 ? -4.867 -9.442 2.011 1.00 98.69 337 PHE A O 1
ATOM 2632 N N . PHE A 1 338 ? -3.879 -10.834 3.448 1.00 98.50 338 PHE A N 1
ATOM 2633 C CA . PHE A 1 338 ? -4.371 -12.057 2.802 1.00 98.50 338 PHE A CA 1
ATOM 2634 C C . PHE A 1 338 ? -5.824 -12.390 3.152 1.00 98.50 338 PHE A C 1
ATOM 2636 O O . PHE A 1 338 ? -6.630 -12.620 2.255 1.00 98.50 338 PHE A O 1
ATOM 2643 N N . ASN A 1 339 ? -6.169 -12.414 4.441 1.00 98.12 339 ASN A N 1
ATOM 2644 C CA . ASN A 1 339 ? -7.438 -12.985 4.898 1.00 98.12 339 ASN A CA 1
ATOM 2645 C C . ASN A 1 339 ? -8.589 -11.975 4.842 1.00 98.12 339 ASN A C 1
ATOM 2647 O O . ASN A 1 339 ? -9.723 -12.387 4.618 1.00 98.12 339 ASN A O 1
ATOM 2651 N N . ALA A 1 340 ? -8.301 -10.679 5.013 1.00 98.12 340 ALA A N 1
ATOM 2652 C CA . ALA A 1 340 ? -9.307 -9.631 4.856 1.00 98.12 340 ALA A CA 1
ATOM 2653 C C . ALA A 1 340 ? -9.384 -9.156 3.400 1.00 98.12 340 ALA A C 1
ATOM 2655 O O . ALA A 1 340 ? -10.381 -9.376 2.716 1.00 98.12 340 ALA A O 1
ATOM 2656 N N . PHE A 1 341 ? -8.325 -8.506 2.914 1.00 98.31 341 PHE A N 1
ATOM 2657 C CA . PHE A 1 341 ? -8.368 -7.818 1.623 1.00 98.31 341 PHE A CA 1
ATOM 2658 C C . PHE A 1 341 ? -8.175 -8.768 0.441 1.00 98.31 341 PHE A C 1
ATOM 2660 O O . PHE A 1 341 ? -8.932 -8.709 -0.521 1.00 98.31 341 PHE A O 1
ATOM 2667 N N . GLY A 1 342 ? -7.203 -9.679 0.521 1.00 97.69 342 GLY A N 1
ATOM 2668 C CA . GLY A 1 342 ? -6.911 -10.650 -0.534 1.00 97.69 342 GLY A CA 1
ATOM 2669 C C . GLY A 1 342 ? -8.079 -11.595 -0.805 1.00 97.69 342 GLY A C 1
ATOM 2670 O O . GLY A 1 342 ? -8.339 -11.908 -1.960 1.00 97.69 342 GLY A O 1
ATOM 2671 N N . LYS A 1 343 ? -8.829 -11.975 0.237 1.00 95.94 343 LYS A N 1
ATOM 2672 C CA . LYS A 1 343 ? -10.054 -12.777 0.113 1.00 95.94 343 LYS A CA 1
ATOM 2673 C C . LYS A 1 343 ? -11.136 -12.081 -0.722 1.00 95.94 343 LYS A C 1
ATOM 2675 O O . LYS A 1 343 ? -11.834 -12.751 -1.466 1.00 95.94 343 LYS A O 1
ATOM 2680 N N . LEU A 1 344 ? -11.249 -10.754 -0.618 1.00 94.62 344 LEU A N 1
ATOM 2681 C CA . LEU A 1 344 ? -12.205 -9.958 -1.395 1.00 94.62 344 LEU A CA 1
ATOM 2682 C C . LEU A 1 344 ? -11.702 -9.640 -2.810 1.00 94.62 344 LEU A C 1
ATOM 2684 O O . LEU A 1 344 ? -12.496 -9.617 -3.741 1.00 94.62 344 LEU A O 1
ATOM 2688 N N . LEU A 1 345 ? -10.408 -9.341 -2.965 1.00 95.50 345 LEU A N 1
ATOM 2689 C CA . LEU A 1 345 ? -9.825 -8.936 -4.252 1.00 95.50 345 LEU A CA 1
ATOM 2690 C C . LEU A 1 345 ? -9.497 -10.113 -5.179 1.00 95.50 345 LEU A C 1
ATOM 2692 O O . LEU A 1 345 ? -9.338 -9.891 -6.378 1.00 95.50 345 LEU A O 1
ATOM 2696 N N . GLU A 1 346 ? -9.328 -11.315 -4.617 1.00 95.56 346 GLU A N 1
ATOM 2697 C CA . GLU A 1 346 ? -8.926 -12.550 -5.307 1.00 95.56 346 GLU A CA 1
ATOM 2698 C C . GLU A 1 346 ? -7.780 -12.341 -6.326 1.00 95.56 346 GLU A C 1
ATOM 2700 O O . GLU A 1 346 ? -7.935 -12.641 -7.515 1.00 95.56 346 GLU A O 1
ATOM 2705 N N . PRO A 1 347 ? -6.620 -11.793 -5.901 1.00 95.81 347 PRO A N 1
ATOM 2706 C CA . PRO A 1 347 ? -5.548 -11.440 -6.824 1.00 95.81 347 PRO A CA 1
ATOM 2707 C C . PRO A 1 347 ? -4.862 -12.669 -7.434 1.00 95.81 347 PRO A C 1
ATOM 2709 O O . PRO A 1 347 ? -4.671 -13.678 -6.756 1.00 95.81 347 PRO A O 1
ATOM 2712 N N . GLU A 1 348 ? -4.395 -12.562 -8.683 1.00 93.38 348 GLU A N 1
ATOM 2713 C CA . GLU A 1 348 ? -3.570 -13.620 -9.293 1.00 93.38 348 GLU A CA 1
ATOM 2714 C C . GLU A 1 348 ? -2.187 -13.733 -8.636 1.00 93.38 348 GLU A C 1
ATOM 2716 O O . GLU A 1 348 ? -1.690 -14.836 -8.406 1.00 93.38 348 GLU A O 1
ATOM 2721 N N . VAL A 1 349 ? -1.544 -12.594 -8.361 1.00 95.56 349 VAL A N 1
ATOM 2722 C CA . VAL A 1 349 ? -0.186 -12.528 -7.813 1.00 95.56 349 VAL A CA 1
ATOM 2723 C C . VAL A 1 349 ? -0.128 -11.526 -6.662 1.00 95.56 349 VAL A C 1
ATOM 2725 O O . VAL A 1 349 ? -0.472 -10.351 -6.803 1.00 95.56 349 VAL A O 1
ATOM 2728 N N . CYS A 1 350 ? 0.387 -11.983 -5.522 1.00 97.88 350 CYS A N 1
ATOM 2729 C CA . CYS A 1 350 ? 0.682 -11.141 -4.367 1.00 97.88 350 CYS A CA 1
ATOM 2730 C C . CYS A 1 350 ? 2.179 -10.819 -4.300 1.00 97.88 350 CYS A C 1
ATOM 2732 O O . CYS A 1 350 ? 3.014 -11.722 -4.348 1.00 97.88 350 CYS A O 1
ATOM 2734 N N . VAL A 1 351 ? 2.524 -9.543 -4.121 1.00 97.88 351 VAL A N 1
ATOM 2735 C CA . VAL A 1 351 ? 3.909 -9.073 -3.958 1.00 97.88 351 VAL A CA 1
ATOM 2736 C C . VAL A 1 351 ? 4.083 -8.525 -2.548 1.00 97.88 351 VAL A C 1
ATOM 2738 O O . VAL A 1 351 ? 3.338 -7.641 -2.135 1.00 97.88 351 VAL A O 1
ATOM 2741 N N . LEU A 1 352 ? 5.066 -9.038 -1.806 1.00 97.62 352 LEU A N 1
ATOM 2742 C CA . LEU A 1 352 ? 5.310 -8.656 -0.417 1.00 97.62 352 LEU A CA 1
ATOM 2743 C C . LEU A 1 352 ? 6.554 -7.775 -0.317 1.00 97.62 352 LEU A C 1
ATOM 2745 O O . LEU A 1 352 ? 7.654 -8.224 -0.637 1.00 97.62 352 LEU A O 1
ATOM 2749 N N . LEU A 1 353 ? 6.380 -6.539 0.149 1.00 96.81 353 LEU A N 1
ATOM 2750 C CA . LEU A 1 353 ? 7.455 -5.580 0.382 1.00 96.81 353 LEU A CA 1
ATOM 2751 C C . LEU A 1 353 ? 7.380 -5.028 1.808 1.00 96.81 353 LEU A C 1
ATOM 2753 O O . LEU A 1 353 ? 6.304 -4.762 2.342 1.00 96.81 353 LEU A O 1
ATOM 2757 N N . ASP A 1 354 ? 8.548 -4.810 2.406 1.00 95.69 354 ASP A N 1
ATOM 2758 C CA . ASP A 1 354 ? 8.685 -3.998 3.613 1.00 95.69 354 ASP A CA 1
ATOM 2759 C C . ASP A 1 354 ? 9.007 -2.557 3.224 1.00 95.69 354 ASP A C 1
ATOM 2761 O O . ASP A 1 354 ? 9.787 -2.314 2.291 1.00 95.69 354 ASP A O 1
ATOM 2765 N N . VAL A 1 355 ? 8.449 -1.594 3.959 1.00 97.62 355 VAL A N 1
ATOM 2766 C CA . VAL A 1 355 ? 8.864 -0.196 3.821 1.00 97.62 355 VAL A CA 1
ATOM 2767 C C . VAL A 1 355 ? 10.363 -0.075 4.109 1.00 97.62 355 VAL A C 1
ATOM 2769 O O . VAL A 1 355 ? 10.878 -0.603 5.087 1.00 97.62 355 VAL A O 1
ATOM 2772 N N . GLY A 1 356 ? 11.070 0.604 3.207 1.00 94.00 356 GLY A N 1
ATOM 2773 C CA . GLY A 1 356 ? 12.532 0.672 3.166 1.00 94.00 356 GLY A CA 1
ATOM 2774 C C . GLY A 1 356 ? 13.141 -0.159 2.031 1.00 94.00 356 GLY A C 1
ATOM 2775 O O . GLY A 1 356 ? 14.292 0.077 1.660 1.00 94.00 356 GLY A O 1
ATOM 2776 N N . THR A 1 357 ? 12.375 -1.070 1.422 1.00 94.00 357 THR A N 1
ATOM 2777 C CA . THR A 1 357 ? 12.798 -1.814 0.226 1.00 94.00 357 THR A CA 1
ATOM 2778 C C . THR A 1 357 ? 12.470 -1.023 -1.035 1.00 94.00 357 THR A C 1
ATOM 2780 O O . THR A 1 357 ? 11.318 -0.703 -1.293 1.00 94.00 357 THR A O 1
ATOM 2783 N N . ILE A 1 358 ? 13.471 -0.737 -1.866 1.00 94.56 358 ILE A N 1
ATOM 2784 C CA . ILE A 1 358 ? 13.285 0.011 -3.116 1.00 94.56 358 ILE A CA 1
ATOM 2785 C C . ILE A 1 358 ? 13.414 -0.969 -4.290 1.00 94.56 358 ILE A C 1
ATOM 2787 O O . ILE A 1 358 ? 14.546 -1.302 -4.651 1.00 94.56 358 ILE A O 1
ATOM 2791 N N . PRO A 1 359 ? 12.305 -1.461 -4.881 1.00 95.19 359 PRO A N 1
ATOM 2792 C CA . PRO A 1 359 ? 12.387 -2.292 -6.078 1.00 95.19 359 PRO A CA 1
ATOM 2793 C C . PRO A 1 359 ? 12.994 -1.507 -7.248 1.00 95.19 359 PRO A C 1
ATOM 2795 O O . PRO A 1 359 ? 12.721 -0.318 -7.421 1.00 95.19 359 PRO A O 1
ATOM 2798 N N . GLU A 1 360 ? 13.798 -2.176 -8.076 1.00 95.12 360 GLU A N 1
ATOM 2799 C CA . GLU A 1 360 ? 14.216 -1.614 -9.365 1.00 95.12 360 GLU A CA 1
ATOM 2800 C C . GLU A 1 360 ? 12.997 -1.406 -10.273 1.00 95.12 360 GLU A C 1
ATOM 2802 O O . GLU A 1 360 ? 12.003 -2.119 -10.146 1.00 95.12 360 GLU A O 1
ATOM 2807 N N . ASP A 1 361 ? 13.069 -0.457 -11.208 1.00 94.56 361 ASP A N 1
ATOM 2808 C CA . ASP A 1 361 ? 11.910 0.012 -11.988 1.00 94.56 361 ASP A CA 1
ATOM 2809 C C . ASP A 1 361 ? 11.212 -1.082 -12.829 1.00 94.56 361 ASP A C 1
ATOM 2811 O O . ASP A 1 361 ? 10.076 -0.891 -13.253 1.00 94.56 361 ASP A O 1
ATOM 2815 N N . GLN A 1 362 ? 11.868 -2.224 -13.071 1.00 95.56 362 GLN A N 1
ATOM 2816 C CA . GLN A 1 362 ? 11.318 -3.363 -13.826 1.00 95.56 362 GLN A CA 1
ATOM 2817 C C . GLN A 1 362 ? 11.062 -4.609 -12.963 1.00 95.56 362 GLN A C 1
ATOM 2819 O O . GLN A 1 362 ? 10.621 -5.637 -13.482 1.00 95.56 362 GLN A O 1
ATOM 2824 N N . ALA A 1 363 ? 11.377 -4.567 -11.667 1.00 96.12 363 ALA A N 1
ATOM 2825 C CA . ALA A 1 363 ? 11.421 -5.756 -10.819 1.00 96.12 363 ALA A CA 1
ATOM 2826 C C . ALA A 1 363 ? 10.050 -6.439 -10.694 1.00 96.12 363 ALA A C 1
ATOM 2828 O O . ALA A 1 363 ? 9.951 -7.659 -10.837 1.00 96.12 363 ALA A O 1
ATOM 2829 N N . ILE A 1 364 ? 8.988 -5.658 -10.478 1.00 96.31 364 ILE A N 1
ATOM 2830 C CA . ILE A 1 364 ? 7.625 -6.186 -10.316 1.00 96.31 364 ILE A CA 1
ATOM 2831 C C . ILE A 1 364 ? 7.110 -6.761 -11.639 1.00 96.31 364 ILE A C 1
ATOM 2833 O O . ILE A 1 364 ? 6.492 -7.823 -11.638 1.00 96.31 364 ILE A O 1
ATOM 2837 N N . TYR A 1 365 ? 7.427 -6.123 -12.771 1.00 95.12 365 TYR A N 1
ATOM 2838 C CA . TYR A 1 365 ? 7.079 -6.650 -14.093 1.00 95.12 365 TYR A CA 1
ATOM 2839 C C . TYR A 1 365 ? 7.696 -8.027 -14.342 1.00 95.12 365 TYR A C 1
ATOM 2841 O O . TYR A 1 365 ? 6.985 -8.953 -14.726 1.00 95.12 365 TYR A O 1
ATOM 2849 N N . HIS A 1 366 ? 9.000 -8.192 -14.098 1.00 94.56 366 HIS A N 1
ATOM 2850 C CA . HIS A 1 366 ? 9.667 -9.482 -14.311 1.00 94.56 366 HIS A CA 1
ATOM 2851 C C . HIS A 1 366 ? 9.151 -10.564 -13.359 1.00 94.56 366 HIS A C 1
ATOM 2853 O O . HIS A 1 366 ? 9.007 -11.716 -13.769 1.00 94.56 366 HIS A O 1
ATOM 2859 N N . MET A 1 367 ? 8.818 -10.195 -12.118 1.00 93.50 367 MET A N 1
ATOM 2860 C CA . MET A 1 367 ? 8.190 -11.107 -11.162 1.00 93.50 367 MET A CA 1
ATOM 2861 C C . MET A 1 367 ? 6.821 -11.577 -11.662 1.00 93.50 367 MET A C 1
ATOM 2863 O O . MET A 1 367 ? 6.604 -12.780 -11.772 1.00 93.50 367 MET A O 1
ATOM 2867 N N . TRP A 1 368 ? 5.934 -10.653 -12.042 1.00 94.00 368 TRP A N 1
ATOM 2868 C CA . TRP A 1 368 ? 4.631 -10.982 -12.630 1.00 94.00 368 TRP A CA 1
ATOM 2869 C C . TRP A 1 368 ? 4.772 -11.845 -13.892 1.00 94.00 368 TRP A C 1
ATOM 2871 O O . TRP A 1 368 ? 4.105 -12.871 -14.034 1.00 94.00 368 TRP A O 1
ATOM 2881 N N . LYS A 1 369 ? 5.703 -11.489 -14.782 1.00 93.00 369 LYS A N 1
ATOM 2882 C CA . LYS A 1 369 ? 5.958 -12.214 -16.031 1.00 93.00 369 LYS A CA 1
ATOM 2883 C C . LYS A 1 369 ? 6.384 -13.663 -15.796 1.00 93.00 369 LYS A C 1
ATOM 2885 O O . LYS A 1 369 ? 6.040 -14.526 -16.600 1.00 93.00 369 LYS A O 1
ATOM 2890 N N . ALA A 1 370 ? 7.086 -13.960 -14.700 1.00 93.69 370 ALA A N 1
ATOM 2891 C CA . ALA A 1 370 ? 7.410 -15.336 -14.330 1.00 93.69 370 ALA A CA 1
ATOM 2892 C C . ALA A 1 370 ? 6.138 -16.167 -14.081 1.00 93.69 370 ALA A C 1
ATOM 2894 O O . ALA A 1 370 ? 5.981 -17.221 -14.699 1.00 93.69 370 ALA A O 1
ATOM 2895 N N . PHE A 1 371 ? 5.206 -15.663 -13.263 1.00 93.56 371 PHE A N 1
ATOM 2896 C CA . PHE A 1 371 ? 3.913 -16.315 -13.016 1.00 93.56 371 PHE A CA 1
ATOM 2897 C C . PHE A 1 371 ? 3.083 -16.441 -14.298 1.00 93.56 371 PHE A C 1
ATOM 2899 O O . PHE A 1 371 ? 2.512 -17.498 -14.563 1.00 93.56 371 PHE A O 1
ATOM 2906 N N . ARG A 1 372 ? 3.076 -15.401 -15.145 1.00 90.62 372 ARG A N 1
ATOM 2907 C CA . ARG A 1 372 ? 2.353 -15.422 -16.426 1.00 90.62 372 ARG A CA 1
ATOM 2908 C C . ARG A 1 372 ? 2.885 -16.491 -17.384 1.00 90.62 372 ARG A C 1
ATOM 2910 O O . ARG A 1 372 ? 2.102 -17.133 -18.080 1.00 90.62 372 ARG A O 1
ATOM 2917 N N . ASN A 1 373 ? 4.201 -16.697 -17.413 1.00 93.00 373 ASN A N 1
ATOM 2918 C CA . ASN A 1 373 ? 4.851 -17.645 -18.319 1.00 93.00 373 ASN A CA 1
ATOM 2919 C C . ASN A 1 373 ? 4.724 -19.109 -17.875 1.00 93.00 373 ASN A C 1
ATOM 2921 O O . ASN A 1 373 ? 4.865 -20.006 -18.707 1.00 93.00 373 ASN A O 1
ATOM 2925 N N . ASN A 1 374 ? 4.513 -19.374 -16.584 1.00 93.19 374 ASN A N 1
ATOM 2926 C CA . ASN A 1 374 ? 4.433 -20.734 -16.067 1.00 93.19 374 ASN A CA 1
ATOM 2927 C C . ASN A 1 374 ? 3.464 -20.833 -14.884 1.00 93.19 374 ASN A C 1
ATOM 2929 O O . ASN A 1 374 ? 3.807 -20.497 -13.752 1.00 93.19 374 ASN A O 1
ATOM 2933 N N . ALA A 1 375 ? 2.293 -21.418 -15.144 1.00 92.19 375 ALA A N 1
ATOM 2934 C CA . ALA A 1 375 ? 1.244 -21.637 -14.149 1.00 92.19 375 ALA A CA 1
ATOM 2935 C C . ALA A 1 375 ? 1.648 -22.567 -12.985 1.00 92.19 375 ALA A C 1
ATOM 2937 O O . ALA A 1 375 ? 0.946 -22.617 -11.982 1.00 92.19 375 ALA A O 1
ATOM 2938 N N . ASN A 1 376 ? 2.766 -23.300 -13.090 1.00 95.12 376 ASN A N 1
ATOM 2939 C CA . ASN A 1 376 ? 3.272 -24.154 -12.008 1.00 95.12 376 ASN A CA 1
ATOM 2940 C C . ASN A 1 376 ? 4.169 -23.403 -11.005 1.00 95.12 376 ASN A C 1
ATOM 2942 O O . ASN A 1 376 ? 4.674 -24.015 -10.063 1.00 95.12 376 ASN A O 1
ATOM 2946 N N . ILE A 1 377 ? 4.427 -22.106 -11.205 1.00 93.94 377 ILE A N 1
ATOM 2947 C CA . ILE A 1 377 ? 5.217 -21.305 -10.265 1.00 93.94 377 ILE A CA 1
ATOM 2948 C C . ILE A 1 377 ? 4.332 -20.889 -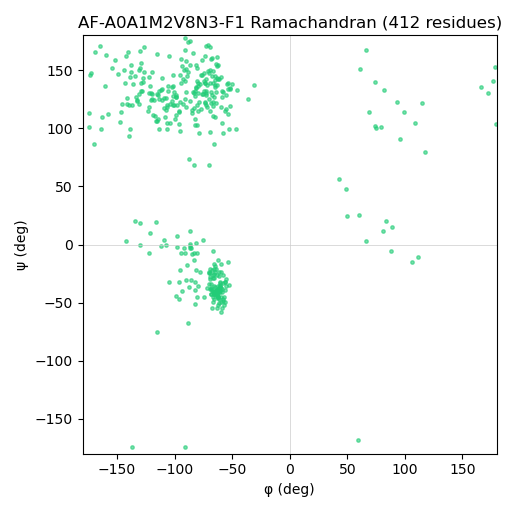9.087 1.00 93.94 377 ILE A C 1
ATOM 2950 O O . ILE A 1 377 ? 3.400 -20.110 -9.246 1.00 93.94 377 ILE A O 1
ATOM 2954 N N . GLY A 1 378 ? 4.662 -21.386 -7.892 1.00 92.06 378 GLY A N 1
ATOM 2955 C CA . GLY A 1 378 ? 4.004 -21.002 -6.636 1.00 92.06 378 GLY A CA 1
ATOM 2956 C C . GLY A 1 378 ? 4.657 -19.821 -5.906 1.00 92.06 378 GLY A C 1
ATOM 2957 O O . GLY A 1 378 ? 4.115 -19.343 -4.916 1.00 92.06 378 GLY A O 1
ATOM 2958 N N . GLY A 1 379 ? 5.823 -19.352 -6.364 1.00 93.44 379 GLY A N 1
ATOM 2959 C CA . GLY A 1 379 ? 6.558 -18.258 -5.733 1.00 93.44 379 GLY A CA 1
ATOM 2960 C C . GLY A 1 379 ? 7.758 -17.795 -6.556 1.00 93.44 379 GLY A C 1
ATOM 2961 O O . GLY A 1 379 ? 8.411 -18.595 -7.224 1.00 93.44 379 GLY A O 1
ATOM 2962 N N . ALA A 1 380 ? 8.064 -16.501 -6.479 1.00 91.50 380 ALA A N 1
ATOM 2963 C CA . ALA A 1 380 ? 9.260 -15.890 -7.046 1.00 91.50 380 ALA A CA 1
ATOM 2964 C C . ALA A 1 380 ? 9.839 -14.886 -6.040 1.00 91.50 380 ALA A C 1
ATOM 2966 O O . ALA A 1 380 ? 9.100 -14.274 -5.271 1.00 91.50 380 ALA A O 1
ATOM 2967 N N . CYS A 1 381 ? 11.159 -14.719 -6.037 1.00 90.00 381 CYS A N 1
ATOM 2968 C CA . CYS A 1 381 ? 11.852 -13.793 -5.146 1.00 90.00 381 CYS A CA 1
ATOM 2969 C C . CYS A 1 381 ? 12.910 -13.017 -5.936 1.00 90.00 381 CYS A C 1
ATOM 2971 O O . CYS A 1 381 ? 13.597 -13.593 -6.780 1.00 90.00 381 CYS A O 1
ATOM 2973 N N . GLY A 1 382 ? 13.020 -11.714 -5.674 1.00 84.81 382 GLY A N 1
ATOM 2974 C CA . GLY A 1 382 ? 14.098 -10.881 -6.205 1.00 84.81 382 GLY A CA 1
ATOM 2975 C C . GLY A 1 382 ? 15.362 -10.967 -5.347 1.00 84.81 382 GLY A C 1
ATOM 2976 O O . GLY A 1 382 ? 15.323 -11.397 -4.195 1.00 84.81 382 GLY A O 1
ATOM 2977 N N . GLU A 1 383 ? 16.493 -10.516 -5.887 1.00 84.50 383 GLU A N 1
ATOM 2978 C CA . GLU A 1 383 ? 17.701 -10.308 -5.084 1.00 84.50 383 GLU A CA 1
ATOM 2979 C C . GLU A 1 383 ? 17.599 -8.972 -4.332 1.00 84.50 383 GLU A C 1
ATOM 2981 O O . GLU A 1 383 ? 17.318 -7.934 -4.930 1.00 84.50 383 GLU A O 1
ATOM 2986 N N . ILE A 1 384 ? 17.860 -8.987 -3.022 1.00 82.75 384 ILE A N 1
ATOM 2987 C CA . ILE A 1 384 ? 17.924 -7.775 -2.198 1.00 82.75 384 ILE A CA 1
ATOM 2988 C C . ILE A 1 384 ? 19.389 -7.411 -1.971 1.00 82.75 384 ILE A C 1
ATOM 2990 O O . ILE A 1 384 ? 20.184 -8.224 -1.497 1.00 82.75 384 ILE A O 1
ATOM 2994 N N . ILE A 1 385 ? 19.740 -6.160 -2.267 1.00 79.75 385 ILE A N 1
ATOM 2995 C CA . ILE A 1 385 ? 21.064 -5.607 -1.986 1.00 79.75 385 ILE A CA 1
ATOM 2996 C C . ILE A 1 385 ? 20.950 -4.388 -1.074 1.00 79.75 385 ILE A C 1
ATOM 2998 O O . ILE A 1 385 ? 20.124 -3.503 -1.286 1.00 79.75 385 ILE A O 1
ATOM 3002 N N . ALA A 1 386 ? 21.828 -4.309 -0.072 1.00 77.19 386 ALA A N 1
ATOM 3003 C CA . ALA A 1 386 ? 21.977 -3.086 0.705 1.00 77.19 386 ALA A CA 1
ATOM 3004 C C . ALA A 1 386 ? 22.481 -1.956 -0.211 1.00 77.19 386 ALA A C 1
ATOM 3006 O O . ALA A 1 386 ? 23.377 -2.162 -1.039 1.00 77.19 386 ALA A O 1
ATOM 3007 N N . SER A 1 387 ? 21.911 -0.757 -0.064 1.00 68.88 387 SER A N 1
ATOM 3008 C CA . SER A 1 387 ? 22.278 0.396 -0.889 1.00 68.88 387 SER A CA 1
ATOM 3009 C C . SER A 1 387 ? 23.778 0.687 -0.792 1.00 68.88 387 SER A C 1
ATOM 3011 O O . SER A 1 387 ? 24.295 1.087 0.252 1.00 68.88 387 SER A O 1
ATOM 3013 N N . ARG A 1 388 ? 24.490 0.534 -1.917 1.00 59.09 388 ARG A N 1
ATOM 3014 C CA . ARG A 1 388 ? 25.949 0.747 -2.020 1.00 59.09 388 ARG A CA 1
ATOM 3015 C C . ARG A 1 388 ? 26.382 2.205 -1.828 1.00 59.09 388 ARG A C 1
ATOM 3017 O O . ARG A 1 388 ? 27.581 2.478 -1.822 1.00 59.09 388 ARG A O 1
ATOM 3024 N N . LYS A 1 389 ? 25.432 3.142 -1.713 1.00 56.38 389 LYS A N 1
ATOM 3025 C CA . LYS A 1 389 ? 25.720 4.556 -1.428 1.00 56.38 389 LYS A CA 1
ATOM 3026 C C . LYS A 1 389 ? 26.246 4.758 -0.004 1.00 56.38 389 LYS A C 1
ATOM 3028 O O . LYS A 1 389 ? 26.923 5.749 0.247 1.00 56.38 389 LYS A O 1
ATOM 3033 N N . ALA A 1 390 ? 25.984 3.821 0.906 1.00 54.12 390 ALA A N 1
ATOM 3034 C CA . ALA A 1 390 ? 26.557 3.850 2.240 1.00 54.12 390 ALA A CA 1
ATOM 3035 C C . ALA A 1 390 ? 27.982 3.259 2.206 1.00 54.12 390 ALA A C 1
ATOM 3037 O O . ALA A 1 390 ? 28.232 2.204 1.629 1.00 54.12 390 ALA A O 1
ATOM 3038 N N . HIS A 1 391 ? 28.932 4.017 2.751 1.00 56.53 391 HIS A N 1
ATOM 3039 C CA . HIS A 1 391 ? 30.382 3.835 2.659 1.00 56.53 391 HIS A CA 1
ATOM 3040 C C . HIS A 1 391 ? 30.864 2.372 2.654 1.00 56.53 391 HIS A C 1
ATOM 3042 O O . HIS A 1 391 ? 30.656 1.651 3.625 1.00 56.53 391 HIS A O 1
ATOM 3048 N N . LYS A 1 392 ? 31.644 1.985 1.628 1.00 55.28 392 LYS A N 1
ATOM 3049 C CA . LYS A 1 392 ? 32.331 0.674 1.512 1.00 55.28 392 LYS A CA 1
ATOM 3050 C C . LYS A 1 392 ? 33.207 0.300 2.723 1.00 55.28 392 LYS A C 1
ATOM 3052 O O . LYS A 1 392 ? 33.614 -0.847 2.850 1.00 55.28 392 LYS A O 1
ATOM 3057 N N . TRP A 1 393 ? 33.508 1.270 3.584 1.00 67.94 393 TRP A N 1
ATOM 3058 C CA . TRP A 1 393 ? 34.345 1.129 4.774 1.00 67.94 393 TRP A CA 1
ATOM 3059 C C . TRP A 1 393 ? 33.557 1.161 6.084 1.00 67.94 393 TRP A C 1
ATOM 3061 O O . TRP A 1 393 ? 34.164 1.065 7.144 1.00 67.94 393 TRP A O 1
ATOM 3071 N N . SER A 1 394 ? 32.231 1.321 6.038 1.00 78.31 394 SER A N 1
ATOM 3072 C CA . SER A 1 394 ? 31.399 1.280 7.239 1.00 78.31 394 SER A CA 1
ATOM 3073 C C . SER A 1 394 ? 31.205 -0.175 7.671 1.00 78.31 394 SER A C 1
ATOM 3075 O O . SER A 1 394 ? 30.578 -0.936 6.927 1.00 78.31 394 SER A O 1
ATOM 3077 N N . PRO A 1 395 ? 31.685 -0.582 8.862 1.00 81.44 395 PRO A N 1
ATOM 3078 C CA . PRO A 1 395 ? 31.486 -1.943 9.354 1.00 81.44 395 PRO A CA 1
ATOM 3079 C C . PRO A 1 395 ? 30.004 -2.314 9.455 1.00 81.44 395 PRO A C 1
ATOM 3081 O O . PRO A 1 395 ? 29.647 -3.449 9.168 1.00 81.44 395 PRO A O 1
ATOM 3084 N N . LEU A 1 396 ? 29.135 -1.347 9.777 1.00 81.75 396 LEU A N 1
ATOM 3085 C CA . LEU A 1 396 ? 27.687 -1.546 9.866 1.00 81.75 396 LEU A CA 1
ATOM 3086 C C . LEU A 1 396 ? 27.062 -1.847 8.497 1.00 81.75 396 LEU A C 1
ATOM 3088 O O . LEU A 1 396 ? 26.283 -2.783 8.361 1.00 81.75 396 LEU A O 1
ATOM 3092 N N . VAL A 1 397 ? 27.440 -1.091 7.462 1.00 77.56 397 VAL A N 1
ATOM 3093 C CA . VAL A 1 397 ? 26.937 -1.311 6.094 1.00 77.56 397 VAL A CA 1
ATOM 3094 C C . VAL A 1 397 ? 27.447 -2.641 5.548 1.00 77.56 397 VAL A C 1
ATOM 3096 O O . VAL A 1 397 ? 26.695 -3.383 4.921 1.00 77.56 397 VAL A O 1
ATOM 3099 N N . SER A 1 398 ? 28.715 -2.961 5.811 1.00 79.62 398 SER A N 1
ATOM 3100 C CA . SER A 1 398 ? 29.315 -4.236 5.423 1.00 79.62 398 SER A CA 1
ATOM 3101 C C . SER A 1 398 ? 28.664 -5.420 6.142 1.00 79.62 398 SER A C 1
ATOM 3103 O O . SER A 1 398 ? 28.408 -6.433 5.496 1.00 79.62 398 SER A O 1
ATOM 3105 N N . ALA A 1 399 ? 28.342 -5.289 7.434 1.00 82.31 399 ALA A N 1
ATOM 3106 C CA . ALA A 1 399 ? 27.595 -6.298 8.183 1.00 82.31 399 ALA A CA 1
ATOM 3107 C C . ALA A 1 399 ? 26.190 -6.495 7.599 1.00 82.31 399 ALA A C 1
ATOM 3109 O O . ALA A 1 399 ? 25.800 -7.627 7.334 1.00 82.31 399 ALA A O 1
ATOM 3110 N N . GLN A 1 400 ? 25.482 -5.407 7.284 1.00 80.06 400 GLN A N 1
ATOM 3111 C CA . GLN A 1 400 ? 24.157 -5.478 6.667 1.00 80.06 400 GLN A CA 1
ATOM 3112 C C . GLN A 1 400 ? 24.198 -6.126 5.276 1.00 80.06 400 GLN A C 1
ATOM 3114 O O . GLN A 1 400 ? 23.325 -6.915 4.918 1.00 80.06 400 GLN A O 1
ATOM 3119 N N . TYR A 1 401 ? 25.223 -5.814 4.480 1.00 77.56 401 TYR A N 1
ATOM 3120 C CA . TYR A 1 401 ? 25.442 -6.447 3.182 1.00 77.56 401 TYR A CA 1
ATOM 3121 C C . TYR A 1 401 ? 25.762 -7.940 3.328 1.00 77.56 401 TYR A C 1
ATOM 3123 O O . TYR A 1 401 ? 25.243 -8.751 2.562 1.00 77.56 401 TYR A O 1
ATOM 3131 N N . PHE A 1 402 ? 26.593 -8.313 4.307 1.00 78.69 402 PHE A N 1
ATOM 3132 C CA . PHE A 1 402 ? 26.881 -9.711 4.618 1.00 78.69 402 PHE A CA 1
ATOM 3133 C C . PHE A 1 402 ? 25.611 -10.456 5.040 1.00 78.69 402 PHE A C 1
ATOM 3135 O O . PHE A 1 402 ? 25.342 -11.526 4.506 1.00 78.69 402 PHE A O 1
ATOM 3142 N N . GLU A 1 403 ? 24.800 -9.881 5.926 1.00 77.38 403 GLU A N 1
ATOM 3143 C CA . GLU A 1 403 ? 23.535 -10.469 6.369 1.00 77.38 403 GLU A CA 1
ATOM 3144 C C . GLU A 1 403 ? 22.583 -10.699 5.185 1.00 77.38 403 GLU A C 1
ATOM 3146 O O . GLU A 1 403 ? 22.181 -11.832 4.912 1.00 77.38 403 GLU A O 1
ATOM 3151 N N . TYR A 1 404 ? 22.293 -9.652 4.405 1.00 72.12 404 TYR A N 1
ATOM 3152 C CA . TYR A 1 404 ? 21.325 -9.768 3.313 1.00 72.12 404 TYR A CA 1
ATOM 3153 C C . TYR A 1 404 ? 21.800 -10.642 2.156 1.00 72.12 404 TYR A C 1
ATOM 3155 O O . TYR A 1 404 ? 20.968 -11.312 1.543 1.00 72.12 404 TYR A O 1
ATOM 3163 N N . LYS A 1 405 ? 23.102 -10.650 1.847 1.00 73.81 405 LYS A N 1
ATOM 3164 C CA . LYS A 1 405 ? 23.624 -11.359 0.673 1.00 73.81 405 LYS A CA 1
ATOM 3165 C C . LYS A 1 405 ? 24.217 -12.724 0.996 1.00 73.81 405 LYS A C 1
ATOM 3167 O O . LYS A 1 405 ? 23.992 -13.665 0.248 1.00 73.81 405 LYS A O 1
ATOM 3172 N N . ILE A 1 406 ? 25.009 -12.832 2.059 1.00 71.94 406 ILE A N 1
ATOM 3173 C CA . ILE A 1 406 ? 25.751 -14.055 2.387 1.00 71.94 406 ILE A CA 1
ATOM 3174 C C . ILE A 1 406 ? 24.986 -14.895 3.403 1.00 71.94 406 ILE A C 1
ATOM 3176 O O . ILE A 1 406 ? 24.805 -16.086 3.170 1.00 71.94 406 ILE A O 1
ATOM 3180 N N . SER A 1 407 ? 24.482 -14.290 4.483 1.00 64.00 407 SER A N 1
ATOM 3181 C CA . SER A 1 407 ? 23.747 -15.040 5.507 1.00 64.00 407 SER A CA 1
ATOM 3182 C C . SER A 1 407 ? 22.474 -15.656 4.938 1.00 64.00 407 SER A C 1
ATOM 3184 O O . SER A 1 407 ? 22.218 -16.819 5.202 1.00 64.00 407 SER A O 1
ATOM 3186 N N . ASN A 1 408 ? 21.727 -14.948 4.082 1.00 63.84 408 ASN A N 1
ATOM 3187 C CA . ASN A 1 408 ? 20.559 -15.536 3.410 1.00 63.84 408 ASN A CA 1
ATOM 3188 C C . ASN A 1 408 ? 20.904 -16.776 2.565 1.00 63.84 408 ASN A C 1
ATOM 3190 O O . ASN A 1 408 ? 20.118 -17.716 2.548 1.00 63.84 408 ASN A O 1
ATOM 3194 N N . ILE A 1 409 ? 22.054 -16.799 1.875 1.00 66.06 409 ILE A N 1
ATOM 3195 C CA . ILE A 1 409 ? 22.481 -17.979 1.102 1.00 66.06 409 ILE A CA 1
ATOM 3196 C C . ILE A 1 409 ? 22.842 -19.133 2.041 1.00 66.06 409 ILE A C 1
ATOM 3198 O O . ILE A 1 409 ? 22.571 -20.279 1.718 1.00 66.06 409 ILE A O 1
ATOM 3202 N N . LEU A 1 410 ? 23.453 -18.851 3.192 1.00 61.81 410 LEU A N 1
ATOM 3203 C CA . LEU A 1 410 ? 23.890 -19.887 4.131 1.00 61.81 410 LEU A CA 1
ATOM 3204 C C . LEU A 1 410 ? 22.748 -20.435 5.000 1.00 61.81 410 LEU A C 1
ATOM 3206 O O . LEU A 1 410 ? 22.744 -21.620 5.307 1.00 61.81 410 LEU A O 1
ATOM 3210 N N . ASP A 1 411 ? 21.799 -19.581 5.382 1.00 52.69 411 ASP A N 1
ATOM 3211 C CA . ASP A 1 411 ? 20.724 -19.887 6.334 1.00 52.69 411 ASP A CA 1
ATOM 3212 C C . ASP A 1 411 ? 19.468 -20.450 5.647 1.00 52.69 411 ASP A C 1
ATOM 3214 O O . ASP A 1 411 ? 18.769 -21.274 6.220 1.00 52.69 411 ASP A O 1
ATOM 3218 N N . LYS A 1 412 ? 19.188 -20.050 4.394 1.00 55.34 412 LYS A N 1
ATOM 3219 C CA . LYS A 1 412 ? 17.983 -20.473 3.644 1.00 55.34 412 LYS A CA 1
ATOM 3220 C C . LYS A 1 412 ? 18.254 -21.437 2.486 1.00 55.34 412 LYS A C 1
ATOM 3222 O O . LYS A 1 412 ? 17.339 -21.735 1.723 1.00 55.34 412 LYS A O 1
ATOM 3227 N N . ALA A 1 413 ? 19.502 -21.875 2.302 1.00 47.66 413 ALA A N 1
ATOM 3228 C CA . ALA A 1 413 ? 19.830 -22.976 1.388 1.00 47.66 413 ALA A CA 1
ATOM 3229 C C . ALA A 1 413 ? 19.723 -24.366 2.049 1.00 47.66 413 ALA A C 1
ATOM 3231 O O . ALA A 1 413 ? 19.993 -25.371 1.388 1.00 47.66 413 ALA A O 1
ATOM 3232 N N . LEU A 1 414 ? 19.343 -24.412 3.329 1.00 35.88 414 LEU A N 1
ATOM 3233 C CA . LEU A 1 414 ? 18.867 -25.593 4.053 1.00 35.88 414 LEU A CA 1
ATOM 3234 C C . LEU A 1 414 ? 17.337 -25.565 4.096 1.00 35.88 414 LEU A C 1
ATOM 3236 O O . LEU A 1 414 ? 16.750 -26.670 4.081 1.00 35.88 414 LEU A O 1
#